Protein AF-0000000080426900 (afdb_homodimer)

Sequence (734 aa):
MKNKAVESEIAMLESQAPESHTQSSPDVEEHNAEFEAMFKKLDNSKKWFLSIGKCVDNELFVFGIQCSADHPSRSLIIDPHDKIFIPEELEEIKKPMPLPTKEFKAFLNSYNHDSSQKIRTALGANHQLHANYDKDINADEDWVNHVVHSLVREYEFGNMDHHHTEAWYQYHIWSMIETCFDKVKGIEAVTGESASLGSKRRMNQNSTPTAINNMSRLAYGYKCDLVFRQYDNGHNLPLEFGGSEAKLRIEEDYGTNFLEEGFIKLPRMLKVIDYDNRSTAIRTIGILHSGLSCAMIELDRPTTYVSRVSRGQKIEISSKIEKFGSTVLPAILSSWVCCEIVKDVLNSVENTPMQIKTMIFLGLICAMKNKAVESEIAMLESQAPESHTQSSPDVEEHNAEFEAMFKKLDNSKKWFLSIGKCVDNELFVFGIQCSADHPSRSLIIDPHDKIFIPEELEEIKKPMPLPTKEFKAFLNSYNHDSSQKIRTALGANHQLHANYDKDINADEDWVNHVVHSLVREYEFGNMDHHHTEAWYQYHIWSMIETCFDKVKGIEAVTGESASLGSKRRMNQNSTPTAINNMSRLAYGYKCDLVFRQYDNGHNLPLEFGGSEAKLRIEEDYGTNFLEEGFIKLPRMLKVIDYDNRSTAIRTIGILHSGLSCAMIELDRPTTYVSRVSRGQKIEISSKIEKFGSTVLPAILSSWVCCEIVKDVLNSVENTPMQIKTMIFLGLICA

Secondary structure (DSSP, 8-state):
--SSHHHHHHHHHHHTS--------S-HHHHHHHHHHHHHTS-GGGS-B-TTS-BHHHHHHHHHHH-SS--GGGGTEE-GGG--S-HHHHHHH--PPPPPPHHHHHHHHTT--SSHHHHHHHHHHHGGGGTT--HHHHHHHHHHHHHHHHHHHHHHTTGGGS---HHHIIIIITHHHHHHGGGSTTEEEEEEEEEPHHHHHHHHTT----SSS---------EEEEEEEE---SSSPPPEEEEEEEESS---TT-HHHHIIIIIIHHHHHHHHHHHTT-TT--EEEEEEETTEEEEEEEE-SSSS-EEEEEPPPEE--SSGGGIIIIIHHHHHHHHHHHHHHHHHHHHHHHS-HHHHHHHHHHHHH-/--SSHHHHHHHHHHHTS--------THHHHHHHHHHHHHHTS-GGGS-B-TTS-BHHHHHHHHHHH-SS--GGGGTEE-GGG--S-HHHHHHH--PPPPPPHHHHHHHHTT--SSHHHHHHHHHHGGGGTTT--HHHHHHHHHHHHHHHHHHHHHHTTGGGS---HHHHHHHTTHHHHHHGGGSTTEEEEEEEEEPHHHHHHHTTT----SSS---------EEEEEEEE---SSSPPPEEEEEEEESS---TT-HHHHIIIIIIHHHHHHHHHHHTT-TT--EEEEEEETTEEEEEEEE-SSSS-EEEEEPPPEE--SSGGGIIIIIHHHHHHHHHHHHHHHHHHHHHHHS-HHHHHHHHHHHHH-

Organism: Mucor circinelloides f. circinelloides (strain 1006PhL) (NCBI:txid1220926)

Nearest PDB structures (foldseek):
  4q6v-assembly1_A  TM=3.832E-01  e=1.594E+00  Salmonella enterica subsp. enterica serovar Typhimurium str. LT2
  4u2j-assembly2_C  TM=2.548E-01  e=1.360E+00  Chlamydomonas reinhardtii
  4tty-assembly1_B  TM=2.705E-01  e=2.855E+00  Chlamydomonas reinhardtii
  3q0y-assembly2_D  TM=1.848E-01  e=3.923E+00  Chlamydomonas reinhardtii
  4q6v-assembly1_A  TM=3.751E-01  e=1.951E+00  Salmonella enterica subsp. enterica serovar Typhimurium str. LT2

Solvent-accessible surface area (backbone atoms only — not comparable to full-atom values): 40484 Å² total; per-residue (Å²): 128,79,73,58,66,66,54,56,61,58,52,62,69,57,60,75,43,69,74,72,67,72,62,70,66,80,50,67,60,56,57,41,49,54,46,48,53,54,58,68,67,55,60,76,89,52,53,48,64,44,95,89,63,53,45,52,58,58,54,31,46,58,50,33,66,69,45,86,57,94,52,48,29,65,69,35,35,45,50,82,82,73,67,85,62,53,72,76,56,42,62,72,66,55,66,84,75,85,75,78,53,70,68,56,50,52,58,58,52,64,50,59,34,49,38,68,66,57,36,28,38,39,48,45,66,63,38,67,47,33,70,71,63,39,71,90,78,40,41,64,60,50,48,48,51,52,48,49,54,51,47,51,48,38,52,75,56,49,59,48,76,55,89,71,47,52,49,39,33,44,56,66,61,48,37,53,50,44,60,55,30,52,78,41,83,64,46,41,59,43,40,66,51,42,51,35,64,46,40,23,46,63,64,35,62,73,61,59,80,44,88,84,54,77,65,70,76,72,52,75,19,59,63,23,46,26,36,31,25,34,61,75,74,82,80,56,83,51,54,52,40,30,32,28,46,74,41,54,64,67,47,60,98,72,26,66,64,54,42,43,44,63,60,38,48,46,55,51,50,32,48,38,24,30,58,67,60,64,37,73,78,35,54,16,40,35,37,38,35,21,54,58,28,38,31,41,36,34,37,33,37,90,41,84,67,40,31,36,47,38,72,50,72,77,38,58,44,59,65,46,56,63,38,35,29,80,19,44,48,56,51,54,49,50,35,48,45,53,41,51,49,48,51,50,37,50,52,51,58,71,66,48,65,63,70,58,55,54,51,42,60,54,49,58,74,74,96,128,82,71,57,65,68,53,54,65,58,48,63,70,53,58,75,40,71,74,72,70,73,65,68,72,73,50,54,60,58,50,43,50,55,44,50,54,55,59,69,67,54,60,75,88,52,54,48,66,46,95,90,63,52,46,52,60,58,53,30,46,57,51,32,69,68,44,87,56,94,50,46,28,65,68,34,34,45,50,81,80,72,65,85,62,54,71,75,55,41,62,72,68,58,67,84,74,85,75,79,53,66,67,57,50,53,59,58,52,62,51,59,33,49,39,69,66,56,36,28,36,38,50,45,68,62,37,69,50,31,71,71,63,40,71,93,75,39,42,67,61,50,48,49,51,51,48,50,53,52,46,50,49,38,52,74,56,49,58,49,77,54,89,71,47,50,47,40,34,44,56,68,62,48,37,53,49,45,60,53,32,51,77,40,85,64,45,41,60,42,42,66,53,40,52,36,64,43,39,22,47,62,64,35,62,74,60,60,80,45,88,83,54,77,65,71,75,72,53,76,20,61,64,24,46,26,37,32,26,35,60,75,73,83,79,55,83,51,54,52,41,32,33,28,47,74,41,54,64,68,47,59,96,73,26,67,65,54,41,43,43,62,60,38,49,47,55,50,50,32,48,38,23,29,57,66,59,65,38,74,79,35,57,15,40,33,38,38,35,21,54,57,29,38,29,43,36,34,35,34,35,90,41,85,67,41,32,38,48,38,71,50,73,77,37,58,44,58,66,46,55,63,40,34,29,81,23,44,50,56,51,55,48,51,35,48,47,52,42,49,50,48,50,50,38,50,52,51,58,71,65,48,66,64,72,59,56,53,51,42,61,54,50,57,75,73,99

Foldseek 3Di:
DVPPPVVPVVVVVPPPPVPPPVPVPPDLVVLLVVLVVVLVPDDPVQFDADPVGDTLLVLLNVVCNPDPDDACSSQQEDELVVPSDDPVRSVRQDDDFDDDDPVLVVLLCLCLAQDLVSNVVSLVVLCVCVVPPDCLVCVSVVLSSVLSVLVSVCLVVLVLVDADFQVCCCVRPVCSLQSLLVSQPQKGKDADFQADPLQQCVQCVPQPPPVPDDRPDRDGHGGARIWIWGDPPVPDDIQTAAGEHEDEAPDDVPDPVCCCVVRPVRQVSNVSSVVVLLDLAHKHKYWYDYRQKIKIWIWHHPTDRHIYIDIDDIAGDDSRSSCCNVGVSVSSVVSNSNSVSSSVRVVVSVPPDCVSVVVSVVVVVVD/DVPPPVVVVVVVVPPPPVPPPCPVCPPLVVLLVVLVVVLVPDDPVQFDADPVGDTLLVLLNVVCNPDPDDACSSQQEDELVVVSDDPVRVVVQDDDFDDDDPVLVVLLCLCLAQDLVSNVVSLVVLVVCPVDPDCLVCVSSVLSSVLSVLVSVCLVVLVLVDADFQVCCCVRPVCSLQSLLVSQPQKHKDADFQADPLQQCVQCVPQPPPVPDDRPDRDRHGTARIWIWGDPPVPDDIQTAAGEHEDEAPDDVPDPVCCCVVRPVRQVSNVSSVVVLLDLPHKHKYWYDYRQKIKIWIWHHPTDRHIYIDIDDIAGDDSRSSCCNVGVSVSSVVSNSNSVNSSVRVVVSVPPDCVSVVVSVVVVVVD

Structure (mmCIF, N/CA/C/O backbone):
data_AF-0000000080426900-model_v1
#
loop_
_entity.id
_entity.type
_entity.pdbx_description
1 polymer 'Fungal-type protein kinase domain-containing protein'
#
loop_
_atom_site.group_PDB
_atom_site.id
_atom_site.type_symbol
_atom_site.label_atom_id
_atom_site.label_alt_id
_atom_site.label_comp_id
_atom_site.label_asym_id
_atom_site.label_entity_id
_atom_site.label_seq_id
_atom_site.pdbx_PDB_ins_code
_atom_site.Cartn_x
_atom_site.Cartn_y
_atom_site.Cartn_z
_atom_site.occupancy
_atom_site.B_iso_or_equiv
_atom_site.auth_seq_id
_atom_site.auth_comp_id
_atom_site.auth_asym_id
_atom_site.auth_atom_id
_atom_site.pdbx_PDB_model_num
ATOM 1 N N . MET A 1 1 ? -20.641 -9.148 47.031 1 24.28 1 MET A N 1
ATOM 2 C CA . MET A 1 1 ? -21.578 -8.289 46.312 1 24.28 1 MET A CA 1
ATOM 3 C C . MET A 1 1 ? -21.109 -8.023 44.875 1 24.28 1 MET A C 1
ATOM 5 O O . MET A 1 1 ? -21.75 -7.281 44.156 1 24.28 1 MET A O 1
ATOM 9 N N . LYS A 1 2 ? -19.688 -8.227 44.75 1 28.25 2 LYS A N 1
ATOM 10 C CA . LYS A 1 2 ? -18.859 -7.883 43.594 1 28.25 2 LYS A CA 1
ATOM 11 C C . LYS A 1 2 ? -19.219 -8.75 42.406 1 28.25 2 LYS A C 1
ATOM 13 O O . LYS A 1 2 ? -18.766 -8.492 41.281 1 28.25 2 LYS A O 1
ATOM 18 N N . ASN A 1 3 ? -19.859 -9.891 42.531 1 26.25 3 ASN A N 1
ATOM 19 C CA . ASN A 1 3 ? -20.109 -10.969 41.594 1 26.25 3 ASN A CA 1
ATOM 20 C C . ASN A 1 3 ? -21.25 -10.633 40.656 1 26.25 3 ASN A C 1
ATOM 22 O O . ASN A 1 3 ? -21.453 -11.32 39.656 1 26.25 3 ASN A O 1
ATOM 26 N N . LYS A 1 4 ? -22.234 -9.836 41.094 1 29.94 4 LYS A N 1
ATOM 27 C CA . LYS A 1 4 ? -23.516 -9.656 40.406 1 29.94 4 LYS A CA 1
ATOM 28 C C . LYS A 1 4 ? -23.344 -8.781 39.156 1 29.94 4 LYS A C 1
ATOM 30 O O . LYS A 1 4 ? -24.094 -8.906 38.219 1 29.94 4 LYS A O 1
ATOM 35 N N . ALA A 1 5 ? -22.562 -7.707 39.375 1 32.94 5 ALA A N 1
ATOM 36 C CA . ALA A 1 5 ? -22.578 -6.648 38.375 1 32.94 5 ALA A CA 1
ATOM 37 C C . ALA A 1 5 ? -21.938 -7.121 37.062 1 32.94 5 ALA A C 1
ATOM 39 O O . ALA A 1 5 ? -22.203 -6.562 36 1 32.94 5 ALA A O 1
ATOM 40 N N . VAL A 1 6 ? -20.938 -7.969 37.188 1 34.03 6 VAL A N 1
ATOM 41 C CA . VAL A 1 6 ? -20.203 -8.477 36.031 1 34.03 6 VAL A CA 1
ATOM 42 C C . VAL A 1 6 ? -21.125 -9.359 35.188 1 34.03 6 VAL A C 1
ATOM 44 O O . VAL A 1 6 ? -20.969 -9.453 33.969 1 34.03 6 VAL A O 1
ATOM 47 N N . GLU A 1 7 ? -22.172 -9.938 35.844 1 31.31 7 GLU A N 1
ATOM 48 C CA . GLU A 1 7 ? -23.062 -10.891 35.188 1 31.31 7 GLU A CA 1
ATOM 49 C C . GLU A 1 7 ? -24.031 -10.18 34.25 1 31.31 7 GLU A C 1
ATOM 51 O O . GLU A 1 7 ? -24.391 -10.719 33.188 1 31.31 7 GLU A O 1
ATOM 56 N N . SER A 1 8 ? -24.469 -8.969 34.75 1 29.73 8 SER A N 1
ATOM 57 C CA . SER A 1 8 ? -25.562 -8.352 34 1 29.73 8 SER A CA 1
ATOM 58 C C . SER A 1 8 ? -25.078 -7.777 32.688 1 29.73 8 SER A C 1
ATOM 60 O O . SER A 1 8 ? -25.859 -7.645 31.734 1 29.73 8 SER A O 1
ATOM 62 N N . GLU A 1 9 ? -23.812 -7.18 32.719 1 29.97 9 GLU A N 1
ATOM 63 C CA . GLU A 1 9 ? -23.375 -6.484 31.516 1 29.97 9 GLU A CA 1
ATOM 64 C C . GLU A 1 9 ? -23.047 -7.473 30.391 1 29.97 9 GLU A C 1
ATOM 66 O O . GLU A 1 9 ? -23.125 -7.129 29.219 1 29.97 9 GLU A O 1
ATOM 71 N N . ILE A 1 10 ? -22.641 -8.742 30.656 1 32.19 10 ILE A N 1
ATOM 72 C CA . ILE A 1 10 ? -22.422 -9.805 29.688 1 32.19 10 ILE A CA 1
ATOM 73 C C . ILE A 1 10 ? -23.734 -10.164 29 1 32.19 10 ILE A C 1
ATOM 75 O O . ILE A 1 10 ? -23.766 -10.445 27.797 1 32.19 10 ILE A O 1
ATOM 79 N N . ALA A 1 11 ? -24.859 -10.062 29.75 1 30.58 11 ALA A N 1
ATOM 80 C CA . ALA A 1 11 ? -26.156 -10.516 29.25 1 30.58 11 ALA A CA 1
ATOM 81 C C . ALA A 1 11 ? -26.656 -9.602 28.125 1 30.58 11 ALA A C 1
ATOM 83 O O . ALA A 1 11 ? -27.297 -10.062 27.188 1 30.58 11 ALA A O 1
ATOM 84 N N . MET A 1 12 ? -26.516 -8.281 28.359 1 30.19 12 MET A N 1
ATOM 85 C CA . MET A 1 12 ? -27.125 -7.375 27.391 1 30.19 12 MET A CA 1
ATOM 86 C C . MET A 1 12 ? -26.391 -7.438 26.047 1 30.19 12 MET A C 1
ATOM 88 O O . MET A 1 12 ? -26.906 -6.988 25.031 1 30.19 12 MET A O 1
ATOM 92 N N . LEU A 1 13 ? -25.016 -7.559 26.109 1 29.94 13 LEU A N 1
ATOM 93 C CA . LEU A 1 13 ? -24.266 -7.637 24.859 1 29.94 13 LEU A CA 1
ATOM 94 C C . LEU A 1 13 ? -24.688 -8.859 24.047 1 29.94 13 LEU A C 1
ATOM 96 O O . LEU A 1 13 ? -24.375 -8.961 22.859 1 29.94 13 LEU A O 1
ATOM 100 N N . GLU A 1 14 ? -25.203 -9.891 24.75 1 29.36 14 GLU A N 1
ATOM 101 C CA . GLU A 1 14 ? -25.641 -11.117 24.094 1 29.36 14 GLU A CA 1
ATOM 102 C C . GLU A 1 14 ? -26.844 -10.852 23.188 1 29.36 14 GLU A C 1
ATOM 104 O O . GLU A 1 14 ? -27.141 -11.648 22.297 1 29.36 14 GLU A O 1
ATOM 109 N N . SER A 1 15 ? -27.688 -9.961 23.672 1 29.7 15 SER A N 1
ATOM 110 C CA . SER A 1 15 ? -29.016 -10.023 23.047 1 29.7 15 SER A CA 1
ATOM 111 C C . SER A 1 15 ? -28.969 -9.562 21.594 1 29.7 15 SER A C 1
ATOM 113 O O . SER A 1 15 ? -29.828 -9.938 20.797 1 29.7 15 SER A O 1
ATOM 115 N N . GLN A 1 16 ? -28.375 -8.359 21.438 1 28.08 16 GLN A N 1
ATOM 116 C CA . GLN A 1 16 ? -28.703 -7.883 20.094 1 28.08 16 GLN A CA 1
ATOM 117 C C . GLN A 1 16 ? -27.891 -8.625 19.047 1 28.08 16 GLN A C 1
ATOM 119 O O . GLN A 1 16 ? -27.062 -8.023 18.359 1 28.08 16 GLN A O 1
ATOM 124 N N . ALA A 1 17 ? -27.297 -9.758 19.406 1 25.64 17 ALA A N 1
ATOM 125 C CA . ALA A 1 17 ? -26.75 -10.602 18.344 1 25.64 17 ALA A CA 1
ATOM 126 C C . ALA A 1 17 ? -27.75 -10.742 17.203 1 25.64 17 ALA A C 1
ATOM 128 O O . ALA A 1 17 ? -28.922 -11.055 17.422 1 25.64 17 ALA A O 1
ATOM 129 N N . PRO A 1 18 ? -27.594 -9.812 16.219 1 28.53 18 PRO A N 1
ATOM 130 C CA . PRO A 1 18 ? -28.625 -10.18 15.25 1 28.53 18 PRO A CA 1
ATOM 131 C C . PRO A 1 18 ? -28.969 -11.664 15.281 1 28.53 18 PRO A C 1
ATOM 133 O O . PRO A 1 18 ? -28.125 -12.484 15.664 1 28.53 18 PRO A O 1
ATOM 136 N N . GLU A 1 19 ? -30.156 -11.969 15.727 1 27.34 19 GLU A N 1
ATOM 137 C CA . GLU A 1 19 ? -30.594 -13.336 15.469 1 27.34 19 GLU A CA 1
ATOM 138 C C . GLU A 1 19 ? -29.906 -13.922 14.234 1 27.34 19 GLU A C 1
ATOM 140 O O . GLU A 1 19 ? -29.922 -13.312 13.164 1 27.34 19 GLU A O 1
ATOM 145 N N . SER A 1 20 ? -28.688 -14.391 14.477 1 28.23 20 SER A N 1
ATOM 146 C CA . SER A 1 20 ? -28.266 -15.375 13.484 1 28.23 20 SER A CA 1
ATOM 147 C C . SER A 1 20 ? -29.453 -16.094 12.867 1 28.23 20 SER A C 1
ATOM 149 O O . SER A 1 20 ? -30.094 -16.922 13.523 1 28.23 20 SER A O 1
ATOM 151 N N . HIS A 1 21 ? -30.422 -15.25 12.352 1 29.23 21 HIS A N 1
ATOM 152 C CA . HIS A 1 21 ? -31.297 -16.078 11.539 1 29.23 21 HIS A CA 1
ATOM 153 C C . HIS A 1 21 ? -30.562 -17.281 10.969 1 29.23 21 HIS A C 1
ATOM 155 O O . HIS A 1 21 ? -29.547 -17.125 10.273 1 29.23 21 HIS A O 1
ATOM 161 N N . THR A 1 22 ? -30.406 -18.25 11.742 1 30.58 22 THR A N 1
ATOM 162 C CA . THR A 1 22 ? -30.234 -19.609 11.242 1 30.58 22 THR A CA 1
ATOM 163 C C . THR A 1 22 ? -30.875 -19.766 9.867 1 30.58 22 THR A C 1
ATOM 165 O O . THR A 1 22 ? -32.094 -20 9.773 1 30.58 22 THR A O 1
ATOM 168 N N . GLN A 1 23 ? -30.891 -18.656 9.062 1 31.64 23 GLN A N 1
ATOM 169 C CA . GLN A 1 23 ? -31.312 -19.078 7.73 1 31.64 23 GLN A CA 1
ATOM 170 C C . GLN A 1 23 ? -30.922 -20.531 7.449 1 31.64 23 GLN A C 1
ATOM 172 O O . GLN A 1 23 ? -29.75 -20.891 7.582 1 31.64 23 GLN A O 1
ATOM 177 N N . SER A 1 24 ? -31.672 -21.375 7.781 1 33.78 24 SER A N 1
ATOM 178 C CA . SER A 1 24 ? -31.688 -22.75 7.297 1 33.78 24 SER A CA 1
ATOM 179 C C . SER A 1 24 ? -30.969 -22.875 5.961 1 33.78 24 SER A C 1
ATOM 181 O O . SER A 1 24 ? -31.25 -22.125 5.023 1 33.78 24 SER A O 1
ATOM 183 N N . SER A 1 25 ? -29.594 -22.953 6.047 1 38.91 25 SER A N 1
ATOM 184 C CA . SER A 1 25 ? -28.75 -23.219 4.879 1 38.91 25 SER A CA 1
ATOM 185 C C . SER A 1 25 ? -29.562 -23.797 3.729 1 38.91 25 SER A C 1
ATOM 187 O O . SER A 1 25 ? -30.297 -24.766 3.906 1 38.91 25 SER A O 1
ATOM 189 N N . PRO A 1 26 ? -30.219 -23.156 3.012 1 44.84 26 PRO A N 1
ATOM 190 C CA . PRO A 1 26 ? -30.859 -23.812 1.857 1 44.84 26 PRO A CA 1
ATOM 191 C C . PRO A 1 26 ? -30.312 -25.203 1.595 1 44.84 26 PRO A C 1
ATOM 193 O O . PRO A 1 26 ? -29.109 -25.453 1.77 1 44.84 26 PRO A O 1
ATOM 196 N N . ASP A 1 27 ? -31.156 -26.469 1.645 1 51.44 27 ASP A N 1
ATOM 197 C CA . ASP A 1 27 ? -31.234 -27.875 2.02 1 51.44 27 ASP A CA 1
ATOM 198 C C . ASP A 1 27 ? -30.062 -28.656 1.409 1 51.44 27 ASP A C 1
ATOM 200 O O . ASP A 1 27 ? -29.781 -28.516 0.22 1 51.44 27 ASP A O 1
ATOM 204 N N . VAL A 1 28 ? -29 -29 2.225 1 58.94 28 VAL A N 1
ATOM 205 C CA . VAL A 1 28 ? -28 -30 1.844 1 58.94 28 VAL A CA 1
ATOM 206 C C . VAL A 1 28 ? -28.578 -30.906 0.765 1 58.94 28 VAL A C 1
ATOM 208 O O . VAL A 1 28 ? -27.891 -31.266 -0.195 1 58.94 28 VAL A O 1
ATOM 211 N N . GLU A 1 29 ? -29.875 -31.031 0.92 1 63.25 29 GLU A N 1
ATOM 212 C CA . GLU A 1 29 ? -30.5 -31.938 -0.033 1 63.25 29 GLU A CA 1
ATOM 213 C C . GLU A 1 29 ? -30.594 -31.297 -1.418 1 63.25 29 GLU A C 1
ATOM 215 O O . GLU A 1 29 ? -30.344 -31.969 -2.428 1 63.25 29 GLU A O 1
ATOM 220 N N . GLU A 1 30 ? -30.953 -30.078 -1.382 1 67.06 30 GLU A N 1
ATOM 221 C CA . GLU A 1 30 ? -31.062 -29.406 -2.674 1 67.06 30 GLU A CA 1
ATOM 222 C C . GLU A 1 30 ? -29.688 -29.25 -3.324 1 67.06 30 GLU A C 1
ATOM 224 O O . GLU A 1 30 ? -29.547 -29.453 -4.527 1 67.06 30 GLU A O 1
ATOM 229 N N . HIS A 1 31 ? -28.766 -28.984 -2.48 1 72.69 31 HIS A N 1
ATOM 230 C CA . HIS A 1 31 ? -27.406 -28.844 -3.004 1 72.69 31 HIS A CA 1
ATOM 231 C C . HIS A 1 31 ? -26.859 -30.172 -3.5 1 72.69 31 HIS A C 1
ATOM 233 O O . HIS A 1 31 ? -26.172 -30.219 -4.527 1 72.69 31 HIS A O 1
ATOM 239 N N . ASN A 1 32 ? -27.344 -31.094 -2.834 1 82.75 32 ASN A N 1
ATOM 240 C CA . ASN A 1 32 ? -26.891 -32.406 -3.256 1 82.75 32 ASN A CA 1
ATOM 241 C C . ASN A 1 32 ? -27.562 -32.844 -4.566 1 82.75 32 ASN A C 1
ATOM 243 O O . ASN A 1 32 ? -26.906 -33.469 -5.422 1 82.75 32 ASN A O 1
ATOM 247 N N . ALA A 1 33 ? -28.734 -32.438 -4.695 1 81.44 33 ALA A N 1
ATOM 248 C CA . ALA A 1 33 ? -29.453 -32.812 -5.918 1 81.44 33 ALA A CA 1
ATOM 249 C C . ALA A 1 33 ? -28.812 -32.156 -7.141 1 81.44 33 ALA A C 1
ATOM 251 O O . ALA A 1 33 ? -28.656 -32.781 -8.18 1 81.44 33 ALA A O 1
ATOM 252 N N . GLU A 1 34 ? -28.5 -30.953 -6.973 1 80.75 34 GLU A N 1
ATOM 253 C CA . GLU A 1 34 ? -27.859 -30.234 -8.07 1 80.75 34 GLU A CA 1
ATOM 254 C C . GLU A 1 34 ? -26.5 -30.828 -8.406 1 80.75 34 GLU A C 1
ATOM 256 O O . GLU A 1 34 ? -26.141 -30.984 -9.578 1 80.75 34 GLU A O 1
ATOM 261 N N . PHE A 1 35 ? -25.828 -31.234 -7.371 1 86.62 35 PHE A N 1
ATOM 262 C CA . PHE A 1 35 ? -24.516 -31.828 -7.551 1 86.62 35 PHE A CA 1
ATOM 263 C C . PHE A 1 35 ? -24.625 -33.188 -8.227 1 86.62 35 PHE A C 1
ATOM 265 O O . PHE A 1 35 ? -23.844 -33.5 -9.133 1 86.62 35 PHE A O 1
ATOM 272 N N . GLU A 1 36 ? -25.609 -33.875 -7.879 1 89.12 36 GLU A N 1
ATOM 273 C CA . GLU A 1 36 ? -25.844 -35.156 -8.477 1 89.12 36 GLU A CA 1
ATOM 274 C C . GLU A 1 36 ? -26.219 -35.031 -9.953 1 89.12 36 GLU A C 1
ATOM 276 O O . GLU A 1 36 ? -25.734 -35.812 -10.789 1 89.12 36 GLU A O 1
ATOM 281 N N . ALA A 1 37 ? -26.953 -34.094 -10.164 1 87.88 37 ALA A N 1
ATOM 282 C CA . ALA A 1 37 ? -27.375 -33.875 -11.539 1 87.88 37 ALA A CA 1
ATOM 283 C C . ALA A 1 37 ? -26.188 -33.5 -12.422 1 87.88 37 ALA A C 1
ATOM 285 O O . ALA A 1 37 ? -26.047 -33.969 -13.539 1 87.88 37 ALA A O 1
ATOM 286 N N . MET A 1 38 ? -25.406 -32.688 -11.914 1 86.81 38 MET A N 1
ATOM 287 C CA . MET A 1 38 ? -24.203 -32.281 -12.641 1 86.81 38 MET A CA 1
ATOM 288 C C . MET A 1 38 ? -23.281 -33.438 -12.891 1 86.81 38 MET A C 1
ATOM 290 O O . MET A 1 38 ? -22.766 -33.625 -14.008 1 86.81 38 MET A O 1
ATOM 294 N N . PHE A 1 39 ? -23.141 -34.25 -11.883 1 91.56 39 PHE A N 1
ATOM 295 C CA . PHE A 1 39 ? -22.188 -35.375 -11.961 1 91.56 39 PHE A CA 1
ATOM 296 C C . PHE A 1 39 ? -22.656 -36.406 -12.969 1 91.56 39 PHE A C 1
ATOM 298 O O . PHE A 1 39 ? -21.859 -36.969 -13.703 1 91.56 39 PHE A O 1
ATOM 305 N N . LYS A 1 40 ? -23.953 -36.562 -13.039 1 90.69 40 LYS A N 1
ATOM 306 C CA . LYS A 1 40 ? -24.531 -37.562 -13.938 1 90.69 40 LYS A CA 1
ATOM 307 C C . LYS A 1 40 ? -24.328 -37.188 -15.398 1 90.69 40 LYS A C 1
ATOM 309 O O . LYS A 1 40 ? -24.297 -38.031 -16.281 1 90.69 40 LYS A O 1
ATOM 314 N N . LYS A 1 41 ? -24.125 -35.938 -15.617 1 89.62 41 LYS A N 1
ATOM 315 C CA . LYS A 1 41 ? -24 -35.438 -16.984 1 89.62 41 LYS A CA 1
ATOM 316 C C . LYS A 1 41 ? -22.547 -35.531 -17.469 1 89.62 41 LYS A C 1
ATOM 318 O O . LYS A 1 41 ? -22.281 -35.312 -18.656 1 89.62 41 LYS A O 1
ATOM 323 N N . LEU A 1 42 ? -21.688 -35.969 -16.625 1 90.62 42 LEU A N 1
ATOM 324 C CA . LEU A 1 42 ? -20.281 -36 -17.016 1 90.62 42 LEU A CA 1
ATOM 325 C C . LEU A 1 42 ? -20 -37.156 -17.984 1 90.62 42 LEU A C 1
ATOM 327 O O . LEU A 1 42 ? -20.578 -38.25 -17.828 1 90.62 42 LEU A O 1
ATOM 331 N N . ASP A 1 43 ? -19.156 -36.812 -18.938 1 91.12 43 ASP A N 1
ATOM 332 C CA . ASP A 1 43 ? -18.688 -37.844 -19.859 1 91.12 43 ASP A CA 1
ATOM 333 C C . ASP A 1 43 ? -17.641 -38.75 -19.188 1 91.12 43 ASP A C 1
ATOM 335 O O . ASP A 1 43 ? -16.531 -38.312 -18.875 1 91.12 43 ASP A O 1
ATOM 339 N N . ASN A 1 44 ? -17.922 -40 -19.094 1 90.75 44 ASN A N 1
ATOM 340 C CA . ASN A 1 44 ? -17.062 -40.938 -18.375 1 90.75 44 ASN A CA 1
ATOM 341 C C . ASN A 1 44 ? -15.703 -41.062 -19.031 1 90.75 44 ASN A C 1
ATOM 343 O O . ASN A 1 44 ? -14.703 -41.344 -18.359 1 90.75 44 ASN A O 1
ATOM 347 N N . SER A 1 45 ? -15.656 -40.844 -20.281 1 91.19 45 SER A N 1
ATOM 348 C CA . SER A 1 45 ? -14.406 -41 -21.016 1 91.19 45 SER A CA 1
ATOM 349 C C . SER A 1 45 ? -13.438 -39.875 -20.719 1 91.19 45 SER A C 1
ATOM 351 O O . SER A 1 45 ? -12.242 -39.969 -21.016 1 91.19 45 SER A O 1
ATOM 353 N N . LYS A 1 46 ? -13.938 -38.875 -20.109 1 91.06 46 LYS A N 1
ATOM 354 C CA . LYS A 1 46 ? -13.109 -37.688 -19.844 1 91.06 46 LYS A CA 1
ATOM 355 C C . LYS A 1 46 ? -12.758 -37.594 -18.359 1 91.06 46 LYS A C 1
ATOM 357 O O . LYS A 1 46 ? -12.148 -36.594 -17.922 1 91.06 46 LYS A O 1
ATOM 362 N N . LYS A 1 47 ? -13.133 -38.562 -17.672 1 92.56 47 LYS A N 1
ATOM 363 C CA . LYS A 1 47 ? -12.836 -38.562 -16.234 1 92.56 47 LYS A CA 1
ATOM 364 C C . LYS A 1 47 ? -11.359 -38.875 -15.984 1 92.56 47 LYS A C 1
ATOM 366 O O . LYS A 1 47 ? -10.672 -39.406 -16.859 1 92.56 47 LYS A O 1
ATOM 371 N N . TRP A 1 48 ? -10.891 -38.531 -14.805 1 94.06 48 TRP A N 1
ATOM 372 C CA . TRP A 1 48 ? -9.492 -38.688 -14.438 1 94.06 48 TRP A CA 1
ATOM 373 C C . TRP A 1 48 ? -9.266 -40 -13.711 1 94.06 48 TRP A C 1
ATOM 375 O O . TRP A 1 48 ? -9.648 -40.156 -12.555 1 94.06 48 TRP A O 1
ATOM 385 N N . PHE A 1 49 ? -8.57 -40.875 -14.453 1 94.31 49 PHE A N 1
ATOM 386 C CA . PHE A 1 49 ? -8.234 -42.156 -13.859 1 94.31 49 PHE A CA 1
ATOM 387 C C . PHE A 1 49 ? -6.754 -42.219 -13.5 1 94.31 49 PHE A C 1
ATOM 389 O O . PHE A 1 49 ? -5.895 -41.938 -14.328 1 94.31 49 PHE A O 1
ATOM 396 N N . LEU A 1 50 ? -6.523 -42.594 -12.227 1 94.12 50 LEU A N 1
ATOM 397 C CA . LEU A 1 50 ? -5.152 -42.812 -11.781 1 94.12 50 LEU A CA 1
ATOM 398 C C . LEU A 1 50 ? -4.602 -44.125 -12.305 1 94.12 50 LEU A C 1
ATOM 400 O O . LEU A 1 50 ? -5.355 -44.969 -12.812 1 94.12 50 LEU A O 1
ATOM 404 N N . SER A 1 51 ? -3.336 -44.25 -12.203 1 92.5 51 SER A N 1
ATOM 405 C CA . SER A 1 51 ? -2.668 -45.438 -12.734 1 92.5 51 SER A CA 1
ATOM 406 C C . SER A 1 51 ? -3.18 -46.719 -12.07 1 92.5 51 SER A C 1
ATOM 408 O O . SER A 1 51 ? -3.25 -47.75 -12.711 1 92.5 51 SER A O 1
ATOM 410 N N . ILE A 1 52 ? -3.57 -46.562 -10.82 1 91.94 52 ILE A N 1
ATOM 411 C CA . ILE A 1 52 ? -4.016 -47.75 -10.062 1 91.94 52 ILE A CA 1
ATOM 412 C C . ILE A 1 52 ? -5.484 -48.031 -10.367 1 91.94 52 ILE A C 1
ATOM 414 O O . ILE A 1 52 ? -6.062 -48.969 -9.844 1 91.94 52 ILE A O 1
ATOM 418 N N . GLY A 1 53 ? -6.145 -47.156 -11.203 1 91.06 53 GLY A N 1
ATOM 419 C CA . GLY A 1 53 ? -7.492 -47.438 -11.68 1 91.06 53 GLY A CA 1
ATOM 420 C C . GLY A 1 53 ? -8.555 -46.625 -10.961 1 91.06 53 GLY A C 1
ATOM 421 O O . GLY A 1 53 ? -9.719 -46.625 -11.359 1 91.06 53 GLY A O 1
ATOM 422 N N . LYS A 1 54 ? -8.18 -45.938 -9.945 1 93.62 54 LYS A N 1
ATOM 423 C CA . LYS A 1 54 ? -9.133 -45.125 -9.188 1 93.62 54 LYS A CA 1
ATOM 424 C C . LYS A 1 54 ? -9.555 -43.906 -9.977 1 93.62 54 LYS A C 1
ATOM 426 O O . LYS A 1 54 ? -8.727 -43.25 -10.609 1 93.62 54 LYS A O 1
ATOM 431 N N . CYS A 1 55 ? -10.852 -43.688 -9.953 1 95.19 55 CYS A N 1
ATOM 432 C CA . CYS A 1 55 ? -11.391 -42.5 -10.633 1 95.19 55 CYS A CA 1
ATOM 433 C C . CYS A 1 55 ? -11.508 -41.344 -9.672 1 95.19 55 CYS A C 1
ATOM 435 O O . CYS A 1 55 ? -12.32 -41.375 -8.75 1 95.19 55 CYS A O 1
ATOM 437 N N . VAL A 1 56 ? -10.797 -40.312 -9.938 1 94.81 56 VAL A N 1
ATOM 438 C CA . VAL A 1 56 ? -10.719 -39.156 -9.047 1 94.81 56 VAL A CA 1
ATOM 439 C C . VAL A 1 56 ? -12.078 -38.469 -8.984 1 94.81 56 VAL A C 1
ATOM 441 O O . VAL A 1 56 ? -12.547 -38.094 -7.906 1 94.81 56 VAL A O 1
ATOM 444 N N . ASP A 1 57 ? -12.797 -38.312 -10.109 1 94.38 57 ASP A N 1
ATOM 445 C CA . ASP A 1 57 ? -14.109 -37.688 -10.18 1 94.38 57 ASP A CA 1
ATOM 446 C C . ASP A 1 57 ? -15.102 -38.375 -9.242 1 94.38 57 ASP A C 1
ATOM 448 O O . ASP A 1 57 ? -15.82 -37.688 -8.492 1 94.38 57 ASP A O 1
ATOM 452 N N . ASN A 1 58 ? -15.031 -39.594 -9.336 1 94.5 58 ASN A N 1
ATOM 453 C CA . ASN A 1 58 ? -15.961 -40.375 -8.523 1 94.5 58 ASN A CA 1
ATOM 454 C C . ASN A 1 58 ? -15.672 -40.219 -7.035 1 94.5 58 ASN A C 1
ATOM 456 O O . ASN A 1 58 ? -16.594 -40.094 -6.23 1 94.5 58 ASN A O 1
ATOM 460 N N . GLU A 1 59 ? -14.445 -40.281 -6.723 1 94.38 59 GLU A N 1
ATOM 461 C CA . GLU A 1 59 ? -14.07 -40.125 -5.324 1 94.38 59 GLU A CA 1
ATOM 462 C C . GLU A 1 59 ? -14.492 -38.75 -4.797 1 94.38 59 GLU A C 1
ATOM 464 O O . GLU A 1 59 ? -14.953 -38.656 -3.66 1 94.38 59 GLU A O 1
ATOM 469 N N . LEU A 1 60 ? -14.266 -37.75 -5.625 1 93.19 60 LEU A N 1
ATOM 470 C CA . LEU A 1 60 ? -14.664 -36.406 -5.238 1 93.19 60 LEU A CA 1
ATOM 471 C C . LEU A 1 60 ? -16.172 -36.312 -5.062 1 93.19 60 LEU A C 1
ATOM 473 O O . LEU A 1 60 ? -16.656 -35.625 -4.152 1 93.19 60 LEU A O 1
ATOM 477 N N . PHE A 1 61 ? -16.844 -36.938 -5.949 1 93.56 61 PHE A N 1
ATOM 478 C CA . PHE A 1 61 ? -18.297 -36.969 -5.875 1 93.56 61 PHE A CA 1
ATOM 479 C C . PHE A 1 61 ? -18.766 -37.594 -4.574 1 93.56 61 PHE A C 1
ATOM 481 O O . PHE A 1 61 ? -19.594 -37 -3.863 1 93.56 61 PHE A O 1
ATOM 488 N N . VAL A 1 62 ? -18.266 -38.719 -4.309 1 92.75 62 VAL A N 1
ATOM 489 C CA . VAL A 1 62 ? -18.641 -39.438 -3.096 1 92.75 62 VAL A CA 1
ATOM 490 C C . VAL A 1 62 ? -18.328 -38.562 -1.869 1 92.75 62 VAL A C 1
ATOM 492 O O . VAL A 1 62 ? -19.172 -38.438 -0.97 1 92.75 62 VAL A O 1
ATOM 495 N N . PHE A 1 63 ? -17.203 -38.062 -1.849 1 91.25 63 PHE A N 1
ATOM 496 C CA . PHE A 1 63 ? -16.781 -37.188 -0.741 1 91.25 63 PHE A CA 1
ATOM 497 C C . PHE A 1 63 ? -17.688 -35.969 -0.629 1 91.25 63 PHE A C 1
ATOM 499 O O . PHE A 1 63 ? -18.109 -35.625 0.468 1 91.25 63 PHE A O 1
ATOM 506 N N . GLY A 1 64 ? -17.969 -35.312 -1.749 1 89.25 64 GLY A N 1
ATOM 507 C CA . GLY A 1 64 ? -18.781 -34.125 -1.773 1 89.25 64 GLY A CA 1
ATOM 508 C C . GLY A 1 64 ? -20.188 -34.344 -1.229 1 89.25 64 GLY A C 1
ATOM 509 O O . GLY A 1 64 ? -20.719 -33.5 -0.51 1 89.25 64 GLY A O 1
ATOM 510 N N . ILE A 1 65 ? -20.703 -35.438 -1.544 1 89.25 65 ILE A N 1
ATOM 511 C CA . ILE A 1 65 ? -22.062 -35.75 -1.1 1 89.25 65 ILE A CA 1
ATOM 512 C C . ILE A 1 65 ? -22.078 -35.938 0.415 1 89.25 65 ILE A C 1
ATOM 514 O O . ILE A 1 65 ? -23.062 -35.625 1.08 1 89.25 65 ILE A O 1
ATOM 518 N N . GLN A 1 66 ? -21.016 -36.344 0.977 1 87.25 66 GLN A N 1
ATOM 519 C CA . GLN A 1 66 ? -20.906 -36.625 2.402 1 87.25 66 GLN A CA 1
ATOM 520 C C . GLN A 1 66 ? -20.656 -35.375 3.209 1 87.25 66 GLN A C 1
ATOM 522 O O . GLN A 1 66 ? -20.812 -35.344 4.43 1 87.25 66 GLN A O 1
ATOM 527 N N . CYS A 1 67 ? -20.172 -34.375 2.533 1 84.12 67 CYS A N 1
ATOM 528 C CA . CYS A 1 67 ? -19.875 -33.125 3.229 1 84.12 67 CYS A CA 1
ATOM 529 C C . CYS A 1 67 ? -21.141 -32.438 3.701 1 84.12 67 CYS A C 1
ATOM 531 O O . CYS A 1 67 ? -22.094 -32.312 2.939 1 84.12 67 CYS A O 1
ATOM 533 N N . SER A 1 68 ? -21.156 -32.031 4.91 1 75.12 68 SER A N 1
ATOM 534 C CA . SER A 1 68 ? -22.297 -31.359 5.504 1 75.12 68 SER A CA 1
ATOM 535 C C . SER A 1 68 ? -22.328 -29.891 5.117 1 75.12 68 SER A C 1
ATOM 537 O O . SER A 1 68 ? -23.391 -29.266 5.145 1 75.12 68 SER A O 1
ATOM 539 N N . ALA A 1 69 ? -21.219 -29.375 4.871 1 71.56 69 ALA A N 1
ATOM 540 C CA . ALA A 1 69 ? -21.094 -27.984 4.473 1 71.56 69 ALA A CA 1
ATOM 541 C C . ALA A 1 69 ? -20.547 -27.859 3.053 1 71.56 69 ALA A C 1
ATOM 543 O O . ALA A 1 69 ? -20.109 -28.844 2.465 1 71.56 69 ALA A O 1
ATOM 544 N N . ASP A 1 70 ? -20.656 -26.641 2.555 1 73.56 70 ASP A N 1
ATOM 545 C CA . ASP A 1 70 ? -20.125 -26.391 1.223 1 73.56 70 ASP A CA 1
ATOM 546 C C . ASP A 1 70 ? -18.625 -26.672 1.173 1 73.56 70 ASP A C 1
ATOM 548 O O . ASP A 1 70 ? -17.891 -26.297 2.084 1 73.56 70 ASP A O 1
ATOM 552 N N . HIS A 1 71 ? -18.266 -27.516 0.239 1 81.38 71 HIS A N 1
ATOM 553 C CA . HIS A 1 71 ? -16.875 -27.922 0.045 1 81.38 71 HIS A CA 1
ATOM 554 C C . HIS A 1 71 ? -16.484 -27.859 -1.427 1 81.38 71 HIS A C 1
ATOM 556 O O . HIS A 1 71 ? -17.297 -28.172 -2.303 1 81.38 71 HIS A O 1
ATOM 562 N N . PRO A 1 72 ? -15.234 -27.531 -1.66 1 83.25 72 PRO A N 1
ATOM 563 C CA . PRO A 1 72 ? -14.781 -27.391 -3.047 1 83.25 72 PRO A CA 1
ATOM 564 C C . PRO A 1 72 ? -14.953 -28.688 -3.848 1 83.25 72 PRO A C 1
ATOM 566 O O . PRO A 1 72 ? -15.031 -28.641 -5.078 1 83.25 72 PRO A O 1
ATOM 569 N N . SER A 1 73 ? -15.023 -29.812 -3.197 1 85.5 73 SER A N 1
ATOM 570 C CA . SER A 1 73 ? -15.227 -31.078 -3.896 1 85.5 73 SER A CA 1
ATOM 571 C C . SER A 1 73 ? -16.531 -31.078 -4.68 1 85.5 73 SER A C 1
ATOM 573 O O . SER A 1 73 ? -16.656 -31.766 -5.691 1 85.5 73 SER A O 1
ATOM 575 N N . ARG A 1 74 ? -17.453 -30.281 -4.293 1 82.94 74 ARG A N 1
ATOM 576 C CA . ARG A 1 74 ? -18.734 -30.188 -4.973 1 82.94 74 ARG A CA 1
ATOM 577 C C . ARG A 1 74 ? -18.594 -29.453 -6.309 1 82.94 74 ARG A C 1
ATOM 579 O O . ARG A 1 74 ? -19.516 -29.484 -7.133 1 82.94 74 ARG A O 1
ATOM 586 N N . SER A 1 75 ? -17.5 -28.891 -6.496 1 82.62 75 SER A N 1
ATOM 587 C CA . SER A 1 75 ? -17.156 -28.297 -7.781 1 82.62 75 SER A CA 1
ATOM 588 C C . SER A 1 75 ? -16.031 -29.078 -8.461 1 82.62 75 SER A C 1
ATOM 590 O O . SER A 1 75 ? -15.352 -28.562 -9.344 1 82.62 75 SER A O 1
ATOM 592 N N . LEU A 1 76 ? -15.758 -30.25 -7.988 1 88.56 76 LEU A N 1
ATOM 593 C CA . LEU A 1 76 ? -14.758 -31.188 -8.492 1 88.56 76 LEU A CA 1
ATOM 594 C C . LEU A 1 76 ? -13.359 -30.594 -8.398 1 88.56 76 LEU A C 1
ATOM 596 O O . LEU A 1 76 ? -12.57 -30.688 -9.344 1 88.56 76 LEU A O 1
ATOM 600 N N . ILE A 1 77 ? -13.148 -29.906 -7.312 1 87.5 77 ILE A N 1
ATOM 601 C CA . ILE A 1 77 ? -11.82 -29.406 -6.98 1 87.5 77 ILE A CA 1
ATOM 602 C C . ILE A 1 77 ? -11.156 -30.344 -5.965 1 87.5 77 ILE A C 1
ATOM 604 O O . ILE A 1 77 ? -11.703 -30.578 -4.883 1 87.5 77 ILE A O 1
ATOM 608 N N . ILE A 1 78 ? -10.062 -30.844 -6.371 1 88.62 78 ILE A N 1
ATOM 609 C CA . ILE A 1 78 ? -9.344 -31.719 -5.457 1 88.62 78 ILE A CA 1
ATOM 610 C C . ILE A 1 78 ? -8.336 -30.906 -4.641 1 88.62 78 ILE A C 1
ATOM 612 O O . ILE A 1 78 ? -7.586 -30.109 -5.195 1 88.62 78 ILE A O 1
ATOM 616 N N . ASP A 1 79 ? -8.445 -31.047 -3.402 1 83.75 79 ASP A N 1
ATOM 617 C CA . ASP A 1 79 ? -7.438 -30.562 -2.465 1 83.75 79 ASP A CA 1
ATOM 618 C C . ASP A 1 79 ? -6.691 -31.719 -1.812 1 83.75 79 ASP A C 1
ATOM 620 O O . ASP A 1 79 ? -7.273 -32.469 -1.03 1 83.75 79 ASP A O 1
ATOM 624 N N . PRO A 1 80 ? -5.484 -31.797 -2.105 1 78.62 80 PRO A N 1
ATOM 625 C CA . PRO A 1 80 ? -4.738 -32.938 -1.604 1 78.62 80 PRO A CA 1
ATOM 626 C C . PRO A 1 80 ? -4.75 -33.031 -0.08 1 78.62 80 PRO A C 1
ATOM 628 O O . PRO A 1 80 ? -4.426 -34.094 0.48 1 78.62 80 PRO A O 1
ATOM 631 N N . HIS A 1 81 ? -5.219 -32.094 0.593 1 76.31 81 HIS A N 1
ATOM 632 C CA . HIS A 1 81 ? -5.23 -32.094 2.051 1 76.31 81 HIS A CA 1
ATOM 633 C C . HIS A 1 81 ? -6.523 -32.688 2.59 1 76.31 81 HIS A C 1
ATOM 635 O O . HIS A 1 81 ? -6.633 -32.969 3.783 1 76.31 81 HIS A O 1
ATOM 641 N N . ASP A 1 82 ? -7.566 -32.906 1.829 1 78.38 82 ASP A N 1
ATOM 642 C CA . ASP A 1 82 ? -8.844 -33.469 2.25 1 78.38 82 ASP A CA 1
ATOM 643 C C . ASP A 1 82 ? -8.695 -34.938 2.629 1 78.38 82 ASP A C 1
ATOM 645 O O . ASP A 1 82 ? -9.617 -35.531 3.193 1 78.38 82 ASP A O 1
ATOM 649 N N . LYS A 1 83 ? -7.656 -35.562 2.52 1 79.94 83 LYS A N 1
ATOM 650 C CA . LYS A 1 83 ? -7.328 -36.938 2.895 1 79.94 83 LYS A CA 1
ATOM 651 C C . LYS A 1 83 ? -8.281 -37.938 2.234 1 79.94 83 LYS A C 1
ATOM 653 O O . LYS A 1 83 ? -8.742 -38.875 2.877 1 79.94 83 LYS A O 1
ATOM 658 N N . ILE A 1 84 ? -8.703 -37.656 1.067 1 87.38 84 ILE A N 1
ATOM 659 C CA . ILE A 1 84 ? -9.555 -38.531 0.267 1 87.38 84 ILE A CA 1
ATOM 660 C C . ILE A 1 84 ? -8.711 -39.625 -0.397 1 87.38 84 ILE A C 1
ATOM 662 O O . ILE A 1 84 ? -9.188 -40.719 -0.649 1 87.38 84 ILE A O 1
ATOM 666 N N . PHE A 1 85 ? -7.465 -39.406 -0.582 1 91.5 85 PHE A N 1
ATOM 667 C CA . PHE A 1 85 ? -6.582 -40.281 -1.341 1 91.5 85 PHE A CA 1
ATOM 668 C C . PHE A 1 85 ? -5.43 -40.75 -0.473 1 91.5 85 PHE A C 1
ATOM 670 O O . PHE A 1 85 ? -5.023 -40.094 0.473 1 91.5 85 PHE A O 1
ATOM 677 N N . ILE A 1 86 ? -4.953 -41.938 -0.814 1 90.06 86 ILE A N 1
ATOM 678 C CA . ILE A 1 86 ? -3.812 -42.5 -0.097 1 90.06 86 ILE A CA 1
ATOM 679 C C . ILE A 1 86 ? -2.518 -41.875 -0.623 1 90.06 86 ILE A C 1
ATOM 681 O O . ILE A 1 86 ? -2.502 -41.281 -1.696 1 90.06 86 ILE A O 1
ATOM 685 N N . PRO A 1 87 ? -1.443 -42.062 0.079 1 90 87 PRO A N 1
ATOM 686 C CA . PRO A 1 87 ? -0.189 -41.375 -0.269 1 90 87 PRO A CA 1
ATOM 687 C C . PRO A 1 87 ? 0.289 -41.719 -1.68 1 90 87 PRO A C 1
ATOM 689 O O . PRO A 1 87 ? 0.744 -40.844 -2.41 1 90 87 PRO A O 1
ATOM 692 N N . GLU A 1 88 ? 0.135 -42.969 -2.047 1 89.94 88 GLU A N 1
ATOM 693 C CA . GLU A 1 88 ? 0.556 -43.406 -3.383 1 89.94 88 GLU A CA 1
ATOM 694 C C . GLU A 1 88 ? -0.262 -42.688 -4.461 1 89.94 88 GLU A C 1
ATOM 696 O O . GLU A 1 88 ? 0.279 -42.281 -5.492 1 89.94 88 GLU A O 1
ATOM 701 N N . GLU A 1 89 ? -1.505 -42.531 -4.234 1 92.31 89 GLU A N 1
ATOM 702 C CA . GLU A 1 89 ? -2.396 -41.844 -5.156 1 92.31 89 GLU A CA 1
ATOM 703 C C . GLU A 1 89 ? -2.08 -40.344 -5.195 1 92.31 89 GLU A C 1
ATOM 705 O O . GLU A 1 89 ? -2.1 -39.719 -6.266 1 92.31 89 GLU A O 1
ATOM 710 N N . LEU A 1 90 ? -1.732 -39.781 -4.043 1 90.75 90 LEU A N 1
ATOM 711 C CA . LEU A 1 90 ? -1.444 -38.375 -3.924 1 90.75 90 LEU A CA 1
ATOM 712 C C . LEU A 1 90 ? -0.182 -38 -4.699 1 90.75 90 LEU A C 1
ATOM 714 O O . LEU A 1 90 ? -0.083 -36.906 -5.25 1 90.75 90 LEU A O 1
ATOM 718 N N . GLU A 1 91 ? 0.712 -38.906 -4.715 1 88.69 91 GLU A N 1
ATOM 719 C CA . GLU A 1 91 ? 1.938 -38.688 -5.473 1 88.69 91 GLU A CA 1
ATOM 720 C C . GLU A 1 91 ? 1.638 -38.469 -6.957 1 88.69 91 GLU A C 1
ATOM 722 O O . GLU A 1 91 ? 2.287 -37.656 -7.617 1 88.69 91 GLU A O 1
ATOM 727 N N . GLU A 1 92 ? 0.675 -39.156 -7.461 1 88.81 92 GLU A N 1
ATOM 728 C CA . GLU A 1 92 ? 0.266 -39.031 -8.852 1 88.81 92 GLU A CA 1
ATOM 729 C C . GLU A 1 92 ? -0.555 -37.75 -9.062 1 88.81 92 GLU A C 1
ATOM 731 O O . GLU A 1 92 ? -0.516 -37.156 -10.141 1 88.81 92 GLU A O 1
ATOM 736 N N . ILE A 1 93 ? -1.223 -37.344 -8.047 1 89.56 93 ILE A N 1
ATOM 737 C CA . ILE A 1 93 ? -2.146 -36.219 -8.156 1 89.56 93 ILE A CA 1
ATOM 738 C C . ILE A 1 93 ? -1.384 -34.906 -7.977 1 89.56 93 ILE A C 1
ATOM 740 O O . ILE A 1 93 ? -1.668 -33.938 -8.656 1 89.56 93 ILE A O 1
ATOM 744 N N . LYS A 1 94 ? -0.429 -34.906 -7.113 1 85.56 94 LYS A N 1
ATOM 745 C CA . LYS A 1 94 ? 0.284 -33.688 -6.762 1 85.56 94 LYS A CA 1
ATOM 746 C C . LYS A 1 94 ? 1.161 -33.219 -7.918 1 85.56 94 LYS A C 1
ATOM 748 O O . LYS A 1 94 ? 1.674 -34.031 -8.688 1 85.56 94 LYS A O 1
ATOM 753 N N . LYS A 1 95 ? 1.196 -31.906 -8.031 1 77.81 95 LYS A N 1
ATOM 754 C CA . LYS A 1 95 ? 2.082 -31.219 -8.977 1 77.81 95 LYS A CA 1
ATOM 755 C C . LYS A 1 95 ? 3.1 -30.344 -8.242 1 77.81 95 LYS A C 1
ATOM 757 O O . LYS A 1 95 ? 2.734 -29.562 -7.367 1 77.81 95 LYS A O 1
ATOM 762 N N . PRO A 1 96 ? 4.355 -30.625 -8.672 1 71.94 96 PRO A N 1
ATOM 763 C CA . PRO A 1 96 ? 5.355 -29.781 -8.016 1 71.94 96 PRO A CA 1
ATOM 764 C C . PRO A 1 96 ? 5.285 -28.328 -8.469 1 71.94 96 PRO A C 1
ATOM 766 O O . PRO A 1 96 ? 4.938 -28.047 -9.617 1 71.94 96 PRO A O 1
ATOM 769 N N . MET A 1 97 ? 5.555 -27.469 -7.551 1 72.25 97 MET A N 1
ATOM 770 C CA . MET A 1 97 ? 5.629 -26.047 -7.875 1 72.25 97 MET A CA 1
ATOM 771 C C . MET A 1 97 ? 6.879 -25.734 -8.688 1 72.25 97 MET A C 1
ATOM 773 O O . MET A 1 97 ? 7.91 -26.391 -8.523 1 72.25 97 MET A O 1
ATOM 777 N N . PRO A 1 98 ? 6.766 -24.75 -9.578 1 73.56 98 PRO A N 1
ATOM 778 C CA . PRO A 1 98 ? 7.965 -24.359 -10.336 1 73.56 98 PRO A CA 1
ATOM 779 C C . PRO A 1 98 ? 9.117 -23.938 -9.43 1 73.56 98 PRO A C 1
ATOM 781 O O . PRO A 1 98 ? 8.883 -23.328 -8.375 1 73.56 98 PRO A O 1
ATOM 784 N N . LEU A 1 99 ? 10.289 -24.328 -9.898 1 79.44 99 LEU A N 1
ATOM 785 C CA . LEU A 1 99 ? 11.484 -23.969 -9.148 1 79.44 99 LEU A CA 1
ATOM 786 C C . LEU A 1 99 ? 12.109 -22.703 -9.727 1 79.44 99 LEU A C 1
ATOM 788 O O . LEU A 1 99 ? 12.07 -22.469 -10.938 1 79.44 99 LEU A O 1
ATOM 792 N N . PRO A 1 100 ? 12.617 -21.875 -8.852 1 85 100 PRO A N 1
ATOM 793 C CA . PRO A 1 100 ? 13.328 -20.703 -9.352 1 85 100 PRO A CA 1
ATOM 794 C C . PRO A 1 100 ? 14.617 -21.047 -10.086 1 85 100 PRO A C 1
ATOM 796 O O . PRO A 1 100 ? 15.125 -22.172 -9.945 1 85 100 PRO A O 1
ATOM 799 N N . THR A 1 101 ? 15.078 -20.141 -10.891 1 88.19 101 THR A N 1
ATOM 800 C CA . THR A 1 101 ? 16.359 -20.312 -11.547 1 88.19 101 THR A CA 1
ATOM 801 C C . THR A 1 101 ? 17.5 -20.312 -10.531 1 88.19 101 THR A C 1
ATOM 803 O O . THR A 1 101 ? 17.375 -19.719 -9.453 1 88.19 101 THR A O 1
ATOM 806 N N . LYS A 1 102 ? 18.547 -20.969 -10.93 1 91.19 102 LYS A N 1
ATOM 807 C CA . LYS A 1 102 ? 19.719 -21 -10.055 1 91.19 102 LYS A CA 1
ATOM 808 C C . LYS A 1 102 ? 20.281 -19.609 -9.82 1 91.19 102 LYS A C 1
ATOM 810 O O . LYS A 1 102 ? 20.688 -19.281 -8.703 1 91.19 102 LYS A O 1
ATOM 815 N N . GLU A 1 103 ? 20.297 -18.844 -10.836 1 90.5 103 GLU A N 1
ATOM 816 C CA . GLU A 1 103 ? 20.812 -17.484 -10.758 1 90.5 103 GLU A CA 1
ATOM 817 C C . GLU A 1 103 ? 20 -16.625 -9.789 1 90.5 103 GLU A C 1
ATOM 819 O O . GLU A 1 103 ? 20.562 -15.906 -8.961 1 90.5 103 GLU A O 1
ATOM 824 N N . PHE A 1 104 ? 18.734 -16.812 -9.891 1 93.25 104 PHE A N 1
ATOM 825 C CA . PHE A 1 104 ? 17.875 -16.031 -9.016 1 93.25 104 PHE A CA 1
ATOM 826 C C . PHE A 1 104 ? 18.031 -16.469 -7.566 1 93.25 104 PHE A C 1
ATOM 828 O O . PHE A 1 104 ? 18.125 -15.633 -6.66 1 93.25 104 PHE A O 1
ATOM 835 N N . LYS A 1 105 ? 18.109 -17.719 -7.41 1 93.81 105 LYS A N 1
ATOM 836 C CA . LYS A 1 105 ? 18.297 -18.25 -6.066 1 93.81 105 LYS A CA 1
ATOM 837 C C . LYS A 1 105 ? 19.609 -17.766 -5.457 1 93.81 105 LYS A C 1
ATOM 839 O O . LYS A 1 105 ? 19.656 -17.406 -4.277 1 93.81 105 LYS A O 1
ATOM 844 N N . ALA A 1 106 ? 20.609 -17.75 -6.258 1 94.56 106 ALA A N 1
ATOM 845 C CA . ALA A 1 106 ? 21.922 -17.297 -5.785 1 94.56 106 ALA A CA 1
ATOM 846 C C . ALA A 1 106 ? 21.875 -15.82 -5.398 1 94.56 106 ALA A C 1
ATOM 848 O O . ALA A 1 106 ? 22.422 -15.43 -4.367 1 94.56 106 ALA A O 1
ATOM 849 N N . PHE A 1 107 ? 21.281 -15.094 -6.176 1 94.69 107 PHE A N 1
ATOM 850 C CA . PHE A 1 107 ? 21.141 -13.672 -5.883 1 94.69 107 PHE A CA 1
ATOM 851 C C . PHE A 1 107 ? 20.359 -13.453 -4.594 1 94.69 107 PHE A C 1
ATOM 853 O O . PHE A 1 107 ? 20.766 -12.672 -3.734 1 94.69 107 PHE A O 1
ATOM 860 N N . LEU A 1 108 ? 19.234 -14.141 -4.543 1 96.25 108 LEU A N 1
ATOM 861 C CA . LEU A 1 108 ? 18.422 -14.039 -3.342 1 96.25 108 LEU A CA 1
ATOM 862 C C . LEU A 1 108 ? 19.219 -14.43 -2.1 1 96.25 108 LEU A C 1
ATOM 864 O O . LEU A 1 108 ? 19.109 -13.773 -1.062 1 96.25 108 LEU A O 1
ATOM 868 N N . ASN A 1 109 ? 20.031 -15.398 -2.254 1 96.44 109 ASN A N 1
ATOM 869 C CA . ASN A 1 109 ? 20.812 -15.922 -1.134 1 96.44 109 ASN A CA 1
ATOM 870 C C . ASN A 1 109 ? 21.875 -14.922 -0.668 1 96.44 109 ASN A C 1
ATOM 872 O O . ASN A 1 109 ? 22.391 -15.039 0.444 1 96.44 109 ASN A O 1
ATOM 876 N N . SER A 1 110 ? 22.219 -13.992 -1.461 1 95.81 110 SER A N 1
ATOM 877 C CA . SER A 1 110 ? 23.172 -12.969 -1.059 1 95.81 110 SER A CA 1
ATOM 878 C C . SER A 1 110 ? 22.625 -12.109 0.072 1 95.81 110 SER A C 1
ATOM 880 O O . SER A 1 110 ? 23.375 -11.398 0.743 1 95.81 110 SER A O 1
ATOM 882 N N . TYR A 1 111 ? 21.328 -12.18 0.302 1 97.25 111 TYR A N 1
ATOM 883 C CA . TYR A 1 111 ? 20.688 -11.422 1.371 1 97.25 111 TYR A CA 1
ATOM 884 C C . TYR A 1 111 ? 20.391 -12.312 2.574 1 97.25 111 TYR A C 1
ATOM 886 O O . TYR A 1 111 ? 19.672 -11.906 3.488 1 97.25 111 TYR A O 1
ATOM 894 N N . ASN A 1 112 ? 20.953 -13.562 2.531 1 97.88 112 ASN A N 1
ATOM 895 C CA . ASN A 1 112 ? 20.75 -14.484 3.646 1 97.88 112 ASN A CA 1
ATOM 896 C C . ASN A 1 112 ? 21.609 -14.094 4.852 1 97.88 112 ASN A C 1
ATOM 898 O O . ASN A 1 112 ? 22.641 -14.719 5.105 1 97.88 112 ASN A O 1
ATOM 902 N N . HIS A 1 113 ? 21.109 -13.023 5.562 1 97.06 113 HIS A N 1
ATOM 903 C CA . HIS A 1 113 ? 21.828 -12.477 6.711 1 97.06 113 HIS A CA 1
ATOM 904 C C . HIS A 1 113 ? 20.891 -12.32 7.91 1 97.06 113 HIS A C 1
ATOM 906 O O . HIS A 1 113 ? 19.672 -12.492 7.785 1 97.06 113 HIS A O 1
ATOM 912 N N . ASP A 1 114 ? 21.516 -12.031 9.109 1 95.75 114 ASP A N 1
ATOM 913 C CA . ASP A 1 114 ? 20.75 -12.07 10.344 1 95.75 114 ASP A CA 1
ATOM 914 C C . ASP A 1 114 ? 20.812 -10.742 11.086 1 95.75 114 ASP A C 1
ATOM 916 O O . ASP A 1 114 ? 20.531 -10.672 12.281 1 95.75 114 ASP A O 1
ATOM 920 N N . SER A 1 115 ? 21.312 -9.727 10.406 1 95.38 115 SER A N 1
ATOM 921 C CA . SER A 1 115 ? 21.344 -8.398 10.992 1 95.38 115 SER A CA 1
ATOM 922 C C . SER A 1 115 ? 21.125 -7.32 9.93 1 95.38 115 SER A C 1
ATOM 924 O O . SER A 1 115 ? 21.453 -7.52 8.758 1 95.38 115 SER A O 1
ATOM 926 N N . SER A 1 116 ? 20.594 -6.203 10.43 1 94.44 116 SER A N 1
ATOM 927 C CA . SER A 1 116 ? 20.328 -5.102 9.516 1 94.44 116 SER A CA 1
ATOM 928 C C . SER A 1 116 ? 21.609 -4.594 8.867 1 94.44 116 SER A C 1
ATOM 930 O O . SER A 1 116 ? 21.625 -4.289 7.668 1 94.44 116 SER A O 1
ATOM 932 N N . GLN A 1 117 ? 22.656 -4.562 9.617 1 93.25 117 GLN A N 1
ATOM 933 C CA . GLN A 1 117 ? 23.938 -4.082 9.102 1 93.25 117 GLN A CA 1
ATOM 934 C C . GLN A 1 117 ? 24.422 -4.953 7.949 1 93.25 117 GLN A C 1
ATOM 936 O O . GLN A 1 117 ? 24.891 -4.441 6.926 1 93.25 117 GLN A O 1
ATOM 941 N N . LYS A 1 118 ? 24.359 -6.219 8.125 1 95 118 LYS A N 1
ATOM 942 C CA . LYS A 1 118 ? 24.812 -7.141 7.086 1 95 118 LYS A CA 1
ATOM 943 C C . LYS A 1 118 ? 23.922 -7.059 5.852 1 95 118 LYS A C 1
ATOM 945 O O . LYS A 1 118 ? 24.422 -7.125 4.723 1 95 118 LYS A O 1
ATOM 950 N N . ILE A 1 119 ? 22.625 -6.93 6.047 1 96.06 119 ILE A N 1
ATOM 951 C CA . ILE A 1 119 ? 21.688 -6.828 4.938 1 96.06 119 ILE A CA 1
ATOM 952 C C . ILE A 1 119 ? 21.938 -5.535 4.164 1 96.06 119 ILE A C 1
ATOM 954 O O . ILE A 1 119 ? 21.953 -5.535 2.932 1 96.06 119 ILE A O 1
ATOM 958 N N . ARG A 1 120 ? 22.156 -4.438 4.93 1 94 120 ARG A N 1
ATOM 959 C CA . ARG A 1 120 ? 22.484 -3.168 4.289 1 94 120 ARG A CA 1
ATOM 960 C C . ARG A 1 120 ? 23.781 -3.258 3.504 1 94 120 ARG A C 1
ATOM 962 O O . ARG A 1 120 ? 23.906 -2.686 2.42 1 94 120 ARG A O 1
ATOM 969 N N . THR A 1 121 ? 24.734 -3.939 4.051 1 91.81 121 THR A N 1
ATOM 970 C CA . THR A 1 121 ? 25.984 -4.148 3.336 1 91.81 121 THR A CA 1
ATOM 971 C C . THR A 1 121 ? 25.75 -4.895 2.025 1 91.81 121 THR A C 1
ATOM 973 O O . THR A 1 121 ? 26.297 -4.527 0.987 1 91.81 121 THR A O 1
ATOM 976 N N . ALA A 1 122 ? 24.938 -5.902 2.062 1 92.81 122 ALA A N 1
ATOM 977 C CA . ALA A 1 122 ? 24.594 -6.648 0.855 1 92.81 122 ALA A CA 1
ATOM 978 C C . ALA A 1 122 ? 23.875 -5.762 -0.152 1 92.81 122 ALA A C 1
ATOM 980 O O . ALA A 1 122 ? 24.125 -5.848 -1.357 1 92.81 122 ALA A O 1
ATOM 981 N N . LEU A 1 123 ? 22.969 -4.883 0.363 1 92.44 123 LEU A N 1
ATOM 982 C CA . LEU A 1 123 ? 22.281 -3.928 -0.497 1 92.44 123 LEU A CA 1
ATOM 983 C C . LEU A 1 123 ? 23.266 -3.02 -1.213 1 92.44 123 LEU A C 1
ATOM 985 O O . LEU A 1 123 ? 23.141 -2.779 -2.416 1 92.44 123 LEU A O 1
ATOM 989 N N . GLY A 1 124 ? 24.219 -2.533 -0.494 1 87.44 124 GLY A N 1
ATOM 990 C CA . GLY A 1 124 ? 25.25 -1.69 -1.082 1 87.44 124 GLY A CA 1
ATOM 991 C C . GLY A 1 124 ? 26.047 -2.391 -2.166 1 87.44 124 GLY A C 1
ATOM 992 O O . GLY A 1 124 ? 26.359 -1.791 -3.197 1 87.44 124 GLY A O 1
ATOM 993 N N . ALA A 1 125 ? 26.281 -3.604 -2 1 85.44 125 ALA A N 1
ATOM 994 C CA . ALA A 1 125 ? 27.047 -4.387 -2.957 1 85.44 125 ALA A CA 1
ATOM 995 C C . ALA A 1 125 ? 26.234 -4.688 -4.211 1 85.44 125 ALA A C 1
ATOM 997 O O . ALA A 1 125 ? 26.781 -4.715 -5.32 1 85.44 125 ALA A O 1
ATOM 998 N N . ASN A 1 126 ? 24.984 -4.863 -4.039 1 80.75 126 ASN A N 1
ATOM 999 C CA . ASN A 1 126 ? 24.109 -5.277 -5.129 1 80.75 126 ASN A CA 1
ATOM 1000 C C . ASN A 1 126 ? 23.516 -4.078 -5.867 1 80.75 126 ASN A C 1
ATOM 1002 O O . ASN A 1 126 ? 22.812 -4.242 -6.867 1 80.75 126 ASN A O 1
ATOM 1006 N N . HIS A 1 127 ? 23.734 -2.875 -5.371 1 72.75 127 HIS A N 1
ATOM 1007 C CA . HIS A 1 127 ? 23.188 -1.673 -5.992 1 72.75 127 HIS A CA 1
ATOM 1008 C C . HIS A 1 127 ? 24.016 -1.257 -7.203 1 72.75 127 HIS A C 1
ATOM 1010 O O . HIS A 1 127 ? 23.641 -0.35 -7.945 1 72.75 127 HIS A O 1
ATOM 1016 N N . GLN A 1 128 ? 25 -1.829 -7.438 1 65.81 128 GLN A N 1
ATOM 1017 C CA . GLN A 1 128 ? 25.797 -1.552 -8.625 1 65.81 128 GLN A CA 1
ATOM 1018 C C . GLN A 1 128 ? 24.969 -1.693 -9.898 1 65.81 128 GLN A C 1
ATOM 1020 O O . GLN A 1 128 ? 25.328 -1.142 -10.938 1 65.81 128 GLN A O 1
ATOM 1025 N N . LEU A 1 129 ? 23.859 -2.074 -9.648 1 64.62 129 LEU A N 1
ATOM 1026 C CA . LEU A 1 129 ? 22.953 -2.338 -10.773 1 64.62 129 LEU A CA 1
ATOM 1027 C C . LEU A 1 129 ? 22.297 -1.05 -11.258 1 64.62 129 LEU A C 1
ATOM 1029 O O . LEU A 1 129 ? 21.828 -0.976 -12.398 1 64.62 129 LEU A O 1
ATOM 1033 N N . HIS A 1 130 ? 22.438 -0.003 -10.469 1 76.88 130 HIS A N 1
ATOM 1034 C CA . HIS A 1 130 ? 21.766 1.231 -10.875 1 76.88 130 HIS A CA 1
ATOM 1035 C C . HIS A 1 130 ? 22.484 1.879 -12.055 1 76.88 130 HIS A C 1
ATOM 1037 O O . HIS A 1 130 ? 21.844 2.369 -12.992 1 76.88 130 HIS A O 1
ATOM 1043 N N . ALA A 1 131 ? 23.781 1.87 -12.117 1 74.56 131 ALA A N 1
ATOM 1044 C CA . ALA A 1 131 ? 24.562 2.562 -13.148 1 74.56 131 ALA A CA 1
ATOM 1045 C C . ALA A 1 131 ? 24.312 1.958 -14.523 1 74.56 131 ALA A C 1
ATOM 1047 O O . ALA A 1 131 ? 24.25 2.678 -15.523 1 74.56 131 ALA A O 1
ATOM 1048 N N . ASN A 1 132 ? 24.047 0.731 -14.672 1 82.06 132 ASN A N 1
ATOM 1049 C CA . ASN A 1 132 ? 23.828 0.048 -15.945 1 82.06 132 ASN A CA 1
ATOM 1050 C C . ASN A 1 132 ? 22.531 -0.75 -15.945 1 82.06 132 ASN A C 1
ATOM 1052 O O . ASN A 1 132 ? 22.484 -1.854 -16.484 1 82.06 132 ASN A O 1
ATOM 1056 N N . TYR A 1 133 ? 21.594 -0.048 -15.461 1 89.75 133 TYR A N 1
ATOM 1057 C CA . TYR A 1 133 ? 20.344 -0.767 -15.297 1 89.75 133 TYR A CA 1
ATOM 1058 C C . TYR A 1 133 ? 19.656 -0.973 -16.641 1 89.75 133 TYR A C 1
ATOM 1060 O O . TYR A 1 133 ? 19.5 -0.03 -17.422 1 89.75 133 TYR A O 1
ATOM 1068 N N . ASP A 1 134 ? 19.375 -2.279 -16.844 1 89.69 134 ASP A N 1
ATOM 1069 C CA . ASP A 1 134 ? 18.531 -2.697 -17.969 1 89.69 134 ASP A CA 1
ATOM 1070 C C . ASP A 1 134 ? 17.281 -3.426 -17.469 1 89.69 134 ASP A C 1
ATOM 1072 O O . ASP A 1 134 ? 17.375 -4.531 -16.922 1 89.69 134 ASP A O 1
ATOM 1076 N N . LYS A 1 135 ? 16.203 -2.818 -17.688 1 89.38 135 LYS A N 1
ATOM 1077 C CA . LYS A 1 135 ? 14.969 -3.332 -17.109 1 89.38 135 LYS A CA 1
ATOM 1078 C C . LYS A 1 135 ? 14.641 -4.719 -17.656 1 89.38 135 LYS A C 1
ATOM 1080 O O . LYS A 1 135 ? 13.961 -5.508 -17 1 89.38 135 LYS A O 1
ATOM 1085 N N . ASP A 1 136 ? 15.078 -5.031 -18.844 1 88.88 136 ASP A N 1
ATOM 1086 C CA . ASP A 1 136 ? 14.773 -6.324 -19.453 1 88.88 136 ASP A CA 1
ATOM 1087 C C . ASP A 1 136 ? 15.672 -7.422 -18.891 1 88.88 136 ASP A C 1
ATOM 1089 O O . ASP A 1 136 ? 15.312 -8.602 -18.922 1 88.88 136 ASP A O 1
ATOM 1093 N N . ILE A 1 137 ? 16.734 -7.012 -18.312 1 88.88 137 ILE A N 1
ATOM 1094 C CA . ILE A 1 137 ? 17.703 -7.988 -17.844 1 88.88 137 ILE A CA 1
ATOM 1095 C C . ILE A 1 137 ? 17.703 -8 -16.312 1 88.88 137 ILE A C 1
ATOM 1097 O O . ILE A 1 137 ? 17.797 -9.07 -15.695 1 88.88 137 ILE A O 1
ATOM 1101 N N . ASN A 1 138 ? 17.531 -6.812 -15.719 1 92.06 138 ASN A N 1
ATOM 1102 C CA . ASN A 1 138 ? 17.844 -6.652 -14.297 1 92.06 138 ASN A CA 1
ATOM 1103 C C . ASN A 1 138 ? 16.578 -6.5 -13.461 1 92.06 138 ASN A C 1
ATOM 1105 O O . ASN A 1 138 ? 16.641 -6.215 -12.266 1 92.06 138 ASN A O 1
ATOM 1109 N N . ALA A 1 139 ? 15.43 -6.766 -13.992 1 93.44 139 ALA A N 1
ATOM 1110 C CA . ALA A 1 139 ? 14.164 -6.457 -13.328 1 93.44 139 ALA A CA 1
ATOM 1111 C C . ALA A 1 139 ? 14.016 -7.258 -12.039 1 93.44 139 ALA A C 1
ATOM 1113 O O . ALA A 1 139 ? 13.594 -6.719 -11.008 1 93.44 139 ALA A O 1
ATOM 1114 N N . ASP A 1 140 ? 14.391 -8.508 -12.109 1 94.31 140 ASP A N 1
ATOM 1115 C CA . ASP A 1 140 ? 14.227 -9.367 -10.938 1 94.31 140 ASP A CA 1
ATOM 1116 C C . ASP A 1 140 ? 15.148 -8.93 -9.805 1 94.31 140 ASP A C 1
ATOM 1118 O O . ASP A 1 140 ? 14.719 -8.789 -8.664 1 94.31 140 ASP A O 1
ATOM 1122 N N . GLU A 1 141 ? 16.344 -8.719 -10.148 1 94.12 141 GLU A N 1
ATOM 1123 C CA . GLU A 1 141 ? 17.312 -8.32 -9.141 1 94.12 141 GLU A CA 1
ATOM 1124 C C . GLU A 1 141 ? 16.969 -6.953 -8.547 1 94.12 141 GLU A C 1
ATOM 1126 O O . GLU A 1 141 ? 17.094 -6.75 -7.336 1 94.12 141 GLU A O 1
ATOM 1131 N N . ASP A 1 142 ? 16.594 -6.078 -9.406 1 94.81 142 ASP A N 1
ATOM 1132 C CA . ASP A 1 142 ? 16.188 -4.746 -8.953 1 94.81 142 ASP A CA 1
ATOM 1133 C C . ASP A 1 142 ? 14.992 -4.828 -8.016 1 94.81 142 ASP A C 1
ATOM 1135 O O . ASP A 1 142 ? 14.953 -4.145 -6.988 1 94.81 142 ASP A O 1
ATOM 1139 N N . TRP A 1 143 ? 14.07 -5.656 -8.398 1 96.06 143 TRP A N 1
ATOM 1140 C CA . TRP A 1 143 ? 12.883 -5.863 -7.574 1 96.06 143 TRP A CA 1
ATOM 1141 C C . TRP A 1 143 ? 13.266 -6.418 -6.203 1 96.06 143 TRP A C 1
ATOM 1143 O O . TRP A 1 143 ? 12.805 -5.926 -5.176 1 96.06 143 TRP A O 1
ATOM 1153 N N . VAL A 1 144 ? 14.125 -7.336 -6.172 1 96.69 144 VAL A N 1
ATOM 1154 C CA . VAL A 1 144 ? 14.562 -7.93 -4.914 1 96.69 144 VAL A CA 1
ATOM 1155 C C . VAL A 1 144 ? 15.25 -6.875 -4.051 1 96.69 144 VAL A C 1
ATOM 1157 O O . VAL A 1 144 ? 14.984 -6.77 -2.852 1 96.69 144 VAL A O 1
ATOM 1160 N N . ASN A 1 145 ? 16.109 -6.098 -4.656 1 94.94 145 ASN A N 1
ATOM 1161 C CA . ASN A 1 145 ? 16.781 -5.027 -3.932 1 94.94 145 ASN A CA 1
ATOM 1162 C C . ASN A 1 145 ? 15.781 -4.07 -3.291 1 94.94 145 ASN A C 1
ATOM 1164 O O . ASN A 1 145 ? 15.938 -3.691 -2.129 1 94.94 145 ASN A O 1
ATOM 1168 N N . HIS A 1 146 ? 14.836 -3.732 -4.066 1 95.5 146 HIS A N 1
ATOM 1169 C CA . HIS A 1 146 ? 13.82 -2.799 -3.588 1 95.5 146 HIS A CA 1
ATOM 1170 C C . HIS A 1 146 ? 13.023 -3.398 -2.438 1 95.5 146 HIS A C 1
ATOM 1172 O O . HIS A 1 146 ? 12.766 -2.723 -1.439 1 95.5 146 HIS A O 1
ATOM 1178 N N . VAL A 1 147 ? 12.648 -4.629 -2.59 1 97.25 147 VAL A N 1
ATOM 1179 C CA . VAL A 1 147 ? 11.852 -5.312 -1.574 1 97.25 147 VAL A CA 1
ATOM 1180 C C . VAL A 1 147 ? 12.672 -5.465 -0.293 1 97.25 147 VAL A C 1
ATOM 1182 O O . VAL A 1 147 ? 12.18 -5.176 0.801 1 97.25 147 VAL A O 1
ATOM 1185 N N . VAL A 1 148 ? 13.875 -5.867 -0.452 1 97.06 148 VAL A N 1
ATOM 1186 C CA . VAL A 1 148 ? 14.742 -6.047 0.709 1 97.06 148 VAL A CA 1
ATOM 1187 C C . VAL A 1 148 ? 14.945 -4.711 1.415 1 97.06 148 VAL A C 1
ATOM 1189 O O . VAL A 1 148 ? 14.883 -4.633 2.645 1 97.06 148 VAL A O 1
ATOM 1192 N N . HIS A 1 149 ? 15.188 -3.705 0.651 1 95.25 149 HIS A N 1
ATOM 1193 C CA . HIS A 1 149 ? 15.328 -2.367 1.217 1 95.25 149 HIS A CA 1
ATOM 1194 C C . HIS A 1 149 ? 14.078 -1.964 1.996 1 95.25 149 HIS A C 1
ATOM 1196 O O . HIS A 1 149 ? 14.18 -1.45 3.113 1 95.25 149 HIS A O 1
ATOM 1202 N N . SER A 1 150 ? 12.969 -2.184 1.442 1 96.62 150 SER A N 1
ATOM 1203 C CA . SER A 1 150 ? 11.711 -1.861 2.102 1 96.62 150 SER A CA 1
ATOM 1204 C C . SER A 1 150 ? 11.562 -2.623 3.414 1 96.62 150 SER A C 1
ATOM 1206 O O . SER A 1 150 ? 11.211 -2.039 4.441 1 96.62 150 SER A O 1
ATOM 1208 N N . LEU A 1 151 ? 11.867 -3.891 3.367 1 97.56 151 LEU A N 1
ATOM 1209 C CA . LEU A 1 151 ? 11.617 -4.742 4.527 1 97.56 151 LEU A CA 1
ATOM 1210 C C . LEU A 1 151 ? 12.648 -4.48 5.621 1 97.56 151 LEU A C 1
ATOM 1212 O O . LEU A 1 151 ? 12.312 -4.523 6.809 1 97.56 151 LEU A O 1
ATOM 1216 N N . VAL A 1 152 ? 13.883 -4.242 5.258 1 96.62 152 VAL A N 1
ATOM 1217 C CA . VAL A 1 152 ? 14.883 -3.961 6.273 1 96.62 152 VAL A CA 1
ATOM 1218 C C . VAL A 1 152 ? 14.516 -2.691 7.035 1 96.62 152 VAL A C 1
ATOM 1220 O O . VAL A 1 152 ? 14.711 -2.604 8.25 1 96.62 152 VAL A O 1
ATOM 1223 N N . ARG A 1 153 ? 13.969 -1.713 6.34 1 95.81 153 ARG A N 1
ATOM 1224 C CA . ARG A 1 153 ? 13.508 -0.489 6.984 1 95.81 153 ARG A CA 1
ATOM 1225 C C . ARG A 1 153 ? 12.422 -0.787 8.008 1 95.81 153 ARG A C 1
ATOM 1227 O O . ARG A 1 153 ? 12.414 -0.217 9.102 1 95.81 153 ARG A O 1
ATOM 1234 N N . GLU A 1 154 ? 11.484 -1.68 7.629 1 96.44 154 GLU A N 1
ATOM 1235 C CA . GLU A 1 154 ? 10.422 -2.047 8.562 1 96.44 154 GLU A CA 1
ATOM 1236 C C . GLU A 1 154 ? 11 -2.596 9.867 1 96.44 154 GLU A C 1
ATOM 1238 O O . GLU A 1 154 ? 10.516 -2.275 10.953 1 96.44 154 GLU A O 1
ATOM 1243 N N . TYR A 1 155 ? 12.039 -3.406 9.742 1 96.5 155 TYR A N 1
ATOM 1244 C CA . TYR A 1 155 ? 12.695 -3.955 10.922 1 96.5 155 TYR A CA 1
ATOM 1245 C C . TYR A 1 155 ? 13.414 -2.861 11.703 1 96.5 155 TYR A C 1
ATOM 1247 O O . TYR A 1 155 ? 13.32 -2.807 12.93 1 96.5 155 TYR A O 1
ATOM 1255 N N . GLU A 1 156 ? 14.117 -2.021 11.117 1 95.56 156 GLU A N 1
ATOM 1256 C CA . GLU A 1 156 ? 14.969 -1.013 11.742 1 95.56 156 GLU A CA 1
ATOM 1257 C C . GLU A 1 156 ? 14.141 -0.001 12.531 1 95.56 156 GLU A C 1
ATOM 1259 O O . GLU A 1 156 ? 14.578 0.497 13.57 1 95.56 156 GLU A O 1
ATOM 1264 N N . PHE A 1 157 ? 13 0.268 12.023 1 94.62 157 PHE A N 1
ATOM 1265 C CA . PHE A 1 157 ? 12.188 1.294 12.664 1 94.62 157 PHE A CA 1
ATOM 1266 C C . PHE A 1 157 ? 11.172 0.666 13.609 1 94.62 157 PHE A C 1
ATOM 1268 O O . PHE A 1 157 ? 10.289 1.354 14.125 1 94.62 157 PHE A O 1
ATOM 1275 N N . GLY A 1 158 ? 11.211 -0.579 13.781 1 92.81 158 GLY A N 1
ATOM 1276 C CA . GLY A 1 158 ? 10.445 -1.269 14.812 1 92.81 158 GLY A CA 1
ATOM 1277 C C . GLY A 1 158 ? 9.008 -1.543 14.398 1 92.81 158 GLY A C 1
ATOM 1278 O O . GLY A 1 158 ? 8.164 -1.836 15.242 1 92.81 158 GLY A O 1
ATOM 1279 N N . ASN A 1 159 ? 8.703 -1.458 13.148 1 92.81 159 ASN A N 1
ATOM 1280 C CA . ASN A 1 159 ? 7.336 -1.681 12.688 1 92.81 159 ASN A CA 1
ATOM 1281 C C . ASN A 1 159 ? 6.938 -3.15 12.805 1 92.81 159 ASN A C 1
ATOM 1283 O O . ASN A 1 159 ? 5.75 -3.475 12.852 1 92.81 159 ASN A O 1
ATOM 1287 N N . MET A 1 160 ? 7.914 -4.02 12.922 1 93.38 160 MET A N 1
ATOM 1288 C CA . MET A 1 160 ? 7.648 -5.453 12.992 1 93.38 160 MET A CA 1
ATOM 1289 C C . MET A 1 160 ? 7.266 -5.867 14.414 1 93.38 160 MET A C 1
ATOM 1291 O O . MET A 1 160 ? 6.836 -7 14.641 1 93.38 160 MET A O 1
ATOM 1295 N N . ASP A 1 161 ? 7.328 -4.922 15.367 1 89.25 161 ASP A N 1
ATOM 1296 C CA . ASP A 1 161 ? 7.215 -5.277 16.781 1 89.25 161 ASP A CA 1
ATOM 1297 C C . ASP A 1 161 ? 5.797 -5.039 17.297 1 89.25 161 ASP A C 1
ATOM 1299 O O . ASP A 1 161 ? 5.512 -5.285 18.469 1 89.25 161 ASP A O 1
ATOM 1303 N N . HIS A 1 162 ? 4.973 -4.578 16.391 1 83.69 162 HIS A N 1
ATOM 1304 C CA . HIS A 1 162 ? 3.613 -4.324 16.844 1 83.69 162 HIS A CA 1
ATOM 1305 C C . HIS A 1 162 ? 2.59 -4.684 15.773 1 83.69 162 HIS A C 1
ATOM 1307 O O . HIS A 1 162 ? 2.953 -4.941 14.625 1 83.69 162 HIS A O 1
ATOM 1313 N N . HIS A 1 163 ? 1.359 -4.727 16.203 1 82.44 163 HIS A N 1
ATOM 1314 C CA . HIS A 1 163 ? 0.278 -5.094 15.305 1 82.44 163 HIS A CA 1
ATOM 1315 C C . HIS A 1 163 ? -0.153 -3.904 14.445 1 82.44 163 HIS A C 1
ATOM 1317 O O . HIS A 1 163 ? -0.163 -2.768 14.922 1 82.44 163 HIS A O 1
ATOM 1323 N N . HIS A 1 164 ? -0.508 -4.285 13.258 1 86.38 164 HIS A N 1
ATOM 1324 C CA . HIS A 1 164 ? -0.97 -3.266 12.32 1 86.38 164 HIS A CA 1
ATOM 1325 C C . HIS A 1 164 ? -2.316 -3.646 11.711 1 86.38 164 HIS A C 1
ATOM 1327 O O . HIS A 1 164 ? -2.85 -4.719 12 1 86.38 164 HIS A O 1
ATOM 1333 N N . THR A 1 165 ? -2.84 -2.705 10.984 1 81.44 165 THR A N 1
ATOM 1334 C CA . THR A 1 165 ? -4.066 -2.977 10.242 1 81.44 165 THR A CA 1
ATOM 1335 C C . THR A 1 165 ? -3.795 -3.918 9.07 1 81.44 165 THR A C 1
ATOM 1337 O O . THR A 1 165 ? -2.648 -4.07 8.648 1 81.44 165 THR A O 1
ATOM 1340 N N . GLU A 1 166 ? -4.82 -4.523 8.508 1 83.44 166 GLU A N 1
ATOM 1341 C CA . GLU A 1 166 ? -4.715 -5.363 7.316 1 83.44 166 GLU A CA 1
ATOM 1342 C C . GLU A 1 166 ? -4.113 -4.59 6.145 1 83.44 166 GLU A C 1
ATOM 1344 O O . GLU A 1 166 ? -3.262 -5.113 5.422 1 83.44 166 GLU A O 1
ATOM 1349 N N . ALA A 1 167 ? -4.492 -3.381 6.031 1 82.5 167 ALA A N 1
ATOM 1350 C CA . ALA A 1 167 ? -3.998 -2.537 4.945 1 82.5 167 ALA A CA 1
ATOM 1351 C C . ALA A 1 167 ? -2.498 -2.289 5.082 1 82.5 167 ALA A C 1
ATOM 1353 O O . ALA A 1 167 ? -1.772 -2.271 4.086 1 82.5 167 ALA A O 1
ATOM 1354 N N . TRP A 1 168 ? -2.107 -2.158 6.297 1 88.38 168 TRP A N 1
ATOM 1355 C CA . TRP A 1 168 ? -0.682 -1.938 6.516 1 88.38 168 TRP A CA 1
ATOM 1356 C C . TRP A 1 168 ? 0.134 -3.129 6.023 1 88.38 168 TRP A C 1
ATOM 1358 O O . TRP A 1 168 ? 1.132 -2.955 5.316 1 88.38 168 TRP A O 1
ATOM 1368 N N . TYR A 1 169 ? -0.28 -4.328 6.371 1 89.94 169 TYR A N 1
ATOM 1369 C CA . TYR A 1 169 ? 0.449 -5.52 5.949 1 89.94 169 TYR A CA 1
ATOM 1370 C C . TYR A 1 169 ? 0.448 -5.648 4.43 1 89.94 169 TYR A C 1
ATOM 1372 O O . TYR A 1 169 ? 1.461 -6.02 3.83 1 89.94 169 TYR A O 1
ATOM 1380 N N . GLN A 1 170 ? -0.613 -5.34 3.871 1 87.44 170 GLN A N 1
ATOM 1381 C CA . GLN A 1 170 ? -0.719 -5.414 2.418 1 87.44 170 GLN A CA 1
ATOM 1382 C C . GLN A 1 170 ? 0.262 -4.453 1.746 1 87.44 170 GLN A C 1
ATOM 1384 O O . GLN A 1 170 ? 0.944 -4.828 0.789 1 87.44 170 GLN A O 1
ATOM 1389 N N . TYR A 1 171 ? 0.432 -3.344 2.35 1 87.88 171 TYR A N 1
ATOM 1390 C CA . TYR A 1 171 ? 1.17 -2.283 1.676 1 87.88 171 TYR A CA 1
ATOM 1391 C C . TYR A 1 171 ? 2.65 -2.334 2.037 1 87.88 171 TYR A C 1
ATOM 1393 O O . TYR A 1 171 ? 3.508 -2.016 1.21 1 87.88 171 TYR A O 1
ATOM 1401 N N . HIS A 1 172 ? 2.91 -2.732 3.209 1 93.25 172 HIS A N 1
ATOM 1402 C CA . HIS A 1 172 ? 4.285 -2.662 3.688 1 93.25 172 HIS A CA 1
ATOM 1403 C C . HIS A 1 172 ? 5.008 -3.992 3.494 1 93.25 172 HIS A C 1
ATOM 1405 O O . HIS A 1 172 ? 6.223 -4.02 3.283 1 93.25 172 HIS A O 1
ATOM 1411 N N . ILE A 1 173 ? 4.234 -5.012 3.594 1 94.56 173 ILE A N 1
ATOM 1412 C CA . ILE A 1 173 ? 4.863 -6.328 3.537 1 94.56 173 ILE A CA 1
ATOM 1413 C C . ILE A 1 173 ? 4.566 -6.984 2.191 1 94.56 173 ILE A C 1
ATOM 1415 O O . ILE A 1 173 ? 5.488 -7.305 1.435 1 94.56 173 ILE A O 1
ATOM 1419 N N . TRP A 1 174 ? 3.381 -7.016 1.826 1 92.69 174 TRP A N 1
ATOM 1420 C CA . TRP A 1 174 ? 2.977 -7.906 0.742 1 92.69 174 TRP A CA 1
ATOM 1421 C C . TRP A 1 174 ? 2.863 -7.145 -0.574 1 92.69 174 TRP A C 1
ATOM 1423 O O . TRP A 1 174 ? 2.602 -7.742 -1.622 1 92.69 174 TRP A O 1
ATOM 1433 N N . SER A 1 175 ? 3.162 -5.867 -0.522 1 92 175 SER A N 1
ATOM 1434 C CA . SER A 1 175 ? 3.23 -5.121 -1.776 1 92 175 SER A CA 1
ATOM 1435 C C . SER A 1 175 ? 4.254 -5.738 -2.727 1 92 175 SER A C 1
ATOM 1437 O O . SER A 1 175 ? 4.219 -5.48 -3.932 1 92 175 SER A O 1
ATOM 1439 N N . MET A 1 176 ? 5.113 -6.574 -2.182 1 95.06 176 MET A N 1
ATOM 1440 C CA . MET A 1 176 ? 6.113 -7.242 -3.008 1 95.06 176 MET A CA 1
ATOM 1441 C C . MET A 1 176 ? 5.449 -8.148 -4.039 1 95.06 176 MET A C 1
ATOM 1443 O O . MET A 1 176 ? 5.996 -8.375 -5.121 1 95.06 176 MET A O 1
ATOM 1447 N N . ILE A 1 177 ? 4.277 -8.633 -3.748 1 92.25 177 ILE A N 1
ATOM 1448 C CA . ILE A 1 177 ? 3.549 -9.461 -4.707 1 92.25 177 ILE A CA 1
ATOM 1449 C C . ILE A 1 177 ? 3.135 -8.617 -5.906 1 92.25 177 ILE A C 1
ATOM 1451 O O . ILE A 1 177 ? 3.359 -9.008 -7.055 1 92.25 177 ILE A O 1
ATOM 1455 N N . GLU A 1 178 ? 2.672 -7.469 -5.629 1 91.5 178 GLU A N 1
ATOM 1456 C CA . GLU A 1 178 ? 2.193 -6.578 -6.68 1 91.5 178 GLU A CA 1
ATOM 1457 C C . GLU A 1 178 ? 3.348 -6.07 -7.539 1 91.5 178 GLU A C 1
ATOM 1459 O O . GLU A 1 178 ? 3.277 -6.113 -8.773 1 91.5 178 GLU A O 1
ATOM 1464 N N . THR A 1 179 ? 4.34 -5.633 -6.902 1 95.19 179 THR A N 1
ATOM 1465 C CA . THR A 1 179 ? 5.426 -4.973 -7.621 1 95.19 179 THR A CA 1
ATOM 1466 C C . THR A 1 179 ? 6.234 -5.98 -8.43 1 95.19 179 THR A C 1
ATOM 1468 O O . THR A 1 179 ? 6.934 -5.609 -9.375 1 95.19 179 THR A O 1
ATOM 1471 N N . CYS A 1 180 ? 6.117 -7.223 -8.062 1 95.19 180 CYS A N 1
ATOM 1472 C CA . CYS A 1 180 ? 6.805 -8.25 -8.828 1 95.19 180 CYS A CA 1
ATOM 1473 C C . CYS A 1 180 ? 6.246 -8.336 -10.242 1 95.19 180 CYS A C 1
ATOM 1475 O O . CYS A 1 180 ? 6.957 -8.711 -11.18 1 95.19 180 CYS A O 1
ATOM 1477 N N . PHE A 1 181 ? 5.051 -7.953 -10.453 1 93.31 181 PHE A N 1
ATOM 1478 C CA . PHE A 1 181 ? 4.355 -8.102 -11.727 1 93.31 181 PHE A CA 1
ATOM 1479 C C . PHE A 1 181 ? 4.691 -6.949 -12.664 1 93.31 181 PHE A C 1
ATOM 1481 O O . PHE A 1 181 ? 4.363 -6.992 -13.852 1 93.31 181 PHE A O 1
ATOM 1488 N N . ASP A 1 182 ? 5.383 -5.973 -12.109 1 93 182 ASP A N 1
ATOM 1489 C CA . ASP A 1 182 ? 5.727 -4.82 -12.938 1 93 182 ASP A CA 1
ATOM 1490 C C . ASP A 1 182 ? 6.484 -5.25 -14.195 1 93 182 ASP A C 1
ATOM 1492 O O . ASP A 1 182 ? 6.32 -4.656 -15.258 1 93 182 ASP A O 1
ATOM 1496 N N . LYS A 1 183 ? 7.18 -6.289 -14.117 1 92.88 183 LYS A N 1
ATOM 1497 C CA . LYS A 1 183 ? 8.047 -6.723 -15.203 1 92.88 183 LYS A CA 1
ATOM 1498 C C . LYS A 1 183 ? 7.262 -7.469 -16.281 1 92.88 183 LYS A C 1
ATOM 1500 O O . LYS A 1 183 ? 7.777 -7.734 -17.359 1 92.88 183 LYS A O 1
ATOM 1505 N N . VAL A 1 184 ? 6.055 -7.848 -15.93 1 92.31 184 VAL A N 1
ATOM 1506 C CA . VAL A 1 184 ? 5.254 -8.625 -16.875 1 92.31 184 VAL A CA 1
ATOM 1507 C C . VAL A 1 184 ? 4.414 -7.68 -17.734 1 92.31 184 VAL A C 1
ATOM 1509 O O . VAL A 1 184 ? 3.396 -7.152 -17.281 1 92.31 184 VAL A O 1
ATOM 1512 N N . LYS A 1 185 ? 4.84 -7.562 -18.938 1 87.56 185 LYS A N 1
ATOM 1513 C CA . LYS A 1 185 ? 4.141 -6.66 -19.844 1 87.56 185 LYS A CA 1
ATOM 1514 C C . LYS A 1 185 ? 2.705 -7.125 -20.078 1 87.56 185 LYS A C 1
ATOM 1516 O O . LYS A 1 185 ? 2.463 -8.305 -20.359 1 87.56 185 LYS A O 1
ATOM 1521 N N . GLY A 1 186 ? 1.802 -6.254 -19.906 1 85.5 186 GLY A N 1
ATOM 1522 C CA . GLY A 1 186 ? 0.414 -6.539 -20.234 1 85.5 186 GLY A CA 1
ATOM 1523 C C . GLY A 1 186 ? -0.397 -7.023 -19.047 1 85.5 186 GLY A C 1
ATOM 1524 O O . GLY A 1 186 ? -1.598 -7.27 -19.172 1 85.5 186 GLY A O 1
ATOM 1525 N N . ILE A 1 187 ? 0.308 -7.223 -17.922 1 88.12 187 ILE A N 1
ATOM 1526 C CA . ILE A 1 187 ? -0.385 -7.695 -16.734 1 88.12 187 ILE A CA 1
ATOM 1527 C C . ILE A 1 187 ? -0.302 -6.641 -15.641 1 88.12 187 ILE A C 1
ATOM 1529 O O . ILE A 1 187 ? 0.697 -5.926 -15.531 1 88.12 187 ILE A O 1
ATOM 1533 N N . GLU A 1 188 ? -1.372 -6.539 -14.922 1 86.5 188 GLU A N 1
ATOM 1534 C CA . GLU A 1 188 ? -1.368 -5.688 -13.734 1 86.5 188 GLU A CA 1
ATOM 1535 C C . GLU A 1 188 ? -1.923 -6.426 -12.523 1 86.5 188 GLU A C 1
ATOM 1537 O O . GLU A 1 188 ? -2.76 -7.32 -12.664 1 86.5 188 GLU A O 1
ATOM 1542 N N . ALA A 1 189 ? -1.329 -6.113 -11.453 1 86.88 189 ALA A N 1
ATOM 1543 C CA . ALA A 1 189 ? -1.927 -6.496 -10.172 1 86.88 189 ALA A CA 1
ATOM 1544 C C . ALA A 1 189 ? -2.861 -5.406 -9.656 1 86.88 189 ALA A C 1
ATOM 1546 O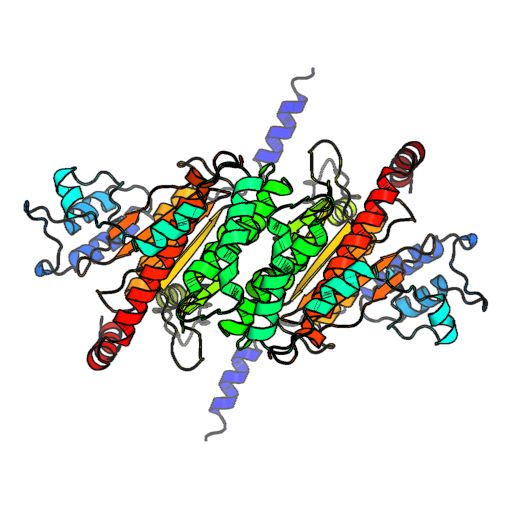 O . ALA A 1 189 ? -2.41 -4.344 -9.234 1 86.88 189 ALA A O 1
ATOM 1547 N N . VAL A 1 190 ? -4.148 -5.668 -9.711 1 79.88 190 VAL A N 1
ATOM 1548 C CA . VAL A 1 190 ? -5.141 -4.664 -9.344 1 79.88 190 VAL A CA 1
ATOM 1549 C C . VAL A 1 190 ? -5.504 -4.809 -7.871 1 79.88 190 VAL A C 1
ATOM 1551 O O . VAL A 1 190 ? -5.98 -5.863 -7.445 1 79.88 190 VAL A O 1
ATOM 1554 N N . THR A 1 191 ? -5.27 -3.684 -7.184 1 78.94 191 THR A N 1
ATOM 1555 C CA . THR A 1 191 ? -5.551 -3.682 -5.75 1 78.94 191 THR A CA 1
ATOM 1556 C C . THR A 1 191 ? -6.875 -2.982 -5.461 1 78.94 191 THR A C 1
ATOM 1558 O O . THR A 1 191 ? -7.375 -2.221 -6.289 1 78.94 191 THR A O 1
ATOM 1561 N N . GLY A 1 192 ? -7.535 -3.133 -4.215 1 65.81 192 GLY A N 1
ATOM 1562 C CA . GLY A 1 192 ? -8.672 -2.369 -3.732 1 65.81 192 GLY A CA 1
ATOM 1563 C C . GLY A 1 192 ? -10 -3.051 -3.988 1 65.81 192 GLY A C 1
ATOM 1564 O O . GLY A 1 192 ? -10.969 -2.404 -4.387 1 65.81 192 GLY A O 1
ATOM 1565 N N . GLU A 1 193 ? -10.117 -4.242 -3.693 1 58.25 193 GLU A N 1
ATOM 1566 C CA . GLU A 1 193 ? -11.359 -5.016 -3.723 1 58.25 193 GLU A CA 1
ATOM 1567 C C . GLU A 1 193 ? -11.977 -5.016 -5.117 1 58.25 193 GLU A C 1
ATOM 1569 O O . GLU A 1 193 ? -13.172 -4.77 -5.273 1 58.25 193 GLU A O 1
ATOM 1574 N N . SER A 1 194 ? -11.188 -5.121 -6 1 56.38 194 SER A N 1
ATOM 1575 C CA . SER A 1 194 ? -11.734 -5.168 -7.352 1 56.38 194 SER A CA 1
ATOM 1576 C C . SER A 1 194 ? -12.43 -6.5 -7.625 1 56.38 194 SER A C 1
ATOM 1578 O O . SER A 1 194 ? -11.977 -7.551 -7.164 1 56.38 194 SER A O 1
ATOM 1580 N N . ALA A 1 195 ? -13.531 -6.301 -8.07 1 53.56 195 ALA A N 1
ATOM 1581 C CA . ALA A 1 195 ? -14.281 -7.504 -8.406 1 53.56 195 ALA A CA 1
ATOM 1582 C C . ALA A 1 195 ? -13.625 -8.258 -9.555 1 53.56 195 ALA A C 1
ATOM 1584 O O . ALA A 1 195 ? -13.109 -7.648 -10.492 1 53.56 195 ALA A O 1
ATOM 1585 N N . SER A 1 196 ? -13.461 -9.508 -9.305 1 58.56 196 SER A N 1
ATOM 1586 C CA . SER A 1 196 ? -13.023 -10.367 -10.398 1 58.56 196 SER A CA 1
ATOM 1587 C C . SER A 1 196 ? -13.992 -10.312 -11.57 1 58.56 196 SER A C 1
ATOM 1589 O O . SER A 1 196 ? -15.195 -10.523 -11.398 1 58.56 196 SER A O 1
ATOM 1591 N N . LEU A 1 197 ? -13.531 -9.93 -12.664 1 55.38 197 LEU A N 1
ATOM 1592 C CA . LEU A 1 197 ? -14.352 -9.875 -13.867 1 55.38 197 LEU A CA 1
ATOM 1593 C C . LEU A 1 197 ? -14.836 -11.266 -14.258 1 55.38 197 LEU A C 1
ATOM 1595 O O . LEU A 1 197 ? -15.969 -11.43 -14.727 1 55.38 197 LEU A O 1
ATOM 1599 N N . GLY A 1 198 ? -13.938 -12.242 -14.016 1 49.41 198 GLY A N 1
ATOM 1600 C CA . GLY A 1 198 ? -14.336 -13.609 -14.289 1 49.41 198 GLY A CA 1
ATOM 1601 C C . GLY A 1 198 ? -15.516 -14.062 -13.453 1 49.41 198 GLY A C 1
ATOM 1602 O O . GLY A 1 198 ? -16.469 -14.641 -13.984 1 49.41 198 GLY A O 1
ATOM 1603 N N . SER A 1 199 ? -15.43 -13.648 -12.227 1 51.56 199 SER A N 1
ATOM 1604 C CA . SER A 1 199 ? -16.531 -14.031 -11.344 1 51.56 199 SER A CA 1
ATOM 1605 C C . SER A 1 199 ? -17.812 -13.266 -11.695 1 51.56 199 SER A C 1
ATOM 1607 O O . SER A 1 199 ? -18.906 -13.82 -11.633 1 51.56 199 SER A O 1
ATOM 1609 N N . LYS A 1 200 ? -17.641 -12.047 -12.016 1 51.38 200 LYS A N 1
ATOM 1610 C CA . LYS A 1 200 ? -18.797 -11.234 -12.422 1 51.38 200 LYS A CA 1
ATOM 1611 C C . LYS A 1 200 ? -19.484 -11.844 -13.641 1 51.38 200 LYS A C 1
ATOM 1613 O O . LYS A 1 200 ? -20.719 -11.922 -13.695 1 51.38 200 LYS A O 1
ATOM 1618 N N . ARG A 1 201 ? -18.781 -12.258 -14.516 1 52.56 201 ARG A N 1
ATOM 1619 C CA . ARG A 1 201 ? -19.328 -12.82 -15.75 1 52.56 201 ARG A CA 1
ATOM 1620 C C . ARG A 1 201 ? -20.078 -14.117 -15.469 1 52.56 201 ARG A C 1
ATOM 1622 O O . ARG A 1 201 ? -21.188 -14.32 -15.992 1 52.56 201 ARG A O 1
ATOM 1629 N N . ARG A 1 202 ? -19.578 -14.914 -14.68 1 47.34 202 ARG A N 1
ATOM 1630 C CA . ARG A 1 202 ? -20.203 -16.203 -14.383 1 47.34 202 ARG A CA 1
ATOM 1631 C C . ARG A 1 202 ? -21.516 -16 -13.633 1 47.34 202 ARG A C 1
ATOM 1633 O O . ARG A 1 202 ? -22.5 -16.688 -13.906 1 47.34 202 ARG A O 1
ATOM 1640 N N . MET A 1 203 ? -21.406 -15.031 -12.758 1 51.09 203 MET A N 1
ATOM 1641 C CA . MET A 1 203 ? -22.594 -14.789 -11.945 1 51.09 203 MET A CA 1
ATOM 1642 C C . MET A 1 203 ? -23.719 -14.195 -12.789 1 51.09 203 MET A C 1
ATOM 1644 O O . MET A 1 203 ? -24.906 -14.375 -12.477 1 51.09 203 MET A O 1
ATOM 1648 N N . ASN A 1 204 ? -23.266 -13.5 -13.812 1 47.97 204 ASN A N 1
ATOM 1649 C CA . ASN A 1 204 ? -24.266 -12.812 -14.617 1 47.97 204 ASN A CA 1
ATOM 1650 C C . ASN A 1 204 ? -24.562 -13.555 -15.914 1 47.97 204 ASN A C 1
ATOM 1652 O O . ASN A 1 204 ? -25.25 -13.031 -16.797 1 47.97 204 ASN A O 1
ATOM 1656 N N . GLN A 1 205 ? -23.969 -14.594 -16.062 1 48.16 205 GLN A N 1
ATOM 1657 C CA . GLN A 1 205 ? -24.125 -15.359 -17.297 1 48.16 205 GLN A CA 1
ATOM 1658 C C . GLN A 1 205 ? -25.594 -15.664 -17.562 1 48.16 205 GLN A C 1
ATOM 1660 O O . GLN A 1 205 ? -26.047 -15.625 -18.719 1 48.16 205 GLN A O 1
ATOM 1665 N N . ASN A 1 206 ? -26.219 -15.992 -16.484 1 45.72 206 ASN A N 1
ATOM 1666 C CA . ASN A 1 206 ? -27.609 -16.359 -16.703 1 45.72 206 ASN A CA 1
ATOM 1667 C C . ASN A 1 206 ? -28.547 -15.18 -16.5 1 45.72 206 ASN A C 1
ATOM 1669 O O . ASN A 1 206 ? -29.766 -15.352 -16.391 1 45.72 206 ASN A O 1
ATOM 1673 N N . SER A 1 207 ? -27.859 -14.086 -16.266 1 45.47 207 SER A N 1
ATOM 1674 C CA . SER A 1 207 ? -28.75 -12.938 -16.109 1 45.47 207 SER A CA 1
ATOM 1675 C C . SER A 1 207 ? -29.453 -12.609 -17.438 1 45.47 207 SER A C 1
ATOM 1677 O O . SER A 1 207 ? -28.797 -12.367 -18.453 1 45.47 207 SER A O 1
ATOM 1679 N N . THR A 1 208 ? -30.516 -13.359 -17.766 1 41.22 208 THR A N 1
ATOM 1680 C CA . THR A 1 208 ? -31.359 -13.094 -18.922 1 41.22 208 THR A CA 1
ATOM 1681 C C . THR A 1 208 ? -32.125 -11.773 -18.75 1 41.22 208 THR A C 1
ATOM 1683 O O . THR A 1 208 ? -32.625 -11.492 -17.672 1 41.22 208 THR A O 1
ATOM 1686 N N . PRO A 1 209 ? -31.781 -10.859 -19.688 1 39.56 209 PRO A N 1
ATOM 1687 C CA . PRO A 1 209 ? -32.625 -9.672 -19.672 1 39.56 209 PRO A CA 1
ATOM 1688 C C . PRO A 1 209 ? -34.125 -10.016 -19.594 1 39.56 209 PRO A C 1
ATOM 1690 O O . PRO A 1 209 ? -34.625 -10.781 -20.422 1 39.56 209 PRO A O 1
ATOM 1693 N N . THR A 1 210 ? -34.5 -10.422 -18.484 1 36.88 210 THR A N 1
ATOM 1694 C CA . THR A 1 210 ? -35.969 -10.617 -18.562 1 36.88 210 THR A CA 1
ATOM 1695 C C . THR A 1 210 ? -36.656 -9.297 -18.844 1 36.88 210 THR A C 1
ATOM 1697 O O . THR A 1 210 ? -36.312 -8.266 -18.281 1 36.88 210 THR A O 1
ATOM 1700 N N . ALA A 1 211 ? -37.25 -9.211 -20.109 1 40.09 211 ALA A N 1
ATOM 1701 C CA . ALA A 1 211 ? -38.062 -8.086 -20.562 1 40.09 211 ALA A CA 1
ATOM 1702 C C . ALA A 1 211 ? -38.844 -7.473 -19.391 1 40.09 211 ALA A C 1
ATOM 1704 O O . ALA A 1 211 ? -39.094 -6.27 -19.375 1 40.09 211 ALA A O 1
ATOM 1705 N N . ILE A 1 212 ? -39.562 -8.219 -18.703 1 40.75 212 ILE A N 1
ATOM 1706 C CA . ILE A 1 212 ? -40.562 -7.703 -17.781 1 40.75 212 ILE A CA 1
ATOM 1707 C C . ILE A 1 212 ? -39.875 -7.184 -16.516 1 40.75 212 ILE A C 1
ATOM 1709 O O . ILE A 1 212 ? -40.281 -6.16 -15.961 1 40.75 212 ILE A O 1
ATOM 1713 N N . ASN A 1 213 ? -39.094 -8.109 -15.828 1 37.97 213 ASN A N 1
ATOM 1714 C CA . ASN A 1 213 ? -38.656 -7.801 -14.484 1 37.97 213 ASN A CA 1
ATOM 1715 C C . ASN A 1 213 ? -37.312 -7.051 -14.508 1 37.97 213 ASN A C 1
ATOM 1717 O O . ASN A 1 213 ? -36.531 -7.188 -15.445 1 37.97 213 ASN A O 1
ATOM 1721 N N . ASN A 1 214 ? -37.25 -5.98 -13.766 1 39.78 214 ASN A N 1
ATOM 1722 C CA . ASN A 1 214 ? -36.094 -5.129 -13.523 1 39.78 214 ASN A CA 1
ATOM 1723 C C . ASN A 1 214 ? -34.812 -5.934 -13.484 1 39.78 214 ASN A C 1
ATOM 1725 O O . ASN A 1 214 ? -34.75 -7.027 -12.906 1 39.78 214 ASN A O 1
ATOM 1729 N N . MET A 1 215 ? -34.094 -5.871 -14.508 1 40.44 215 MET A N 1
ATOM 1730 C CA . MET A 1 215 ? -32.781 -6.512 -14.594 1 40.44 215 MET A CA 1
ATOM 1731 C C . MET A 1 215 ? -32.125 -6.594 -13.227 1 40.44 215 MET A C 1
ATOM 1733 O O . MET A 1 215 ? -32.062 -5.598 -12.5 1 40.44 215 MET A O 1
ATOM 1737 N N . SER A 1 216 ? -32.219 -7.656 -12.648 1 42.78 216 SER A N 1
ATOM 1738 C CA . SER A 1 216 ? -31.516 -7.84 -11.375 1 42.78 216 SER A CA 1
ATOM 1739 C C . SER A 1 216 ? -30.094 -7.277 -11.43 1 42.78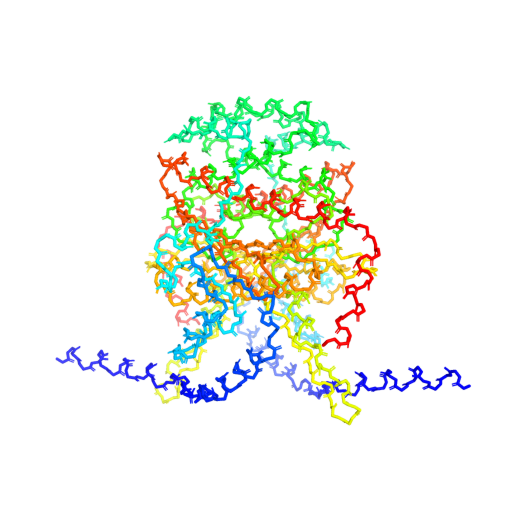 216 SER A C 1
ATOM 1741 O O . SER A 1 216 ? -29.469 -7.262 -12.492 1 42.78 216 SER A O 1
ATOM 1743 N N . ARG A 1 217 ? -29.812 -6.453 -10.555 1 47.06 217 ARG A N 1
ATOM 1744 C CA . ARG A 1 217 ? -28.484 -5.871 -10.422 1 47.06 217 ARG A CA 1
ATOM 1745 C C . ARG A 1 217 ? -27.406 -6.926 -10.617 1 47.06 217 ARG A C 1
ATOM 1747 O O . ARG A 1 217 ? -27.531 -8.055 -10.133 1 47.06 217 ARG A O 1
ATOM 1754 N N . LEU A 1 218 ? -26.609 -6.734 -11.547 1 46 218 LEU A N 1
ATOM 1755 C CA . LEU A 1 218 ? -25.469 -7.598 -11.82 1 46 218 LEU A CA 1
ATOM 1756 C C . LEU A 1 218 ? -24.703 -7.93 -10.539 1 46 218 LEU A C 1
ATOM 1758 O O . LEU A 1 218 ? -24.5 -7.059 -9.695 1 46 218 LEU A O 1
ATOM 1762 N N . ALA A 1 219 ? -24.594 -9.234 -10.273 1 39.81 219 ALA A N 1
ATOM 1763 C CA . ALA A 1 219 ? -23.828 -9.648 -9.109 1 39.81 219 ALA A CA 1
ATOM 1764 C C . ALA A 1 219 ? -22.406 -9.086 -9.172 1 39.81 219 ALA A C 1
ATOM 1766 O O . ALA A 1 219 ? -21.812 -8.977 -10.25 1 39.81 219 ALA A O 1
ATOM 1767 N N . TYR A 1 220 ? -22.047 -8.523 -8.102 1 45.56 220 TYR A N 1
ATOM 1768 C CA . TYR A 1 220 ? -20.656 -8.094 -7.961 1 45.56 220 TYR A CA 1
ATOM 1769 C C . TYR A 1 220 ? -19.719 -9.297 -7.859 1 45.56 220 TYR A C 1
ATOM 1771 O O . TYR A 1 220 ? -20.078 -10.312 -7.266 1 45.56 220 TYR A O 1
ATOM 1779 N N . GLY A 1 221 ? -18.906 -9.578 -8.891 1 47.53 221 GLY A N 1
ATOM 1780 C CA . GLY A 1 221 ? -17.891 -10.602 -8.773 1 47.53 221 GLY A CA 1
ATOM 1781 C C . GLY A 1 221 ? -17.234 -10.633 -7.402 1 47.53 221 GLY A C 1
ATOM 1782 O O . GLY A 1 221 ? -17.406 -9.711 -6.605 1 47.53 221 GLY A O 1
ATOM 1783 N N . TYR A 1 222 ? -16.703 -11.844 -7.016 1 54.81 222 TYR A N 1
ATOM 1784 C CA . TYR A 1 222 ? -15.961 -11.977 -5.766 1 54.81 222 TYR A CA 1
ATOM 1785 C C . TYR A 1 222 ? -14.898 -10.891 -5.641 1 54.81 222 TYR A C 1
ATOM 1787 O O . TYR A 1 222 ? -14.18 -10.609 -6.605 1 54.81 222 TYR A O 1
ATOM 1795 N N . LYS A 1 223 ? -14.992 -10.195 -4.625 1 60.66 223 LYS A N 1
ATOM 1796 C CA . LYS A 1 223 ? -13.992 -9.156 -4.371 1 60.66 223 LYS A CA 1
ATOM 1797 C C . LYS A 1 223 ? -12.727 -9.742 -3.758 1 60.66 223 LYS A C 1
ATOM 1799 O O . LYS A 1 223 ? -12.797 -10.57 -2.85 1 60.66 223 LYS A O 1
ATOM 1804 N N . CYS A 1 224 ? -11.695 -9.539 -4.543 1 71.12 224 CYS A N 1
ATOM 1805 C CA . CYS A 1 224 ? -10.383 -9.945 -4.051 1 71.12 224 CYS A CA 1
ATOM 1806 C C . CYS A 1 224 ? -9.531 -8.727 -3.689 1 71.12 224 CYS A C 1
ATOM 1808 O O . CYS A 1 224 ? -9.781 -7.629 -4.184 1 71.12 224 CYS A O 1
ATOM 1810 N N . ASP A 1 225 ? -8.688 -8.977 -2.826 1 75.5 225 ASP A N 1
ATOM 1811 C CA . ASP A 1 225 ? -7.793 -7.895 -2.432 1 75.5 225 ASP A CA 1
ATOM 1812 C C . ASP A 1 225 ? -6.832 -7.535 -3.564 1 75.5 225 ASP A C 1
ATOM 1814 O O . ASP A 1 225 ? -6.477 -6.367 -3.736 1 75.5 225 ASP A O 1
ATOM 1818 N N . LEU A 1 226 ? -6.441 -8.602 -4.277 1 83.31 226 LEU A N 1
ATOM 1819 C CA . LEU A 1 226 ? -5.617 -8.438 -5.469 1 83.31 226 LEU A CA 1
ATOM 1820 C C . LEU A 1 226 ? -6.094 -9.344 -6.594 1 83.31 226 LEU A C 1
ATOM 1822 O O . LEU A 1 226 ? -6.488 -10.484 -6.348 1 83.31 226 LEU A O 1
ATOM 1826 N N . VAL A 1 227 ? -6.109 -8.805 -7.82 1 83.56 227 VAL A N 1
ATOM 1827 C CA . VAL A 1 227 ? -6.398 -9.617 -9 1 83.56 227 VAL A CA 1
ATOM 1828 C C . VAL A 1 227 ? -5.305 -9.422 -10.047 1 83.56 227 VAL A C 1
ATOM 1830 O O . VAL A 1 227 ? -4.926 -8.289 -10.344 1 83.56 227 VAL A O 1
ATOM 1833 N N . PHE A 1 228 ? -4.785 -10.508 -10.484 1 86 228 PHE A N 1
ATOM 1834 C CA . PHE A 1 228 ? -3.832 -10.445 -11.586 1 86 228 PHE A CA 1
ATOM 1835 C C . PHE A 1 228 ? -4.547 -10.531 -12.93 1 86 228 PHE A C 1
ATOM 1837 O O . PHE A 1 228 ? -5.172 -11.547 -13.234 1 86 228 PHE A O 1
ATOM 1844 N N . ARG A 1 229 ? -4.477 -9.461 -13.703 1 84.69 229 ARG A N 1
ATOM 1845 C CA . ARG A 1 229 ? -5.23 -9.484 -14.953 1 84.69 229 ARG A CA 1
ATOM 1846 C C . ARG A 1 229 ? -4.523 -8.688 -16.047 1 84.69 229 ARG A C 1
ATOM 1848 O O . ARG A 1 229 ? -3.631 -7.887 -15.75 1 84.69 229 ARG A O 1
ATOM 1855 N N . GLN A 1 230 ? -4.992 -8.984 -17.172 1 83.25 230 GLN A N 1
ATOM 1856 C CA . GLN A 1 230 ? -4.551 -8.18 -18.297 1 83.25 230 GLN A CA 1
ATOM 1857 C C . GLN A 1 230 ? -5.098 -6.758 -18.203 1 83.25 230 GLN A C 1
ATOM 1859 O O . GLN A 1 230 ? -6.18 -6.539 -17.656 1 83.25 230 GLN A O 1
ATOM 1864 N N . TYR A 1 231 ? -4.281 -5.859 -18.828 1 78.69 231 TYR A N 1
ATOM 1865 C CA . TYR A 1 231 ? -4.758 -4.48 -18.875 1 78.69 231 TYR A CA 1
ATOM 1866 C C . TYR A 1 231 ? -6.102 -4.391 -19.578 1 78.69 231 TYR A C 1
ATOM 1868 O O . TYR A 1 231 ? -6.305 -5.035 -20.625 1 78.69 231 TYR A O 1
ATOM 1876 N N . ASP A 1 232 ? -7 -3.643 -18.891 1 69.19 232 ASP A N 1
ATOM 1877 C CA . ASP A 1 232 ? -8.281 -3.395 -19.547 1 69.19 232 ASP A CA 1
ATOM 1878 C C . ASP A 1 232 ? -8.156 -2.277 -20.578 1 69.19 232 ASP A C 1
ATOM 1880 O O . ASP A 1 232 ? -8.117 -1.098 -20.219 1 69.19 232 ASP A O 1
ATOM 1884 N N . ASN A 1 233 ? -7.992 -2.66 -21.859 1 63.56 233 ASN A N 1
ATOM 1885 C CA . ASN A 1 233 ? -7.852 -1.667 -22.922 1 63.56 233 ASN A CA 1
ATOM 1886 C C . ASN A 1 233 ? -9.203 -1.274 -23.516 1 63.56 233 ASN A C 1
ATOM 1888 O O . ASN A 1 233 ? -9.273 -0.509 -24.469 1 63.56 233 ASN A O 1
ATOM 1892 N N . GLY A 1 234 ? -10.25 -1.7 -22.875 1 61.5 234 GLY A N 1
ATOM 1893 C CA . GLY A 1 234 ? -11.594 -1.348 -23.328 1 61.5 234 GLY A CA 1
ATOM 1894 C C . GLY A 1 234 ? -12.031 -2.111 -24.562 1 61.5 234 GLY A C 1
ATOM 1895 O O . GLY A 1 234 ? -13.195 -2.039 -24.953 1 61.5 234 GLY A O 1
ATOM 1896 N N . HIS A 1 235 ? -11.094 -2.771 -25.266 1 61.41 235 HIS A N 1
ATOM 1897 C CA . HIS A 1 235 ? -11.422 -3.428 -26.516 1 61.41 235 HIS A CA 1
ATOM 1898 C C . HIS A 1 235 ? -11.719 -4.906 -26.312 1 61.41 235 HIS A C 1
ATOM 1900 O O . HIS A 1 235 ? -12.539 -5.488 -27.031 1 61.41 235 HIS A O 1
ATOM 1906 N N . ASN A 1 236 ? -10.977 -5.504 -25.406 1 59.69 236 ASN A N 1
ATOM 1907 C CA . ASN A 1 236 ? -11.133 -6.93 -25.125 1 59.69 236 ASN A CA 1
ATOM 1908 C C . ASN A 1 236 ? -11.352 -7.176 -23.641 1 59.69 236 ASN A C 1
ATOM 1910 O O . ASN A 1 236 ? -11.016 -6.328 -22.797 1 59.69 236 ASN A O 1
ATOM 1914 N N . LEU A 1 237 ? -12.023 -8.242 -23.422 1 65.12 237 LEU A N 1
ATOM 1915 C CA . LEU A 1 237 ? -12.164 -8.633 -22.031 1 65.12 237 LEU A CA 1
ATOM 1916 C C . LEU A 1 237 ? -10.836 -9.109 -21.453 1 65.12 237 LEU A C 1
ATOM 1918 O O . LEU A 1 237 ? -10.25 -10.07 -21.953 1 65.12 237 LEU A O 1
ATOM 1922 N N . PRO A 1 238 ? -10.367 -8.406 -20.5 1 74.38 238 PRO A N 1
ATOM 1923 C CA . PRO A 1 238 ? -9.078 -8.82 -19.938 1 74.38 238 PRO A CA 1
ATOM 1924 C C . PRO A 1 238 ? -9.141 -10.188 -19.281 1 74.38 238 PRO A C 1
ATOM 1926 O O . PRO A 1 238 ? -10.133 -10.523 -18.625 1 74.38 238 PRO A O 1
ATOM 1929 N N . LEU A 1 239 ? -8.117 -11.016 -19.516 1 77.88 239 LEU A N 1
ATOM 1930 C CA . LEU A 1 239 ? -7.977 -12.305 -18.844 1 77.88 239 LEU A CA 1
ATOM 1931 C C . LEU A 1 239 ? -7.453 -12.117 -17.422 1 77.88 239 LEU A C 1
ATOM 1933 O O . LEU A 1 239 ? -6.625 -11.234 -17.172 1 77.88 239 LEU A O 1
ATOM 1937 N N . GLU A 1 240 ? -7.98 -12.922 -16.594 1 82.44 240 GLU A N 1
ATOM 1938 C CA . GLU A 1 240 ? -7.504 -12.969 -15.211 1 82.44 240 GLU A CA 1
ATOM 1939 C C . GLU A 1 240 ? -6.699 -14.234 -14.945 1 82.44 240 GLU A C 1
ATOM 1941 O O . GLU A 1 240 ? -7.023 -15.305 -15.461 1 82.44 240 GLU A O 1
ATOM 1946 N N . PHE A 1 241 ? -5.68 -14.062 -14.117 1 84.06 241 PHE A N 1
ATOM 1947 C CA . PHE A 1 241 ? -4.75 -15.172 -13.93 1 84.06 241 PHE A CA 1
ATOM 1948 C C . PHE A 1 241 ? -4.684 -15.586 -12.461 1 84.06 241 PHE A C 1
ATOM 1950 O O . PHE A 1 241 ? -4.094 -16.609 -12.125 1 84.06 241 PHE A O 1
ATOM 1957 N N . GLY A 1 242 ? -5.234 -14.836 -11.641 1 85.38 242 GLY A N 1
ATOM 1958 C CA . GLY A 1 242 ? -5.211 -15.141 -10.219 1 85.38 242 GLY A CA 1
ATOM 1959 C C . GLY A 1 242 ? -5.48 -13.938 -9.344 1 85.38 242 GLY A C 1
ATOM 1960 O O . GLY A 1 242 ? -6.062 -12.945 -9.797 1 85.38 242 GLY A O 1
ATOM 1961 N N . GLY A 1 243 ? -5.137 -14.18 -8.062 1 82.75 243 GLY A N 1
ATOM 1962 C CA . GLY A 1 243 ? -5.371 -13.094 -7.133 1 82.75 243 GLY A CA 1
ATOM 1963 C C . GLY A 1 243 ? -4.914 -13.406 -5.719 1 82.75 243 GLY A C 1
ATOM 1964 O O . GLY A 1 243 ? -4.227 -14.406 -5.492 1 82.75 243 GLY A O 1
ATOM 1965 N N . SER A 1 244 ? -5.148 -12.414 -4.914 1 82 244 SER A N 1
ATOM 1966 C CA . SER A 1 244 ? -4.789 -12.594 -3.508 1 82 244 SER A CA 1
ATOM 1967 C C . SER A 1 244 ? -5.969 -12.273 -2.594 1 82 244 SER A C 1
ATOM 1969 O O . SER A 1 244 ? -6.836 -11.469 -2.947 1 82 244 SER A O 1
ATOM 1971 N N . GLU A 1 245 ? -6.051 -13.062 -1.487 1 77.69 245 GLU A N 1
ATOM 1972 C CA . GLU A 1 245 ? -6.961 -12.758 -0.388 1 77.69 245 GLU A CA 1
ATOM 1973 C C . GLU A 1 245 ? -6.195 -12.43 0.891 1 77.69 245 GLU A C 1
ATOM 1975 O O . GLU A 1 245 ? -5.188 -13.07 1.198 1 77.69 245 GLU A O 1
ATOM 1980 N N . ALA A 1 246 ? -6.633 -11.281 1.489 1 70.38 246 ALA A N 1
ATOM 1981 C CA . ALA A 1 246 ? -5.941 -10.805 2.688 1 70.38 246 ALA A CA 1
ATOM 1982 C C . ALA A 1 246 ? -6.848 -10.891 3.912 1 70.38 246 ALA A C 1
ATOM 1984 O O . ALA A 1 246 ? -8.062 -10.688 3.809 1 70.38 246 ALA A O 1
ATOM 1985 N N . LYS A 1 247 ? -6.273 -11.328 5.035 1 64.94 247 LYS A N 1
ATOM 1986 C CA . LYS A 1 247 ? -6.969 -11.258 6.316 1 64.94 247 LYS A CA 1
ATOM 1987 C C . LYS A 1 247 ? -6.074 -10.656 7.395 1 64.94 247 LYS A C 1
ATOM 1989 O O . LYS A 1 247 ? -4.848 -10.758 7.32 1 64.94 247 LYS A O 1
ATOM 1994 N N . LEU A 1 248 ? -6.758 -9.906 8.289 1 57.31 248 LEU A N 1
ATOM 1995 C CA . LEU A 1 248 ? -6.031 -9.172 9.32 1 57.31 248 LEU A CA 1
ATOM 1996 C C . LEU A 1 248 ? -5.238 -10.125 10.211 1 57.31 248 LEU A C 1
ATOM 1998 O O . LEU A 1 248 ? -4.07 -9.875 10.516 1 57.31 248 LEU A O 1
ATOM 2002 N N . ARG A 1 249 ? -5.988 -11.008 10.93 1 55.69 249 ARG A N 1
ATOM 2003 C CA . ARG A 1 249 ? -5.332 -11.734 12.016 1 55.69 249 ARG A CA 1
ATOM 2004 C C . ARG A 1 249 ? -4.84 -13.094 11.539 1 55.69 249 ARG A C 1
ATOM 2006 O O . ARG A 1 249 ? -5.488 -13.75 10.719 1 55.69 249 ARG A O 1
ATOM 2013 N N . ILE A 1 250 ? -3.438 -13.148 11.922 1 48.75 250 ILE A N 1
ATOM 2014 C CA . ILE A 1 250 ? -2.914 -14.5 11.758 1 48.75 250 ILE A CA 1
ATOM 2015 C C . ILE A 1 250 ? -3.822 -15.5 12.477 1 48.75 250 ILE A C 1
ATOM 2017 O O . ILE A 1 250 ? -4.051 -15.383 13.68 1 48.75 250 ILE A O 1
ATOM 2021 N N . GLU A 1 251 ? -4.801 -15.828 11.789 1 49.81 251 GLU A N 1
ATOM 2022 C CA . GLU A 1 251 ? -5.555 -16.859 12.492 1 49.81 251 GLU A CA 1
ATOM 2023 C C . GLU A 1 251 ? -4.809 -18.188 12.484 1 49.81 251 GLU A C 1
ATOM 2025 O O . GLU A 1 251 ? -4.02 -18.453 11.57 1 49.81 251 GLU A O 1
ATOM 2030 N N . GLU A 1 252 ? -4.68 -18.656 13.664 1 50.38 252 GLU A N 1
ATOM 2031 C CA . GLU A 1 252 ? -4.152 -20.016 13.664 1 50.38 252 GLU A CA 1
ATOM 2032 C C . GLU A 1 252 ? -4.641 -20.797 12.453 1 50.38 252 GLU A C 1
ATOM 2034 O O . GLU A 1 252 ? -5.68 -20.469 11.867 1 50.38 252 GLU A O 1
ATOM 2039 N N . ASP A 1 253 ? -3.742 -21.484 11.797 1 50.12 253 ASP A N 1
ATOM 2040 C CA . ASP A 1 253 ? -3.982 -22.344 10.648 1 50.12 253 ASP A CA 1
ATOM 2041 C C . ASP A 1 253 ? -5.414 -22.875 10.648 1 50.12 253 ASP A C 1
ATOM 2043 O O . ASP A 1 253 ? -5.875 -23.438 9.648 1 50.12 253 ASP A O 1
ATOM 2047 N N . TYR A 1 254 ? -6.059 -22.5 11.836 1 51.12 254 TYR A N 1
ATOM 2048 C CA . TYR A 1 254 ? -7.359 -23.156 11.953 1 51.12 254 TYR A CA 1
ATOM 2049 C C . TYR A 1 254 ? -8.477 -22.125 12.117 1 51.12 254 TYR A C 1
ATOM 2051 O O . TYR A 1 254 ? -9.602 -22.469 12.477 1 51.12 254 TYR A O 1
ATOM 2059 N N . GLY A 1 255 ? -8.016 -20.891 11.773 1 51.78 255 GLY A N 1
ATOM 2060 C CA . GLY A 1 255 ? -9.117 -19.953 11.922 1 51.78 255 GLY A CA 1
ATOM 2061 C C . GLY A 1 255 ? -10.164 -20.078 10.828 1 51.78 255 GLY A C 1
ATOM 2062 O O . GLY A 1 255 ? -9.836 -20.359 9.68 1 51.78 255 GLY A O 1
ATOM 2063 N N . THR A 1 256 ? -11.32 -20.062 11.195 1 51.94 256 THR A N 1
ATOM 2064 C CA . THR A 1 256 ? -12.469 -20.281 10.328 1 51.94 256 THR A CA 1
ATOM 2065 C C . THR A 1 256 ? -12.406 -19.375 9.102 1 51.94 256 THR A C 1
ATOM 2067 O O . THR A 1 256 ? -12.711 -19.812 7.988 1 51.94 256 THR A O 1
ATOM 2070 N N . ASN A 1 257 ? -11.961 -18.25 9.359 1 56.88 257 ASN A N 1
ATOM 2071 C CA . ASN A 1 257 ? -11.961 -17.297 8.242 1 56.88 257 ASN A CA 1
ATOM 2072 C C . ASN A 1 257 ? -10.836 -17.609 7.254 1 56.88 257 ASN A C 1
ATOM 2074 O O . ASN A 1 257 ? -11.031 -17.516 6.043 1 56.88 257 ASN A O 1
ATOM 2078 N N . PHE A 1 258 ? -9.773 -18.078 7.797 1 56.75 258 PHE A N 1
ATOM 2079 C CA . PHE A 1 258 ? -8.648 -18.453 6.957 1 56.75 258 PHE A CA 1
ATOM 2080 C C . PHE A 1 258 ? -8.984 -19.672 6.098 1 56.75 258 PHE A C 1
ATOM 2082 O O . PHE A 1 258 ? -8.672 -19.703 4.906 1 56.75 258 PHE A O 1
ATOM 2089 N N . LEU A 1 259 ? -9.641 -20.438 6.75 1 56.94 259 LEU A N 1
ATOM 2090 C CA . LEU A 1 259 ? -10.023 -21.672 6.078 1 56.94 259 LEU A CA 1
ATOM 2091 C C . LEU A 1 259 ? -11.055 -21.406 4.988 1 56.94 259 LEU A C 1
ATOM 2093 O O . LEU A 1 259 ? -10.938 -21.922 3.875 1 56.94 259 LEU A O 1
ATOM 2097 N N . GLU A 1 260 ? -11.906 -20.594 5.336 1 64 260 GLU A N 1
ATOM 2098 C CA . GLU A 1 260 ? -12.953 -20.297 4.363 1 64 260 GLU A CA 1
ATOM 2099 C C . GLU A 1 260 ? -12.398 -19.562 3.15 1 64 260 GLU A C 1
ATOM 2101 O O . GLU A 1 260 ? -12.727 -19.891 2.01 1 64 260 GLU A O 1
ATOM 2106 N N . GLU A 1 261 ? -11.555 -18.734 3.488 1 65.06 261 GLU A N 1
ATOM 2107 C CA . GLU A 1 261 ? -11.023 -17.922 2.402 1 65.06 261 GLU A CA 1
ATOM 2108 C C . GLU A 1 261 ? -9.992 -18.688 1.582 1 65.06 261 GLU A C 1
ATOM 2110 O O . GLU A 1 261 ? -10.023 -18.656 0.35 1 65.06 261 GLU A O 1
ATOM 2115 N N . GLY A 1 262 ? -9.203 -19.406 2.307 1 65.75 262 GLY A N 1
ATOM 2116 C CA . GLY A 1 262 ? -8.094 -20.078 1.643 1 65.75 262 GLY A CA 1
ATOM 2117 C C . GLY A 1 262 ? -8.477 -21.422 1.06 1 65.75 262 GLY A C 1
ATOM 2118 O O . GLY A 1 262 ? -7.879 -21.875 0.077 1 65.75 262 GLY A O 1
ATOM 2119 N N . PHE A 1 263 ? -9.508 -21.953 1.675 1 66.75 263 PHE A N 1
ATOM 2120 C CA . PHE A 1 263 ? -9.773 -23.328 1.282 1 66.75 263 PHE A CA 1
ATOM 2121 C C . PHE A 1 263 ? -11.062 -23.422 0.465 1 66.75 263 PHE A C 1
ATOM 2123 O O . PHE A 1 263 ? -11.297 -24.422 -0.216 1 66.75 263 PHE A O 1
ATOM 2130 N N . ILE A 1 264 ? -11.75 -22.391 0.511 1 65.94 264 ILE A N 1
ATOM 2131 C CA . ILE A 1 264 ? -13.016 -22.469 -0.203 1 65.94 264 ILE A CA 1
ATOM 2132 C C . ILE A 1 264 ? -13.102 -21.344 -1.232 1 65.94 264 ILE A C 1
ATOM 2134 O O . ILE A 1 264 ? -13.164 -21.609 -2.438 1 65.94 264 ILE A O 1
ATOM 2138 N N . LYS A 1 265 ? -12.961 -20.188 -0.791 1 65.12 265 LYS A N 1
ATOM 2139 C CA . LYS A 1 265 ? -13.242 -19.031 -1.65 1 65.12 265 LYS A CA 1
ATOM 2140 C C . LYS A 1 265 ? -12.18 -18.891 -2.738 1 65.12 265 LYS A C 1
ATOM 2142 O O . LYS A 1 265 ? -12.508 -18.781 -3.922 1 65.12 265 LYS A O 1
ATOM 2147 N N . LEU A 1 266 ? -11.016 -18.969 -2.293 1 70 266 LEU A N 1
ATOM 2148 C CA . LEU A 1 266 ? -9.938 -18.703 -3.236 1 70 266 LEU A CA 1
ATOM 2149 C C . LEU A 1 266 ? -9.859 -19.781 -4.305 1 70 266 LEU A C 1
ATOM 2151 O O . LEU A 1 266 ? -9.844 -19.484 -5.5 1 70 266 LEU A O 1
ATOM 2155 N N . PRO A 1 267 ? -9.945 -21.031 -3.934 1 69.75 267 PRO A N 1
ATOM 2156 C CA . PRO A 1 267 ? -9.922 -22.062 -4.973 1 69.75 267 PRO A CA 1
ATOM 2157 C C . PRO A 1 267 ? -11.086 -21.938 -5.949 1 69.75 267 PRO A C 1
ATOM 2159 O O . PRO A 1 267 ? -10.914 -22.141 -7.152 1 69.75 267 PRO A O 1
ATOM 2162 N N . ARG A 1 268 ? -12.172 -21.562 -5.48 1 68.75 268 ARG A N 1
ATOM 2163 C CA . ARG A 1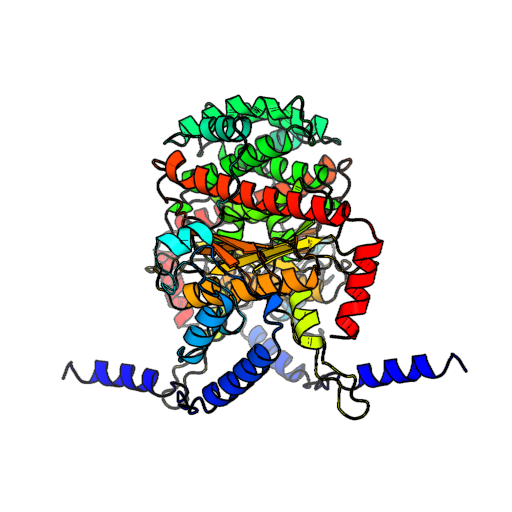 268 ? -13.336 -21.422 -6.352 1 68.75 268 ARG A CA 1
ATOM 2164 C C . ARG A 1 268 ? -13.172 -20.234 -7.301 1 68.75 268 ARG A C 1
ATOM 2166 O O . ARG A 1 268 ? -13.531 -20.328 -8.477 1 68.75 268 ARG A O 1
ATOM 2173 N N . MET A 1 269 ? -12.727 -19.25 -6.77 1 67.5 269 MET A N 1
ATOM 2174 C CA . MET A 1 269 ? -12.469 -18.078 -7.605 1 67.5 269 MET A CA 1
ATOM 2175 C C . MET A 1 269 ? -11.461 -18.406 -8.703 1 67.5 269 MET A C 1
ATOM 2177 O O . MET A 1 269 ? -11.664 -18.047 -9.859 1 67.5 269 MET A O 1
ATOM 2181 N N . LEU A 1 270 ? -10.477 -19.094 -8.344 1 71.25 270 LEU A N 1
ATOM 2182 C CA . LEU A 1 270 ? -9.438 -19.453 -9.297 1 71.25 270 LEU A CA 1
ATOM 2183 C C . LEU A 1 270 ? -9.992 -20.359 -10.391 1 71.25 270 LEU A C 1
ATOM 2185 O O . LEU A 1 270 ? -9.609 -20.234 -11.555 1 71.25 270 LEU A O 1
ATOM 2189 N N . LYS A 1 271 ? -10.875 -21.141 -9.992 1 69.38 271 LYS A N 1
ATOM 2190 C CA . LYS A 1 271 ? -11.508 -22.031 -10.969 1 69.38 271 LYS A CA 1
ATOM 2191 C C . LYS A 1 271 ? -12.344 -21.234 -11.961 1 69.38 271 LYS A C 1
ATOM 2193 O O . LYS A 1 271 ? -12.344 -21.516 -13.156 1 69.38 271 LYS A O 1
ATOM 2198 N N . VAL A 1 272 ? -12.977 -20.266 -11.414 1 65 272 VAL A N 1
ATOM 2199 C CA . VAL A 1 272 ? -13.812 -19.422 -12.273 1 65 272 VAL A CA 1
ATOM 2200 C C . VAL A 1 272 ? -12.938 -18.672 -13.273 1 65 272 VAL A C 1
ATOM 2202 O O . VAL A 1 272 ? -13.273 -18.594 -14.461 1 65 272 VAL A O 1
ATOM 2205 N N . ILE A 1 273 ? -11.922 -18.234 -12.781 1 63.41 273 ILE A N 1
ATOM 2206 C CA . ILE A 1 273 ? -10.977 -17.531 -13.648 1 63.41 273 ILE A CA 1
ATOM 2207 C C . ILE A 1 273 ? -10.422 -18.5 -14.688 1 63.41 273 ILE A C 1
ATOM 2209 O O . ILE A 1 273 ? -10.305 -18.156 -15.867 1 63.41 273 ILE A O 1
ATOM 2213 N N . ASP A 1 274 ? -10.141 -19.641 -14.266 1 64.88 274 ASP A N 1
ATOM 2214 C CA . ASP A 1 274 ? -9.57 -20.688 -15.117 1 64.88 274 ASP A CA 1
ATOM 2215 C C . ASP A 1 274 ? -10.539 -21.062 -16.234 1 64.88 274 ASP A C 1
ATOM 2217 O O . ASP A 1 274 ? -10.125 -21.234 -17.391 1 64.88 274 ASP A O 1
ATOM 2221 N N . TYR A 1 275 ? -11.75 -21.109 -15.836 1 57.12 275 TYR A N 1
ATOM 2222 C CA . TYR A 1 275 ? -12.766 -21.5 -16.812 1 57.12 275 TYR A CA 1
ATOM 2223 C C . TYR A 1 275 ? -12.984 -20.391 -17.844 1 57.12 275 TYR A C 1
ATOM 2225 O O . TYR A 1 275 ? -13.281 -20.672 -19 1 57.12 275 TYR A O 1
ATOM 2233 N N . ASP A 1 276 ? -12.891 -19.234 -17.297 1 54.5 276 ASP A N 1
ATOM 2234 C CA . ASP A 1 276 ? -13.07 -18.094 -18.203 1 54.5 276 ASP A CA 1
ATOM 2235 C C . ASP A 1 276 ? -11.953 -18.031 -19.234 1 54.5 276 ASP A C 1
ATOM 2237 O O . ASP A 1 276 ? -12.156 -17.578 -20.359 1 54.5 276 ASP A O 1
ATOM 2241 N N . ASN A 1 277 ? -10.82 -18.547 -18.812 1 54.28 277 ASN A N 1
ATOM 2242 C CA . ASN A 1 277 ? -9.664 -18.5 -19.703 1 54.28 277 ASN A CA 1
ATOM 2243 C C . ASN A 1 277 ? -9.711 -19.609 -20.75 1 54.28 277 ASN A C 1
ATOM 2245 O O . ASN A 1 277 ? -8.93 -19.609 -21.703 1 54.28 277 ASN A O 1
ATOM 2249 N N . ARG A 1 278 ? -10.805 -20.359 -20.844 1 52.16 278 ARG A N 1
ATOM 2250 C CA . ARG A 1 278 ? -11.273 -21.312 -21.859 1 52.16 278 ARG A CA 1
ATOM 2251 C C . ARG A 1 278 ? -10.156 -22.234 -22.297 1 52.16 278 ARG A C 1
ATOM 2253 O O . ARG A 1 278 ? -10.188 -22.781 -23.406 1 52.16 278 ARG A O 1
ATOM 2260 N N . SER A 1 279 ? -8.898 -22.125 -21.703 1 51.91 279 SER A N 1
ATOM 2261 C CA . SER A 1 279 ? -7.812 -23 -22.125 1 51.91 279 SER A CA 1
ATOM 2262 C C . SER A 1 279 ? -7.422 -23.969 -21 1 51.91 279 SER A C 1
ATOM 2264 O O . SER A 1 279 ? -7.344 -23.562 -19.828 1 51.91 279 SER A O 1
ATOM 2266 N N . THR A 1 280 ? -7.668 -25.297 -21.25 1 52.41 280 THR A N 1
ATOM 2267 C CA . THR A 1 280 ? -7.27 -26.344 -20.312 1 52.41 280 THR A CA 1
ATOM 2268 C C . THR A 1 280 ? -5.84 -26.125 -19.828 1 52.41 280 THR A C 1
ATOM 2270 O O . THR A 1 280 ? -5.402 -26.75 -18.859 1 52.41 280 THR A O 1
ATOM 2273 N N . ALA A 1 281 ? -5.145 -25.25 -20.531 1 53.19 281 ALA A N 1
ATOM 2274 C CA . ALA A 1 281 ? -3.727 -25.125 -20.203 1 53.19 281 ALA A CA 1
ATOM 2275 C C . ALA A 1 281 ? -3.488 -23.984 -19.203 1 53.19 281 ALA A C 1
ATOM 2277 O O . ALA A 1 281 ? -2.344 -23.672 -18.891 1 53.19 281 ALA A O 1
ATOM 2278 N N . ILE A 1 282 ? -4.641 -23.641 -18.594 1 64.38 282 ILE A N 1
ATOM 2279 C CA . ILE A 1 282 ? -4.422 -22.406 -17.844 1 64.38 282 ILE A CA 1
ATOM 2280 C C . ILE A 1 282 ? -4.406 -22.703 -16.344 1 64.38 282 ILE A C 1
ATOM 2282 O O . ILE A 1 282 ? -5.176 -23.547 -15.867 1 64.38 282 ILE A O 1
ATOM 2286 N N . ARG A 1 283 ? -3.254 -22.375 -15.82 1 78.62 283 ARG A N 1
ATOM 2287 C CA . ARG A 1 283 ? -3.105 -22.391 -14.367 1 78.62 283 ARG A CA 1
ATOM 2288 C C . ARG A 1 283 ? -3.4 -21.016 -13.781 1 78.62 283 ARG A C 1
ATOM 2290 O O . ARG A 1 283 ? -3.17 -20 -14.422 1 78.62 283 ARG A O 1
ATOM 2297 N N . THR A 1 284 ? -4.109 -21.094 -12.672 1 81.75 284 THR A N 1
ATOM 2298 C CA . THR A 1 284 ? -4.344 -19.859 -11.922 1 81.75 284 THR A CA 1
ATOM 2299 C C . THR A 1 284 ? -3.646 -19.922 -10.57 1 81.75 284 THR A C 1
ATOM 2301 O O . THR A 1 284 ? -3.42 -21 -10.016 1 81.75 284 THR A O 1
ATOM 2304 N N . ILE A 1 285 ? -3.262 -18.797 -10.164 1 83.62 285 ILE A N 1
ATOM 2305 C CA . ILE A 1 285 ? -2.467 -18.75 -8.945 1 83.62 285 ILE A CA 1
ATOM 2306 C C . ILE A 1 285 ? -3.068 -17.734 -7.977 1 83.62 285 ILE A C 1
ATOM 2308 O O . ILE A 1 285 ? -3.604 -16.703 -8.398 1 83.62 285 ILE A O 1
ATOM 2312 N N . GLY A 1 286 ? -2.951 -18.125 -6.723 1 84.62 286 GLY A N 1
ATOM 2313 C CA . GLY A 1 286 ? -3.414 -17.25 -5.656 1 84.62 286 GLY A CA 1
ATOM 2314 C C . GLY A 1 286 ? -2.463 -17.188 -4.477 1 84.62 286 GLY A C 1
ATOM 2315 O O . GLY A 1 286 ? -1.654 -18.094 -4.281 1 84.62 286 GLY A O 1
ATOM 2316 N N . ILE A 1 287 ? -2.465 -16.078 -3.803 1 84.62 287 ILE A N 1
ATOM 2317 C CA . ILE A 1 287 ? -1.719 -15.922 -2.559 1 84.62 287 ILE A CA 1
ATOM 2318 C C . ILE A 1 287 ? -2.666 -15.5 -1.438 1 84.62 287 ILE A C 1
ATOM 2320 O O . ILE A 1 287 ? -3.438 -14.547 -1.591 1 84.62 287 ILE A O 1
ATOM 2324 N N . LEU A 1 288 ? -2.617 -16.297 -0.424 1 83.19 288 LEU A N 1
ATOM 2325 C CA . LEU A 1 288 ? -3.311 -15.938 0.809 1 83.19 288 LEU A CA 1
ATOM 2326 C C . LEU A 1 288 ? -2.34 -15.352 1.827 1 83.19 288 LEU A C 1
ATOM 2328 O O . LEU A 1 288 ? -1.32 -15.969 2.146 1 83.19 288 LEU A O 1
ATOM 2332 N N . HIS A 1 289 ? -2.645 -14.141 2.229 1 83.31 289 HIS A N 1
ATOM 2333 C CA . HIS A 1 289 ? -1.768 -13.594 3.26 1 83.31 289 HIS A CA 1
ATOM 2334 C C . HIS A 1 289 ? -2.57 -13.055 4.438 1 83.31 289 HIS A C 1
ATOM 2336 O O . HIS A 1 289 ? -3.699 -12.586 4.262 1 83.31 289 HIS A O 1
ATOM 2342 N N . SER A 1 290 ? -2.021 -13.266 5.574 1 81.5 290 SER A N 1
ATOM 2343 C CA . SER A 1 290 ? -2.555 -12.805 6.852 1 81.5 290 SER A CA 1
ATOM 2344 C C . SER A 1 290 ? -1.438 -12.352 7.785 1 81.5 290 SER A C 1
ATOM 2346 O O . SER A 1 290 ? -0.583 -13.156 8.172 1 81.5 290 SER A O 1
ATOM 2348 N N . GLY A 1 291 ? -1.584 -11.047 8.164 1 88.25 291 GLY A N 1
ATOM 2349 C CA . GLY A 1 291 ? -0.457 -10.539 8.93 1 88.25 291 GLY A CA 1
ATOM 2350 C C . GLY A 1 291 ? 0.876 -10.742 8.234 1 88.25 291 GLY A C 1
ATOM 2351 O O . GLY A 1 291 ? 1.065 -10.289 7.102 1 88.25 291 GLY A O 1
ATOM 2352 N N . LEU A 1 292 ? 1.74 -11.539 8.93 1 92.94 292 LEU A N 1
ATOM 2353 C CA . LEU A 1 292 ? 3.08 -11.758 8.391 1 92.94 292 LEU A CA 1
ATOM 2354 C C . LEU A 1 292 ? 3.195 -13.141 7.758 1 92.94 292 LEU A C 1
ATOM 2356 O O . LEU A 1 292 ? 4.301 -13.609 7.48 1 92.94 292 LEU A O 1
ATOM 2360 N N . SER A 1 293 ? 1.998 -13.727 7.484 1 89.56 293 SER A N 1
ATOM 2361 C CA . SER A 1 293 ? 1.99 -15.07 6.914 1 89.56 293 SER A CA 1
ATOM 2362 C C . SER A 1 293 ? 1.396 -15.07 5.508 1 89.56 293 SER A C 1
ATOM 2364 O O . SER A 1 293 ? 0.542 -14.234 5.191 1 89.56 293 SER A O 1
ATOM 2366 N N . CYS A 1 294 ? 2.006 -16 4.73 1 88.75 294 CYS A N 1
ATOM 2367 C CA . CYS A 1 294 ? 1.444 -16.156 3.395 1 88.75 294 CYS A CA 1
ATOM 2368 C C . CYS A 1 294 ? 1.532 -17.594 2.924 1 88.75 294 CYS A C 1
ATOM 2370 O O . CYS A 1 294 ? 2.33 -18.375 3.447 1 88.75 294 CYS A O 1
ATOM 2372 N N . ALA A 1 295 ? 0.592 -17.906 2.037 1 86.19 295 ALA A N 1
ATOM 2373 C CA . ALA A 1 295 ? 0.611 -19.219 1.376 1 86.19 295 ALA A CA 1
ATOM 2374 C C . ALA A 1 295 ? 0.168 -19.094 -0.079 1 86.19 295 ALA A C 1
ATOM 2376 O O . ALA A 1 295 ? -0.794 -18.391 -0.387 1 86.19 295 ALA A O 1
ATOM 2377 N N . MET A 1 296 ? 0.952 -19.734 -0.861 1 87.69 296 MET A N 1
ATOM 2378 C CA . MET A 1 296 ? 0.604 -19.75 -2.279 1 87.69 296 MET A CA 1
ATOM 2379 C C . MET A 1 296 ? -0.304 -20.922 -2.613 1 87.69 296 MET A C 1
ATOM 2381 O O . MET A 1 296 ? -0.103 -22.031 -2.107 1 87.69 296 MET A O 1
ATOM 2385 N N . ILE A 1 297 ? -1.241 -20.641 -3.479 1 83.44 297 ILE A N 1
ATOM 2386 C CA . ILE A 1 297 ? -2.148 -21.672 -3.957 1 83.44 297 ILE A CA 1
ATOM 2387 C C . ILE A 1 297 ? -2.203 -21.641 -5.484 1 83.44 297 ILE A C 1
ATOM 2389 O O . ILE A 1 297 ? -2.299 -20.578 -6.086 1 83.44 297 ILE A O 1
ATOM 2393 N N . GLU A 1 298 ? -2.082 -22.781 -6.02 1 85.56 298 GLU A N 1
ATOM 2394 C CA . GLU A 1 298 ? -2.207 -22.922 -7.469 1 85.56 298 GLU A CA 1
ATOM 2395 C C . GLU A 1 298 ? -3.379 -23.828 -7.836 1 85.56 298 GLU A C 1
ATOM 2397 O O . GLU A 1 298 ? -3.648 -24.812 -7.141 1 85.56 298 GLU A O 1
ATOM 2402 N N . LEU A 1 299 ? -4.078 -23.406 -8.828 1 85.12 299 LEU A N 1
ATOM 2403 C CA . LEU A 1 299 ? -5.141 -24.266 -9.359 1 85.12 299 LEU A CA 1
ATOM 2404 C C . LEU A 1 299 ? -4.918 -24.531 -10.844 1 85.12 299 LEU A C 1
ATOM 2406 O O . LEU A 1 299 ? -4.676 -23.609 -11.625 1 85.12 299 LEU A O 1
ATOM 2410 N N . ASP A 1 300 ? -4.898 -25.766 -11.141 1 84.06 300 ASP A N 1
ATOM 2411 C CA . ASP A 1 300 ? -4.832 -26.156 -12.547 1 84.06 300 ASP A CA 1
ATOM 2412 C C . ASP A 1 300 ? -5.883 -27.219 -12.867 1 84.06 300 ASP A C 1
ATOM 2414 O O . ASP A 1 300 ? -6.672 -27.594 -12 1 84.06 300 ASP A O 1
ATOM 2418 N N . ARG A 1 301 ? -5.891 -27.578 -14.164 1 83.5 301 ARG A N 1
ATOM 2419 C CA . ARG A 1 301 ? -6.875 -28.547 -14.625 1 83.5 301 ARG A CA 1
ATOM 2420 C C . ARG A 1 301 ? -6.195 -29.703 -15.352 1 83.5 301 ARG A C 1
ATOM 2422 O O . ARG A 1 301 ? -6.066 -29.688 -16.578 1 83.5 301 ARG A O 1
ATOM 2429 N N . PRO A 1 302 ? -5.914 -30.734 -14.539 1 83.12 302 PRO A N 1
ATOM 2430 C CA . PRO A 1 302 ? -5.246 -31.891 -15.172 1 83.12 302 PRO A CA 1
ATOM 2431 C C . PRO A 1 302 ? -6.133 -32.594 -16.188 1 83.12 302 PRO A C 1
ATOM 2433 O O . PRO A 1 302 ? -5.625 -33.219 -17.109 1 83.12 302 PRO A O 1
ATOM 2436 N N . THR A 1 303 ? -7.422 -32.531 -15.945 1 84.56 303 THR A N 1
ATOM 2437 C CA . THR A 1 303 ? -8.367 -33.125 -16.875 1 84.56 303 THR A CA 1
ATOM 2438 C C . THR A 1 303 ? -9.508 -32.156 -17.188 1 84.56 303 THR A C 1
ATOM 2440 O O . THR A 1 303 ? -9.516 -31.031 -16.688 1 84.56 303 THR A O 1
ATOM 2443 N N . THR A 1 304 ? -10.453 -32.625 -17.906 1 80.75 304 THR A N 1
ATOM 2444 C CA . THR A 1 304 ? -11.547 -31.797 -18.391 1 80.75 304 THR A CA 1
ATOM 2445 C C . THR A 1 304 ? -12.414 -31.328 -17.219 1 80.75 304 THR A C 1
ATOM 2447 O O . THR A 1 304 ? -12.898 -30.188 -17.219 1 80.75 304 THR A O 1
ATOM 2450 N N . TYR A 1 305 ? -12.594 -32.125 -16.281 1 84.56 305 TYR A N 1
ATOM 2451 C CA . TYR A 1 305 ? -13.625 -31.812 -15.289 1 84.56 305 TYR A CA 1
ATOM 2452 C C . TYR A 1 305 ? -13 -31.453 -13.945 1 84.56 305 TYR A C 1
ATOM 2454 O O . TYR A 1 305 ? -13.555 -30.656 -13.188 1 84.56 305 TYR A O 1
ATOM 2462 N N . VAL A 1 306 ? -11.852 -32.031 -13.68 1 88.56 306 VAL A N 1
ATOM 2463 C CA . VAL A 1 306 ? -11.297 -31.938 -12.336 1 88.56 306 VAL A CA 1
ATOM 2464 C C . VAL A 1 306 ? -10.266 -30.812 -12.289 1 88.56 306 VAL A C 1
ATOM 2466 O O . VAL A 1 306 ? -9.406 -30.703 -13.172 1 88.56 306 VAL A O 1
ATOM 2469 N N . SER A 1 307 ? -10.438 -29.938 -11.305 1 87.31 307 SER A N 1
ATOM 2470 C CA . SER A 1 307 ? -9.414 -28.953 -10.977 1 87.31 307 SER A CA 1
ATOM 2471 C C . SER A 1 307 ? -8.602 -29.391 -9.758 1 87.31 307 SER A C 1
ATOM 2473 O O . SER A 1 307 ? -9.117 -30.078 -8.875 1 87.31 307 SER A O 1
ATOM 2475 N N . ARG A 1 308 ? -7.391 -29.031 -9.773 1 88.19 308 ARG A N 1
ATOM 2476 C CA . ARG A 1 308 ? -6.488 -29.438 -8.703 1 88.19 308 ARG A CA 1
ATOM 2477 C C . ARG A 1 308 ? -5.867 -28.219 -8.023 1 88.19 308 ARG A C 1
ATOM 2479 O O . ARG A 1 308 ? -5.379 -27.312 -8.695 1 88.19 308 ARG A O 1
ATOM 2486 N N . VAL A 1 309 ? -5.953 -28.281 -6.715 1 84.81 309 VAL A N 1
ATOM 2487 C CA . VAL A 1 309 ? -5.305 -27.25 -5.91 1 84.81 309 VAL A CA 1
ATOM 2488 C C . VAL A 1 309 ? -3.943 -27.75 -5.43 1 84.81 309 VAL A C 1
ATOM 2490 O O . VAL A 1 309 ? -3.818 -28.891 -4.98 1 84.81 309 VAL A O 1
ATOM 2493 N N . SER A 1 310 ? -2.973 -27 -5.664 1 83.38 310 SER A N 1
ATOM 2494 C CA . SER A 1 310 ? -1.657 -27.203 -5.062 1 83.38 310 SER A CA 1
ATOM 2495 C C . SER A 1 310 ? -1.308 -26.062 -4.109 1 83.38 310 SER A C 1
ATOM 2497 O O . SER A 1 310 ? -1.482 -24.891 -4.445 1 83.38 310 SER A O 1
ATOM 2499 N N . ARG A 1 311 ? -0.896 -26.453 -2.959 1 80.06 311 ARG A N 1
ATOM 2500 C CA . ARG A 1 311 ? -0.592 -25.438 -1.949 1 80.06 311 ARG A CA 1
ATOM 2501 C C . ARG A 1 311 ? 0.892 -25.453 -1.598 1 80.06 311 ARG A C 1
ATOM 2503 O O . ARG A 1 311 ? 1.484 -26.516 -1.405 1 80.06 311 ARG A O 1
ATOM 2510 N N . GLY A 1 312 ? 1.36 -24.266 -1.578 1 79.19 312 GLY A N 1
ATOM 2511 C CA . GLY A 1 312 ? 2.713 -24.125 -1.063 1 79.19 312 GLY A CA 1
ATOM 2512 C C . GLY A 1 312 ? 2.777 -24.125 0.452 1 79.19 312 GLY A C 1
ATOM 2513 O O . GLY A 1 312 ? 1.743 -24.094 1.123 1 79.19 312 GLY A O 1
ATOM 2514 N N . GLN A 1 313 ? 3.965 -24.266 0.831 1 82.62 313 GLN A N 1
ATOM 2515 C CA . GLN A 1 313 ? 4.168 -24.203 2.275 1 82.62 313 GLN A CA 1
ATOM 2516 C C . GLN A 1 313 ? 3.818 -22.828 2.82 1 82.62 313 GLN A C 1
ATOM 2518 O O . GLN A 1 313 ? 4.074 -21.812 2.17 1 82.62 313 GLN A O 1
ATOM 2523 N N . LYS A 1 314 ? 3.199 -22.906 4.008 1 85.94 314 LYS A N 1
ATOM 2524 C CA . LYS A 1 314 ? 2.951 -21.641 4.699 1 85.94 314 LYS A CA 1
ATOM 2525 C C . LYS A 1 314 ? 4.262 -20.984 5.129 1 85.94 314 LYS A C 1
ATOM 2527 O O . LYS A 1 314 ? 5.137 -21.641 5.691 1 85.94 314 LYS A O 1
ATOM 2532 N N . ILE A 1 315 ? 4.344 -19.781 4.816 1 91.81 315 ILE A N 1
ATOM 2533 C CA . ILE A 1 315 ? 5.516 -19 5.18 1 91.81 315 ILE A CA 1
ATOM 2534 C C . ILE A 1 315 ? 5.129 -17.953 6.215 1 91.81 315 ILE A C 1
ATOM 2536 O O . ILE A 1 315 ? 4.109 -17.266 6.066 1 91.81 315 ILE A O 1
ATOM 2540 N N . GLU A 1 316 ? 5.918 -17.906 7.223 1 92.94 316 GLU A N 1
ATOM 2541 C CA . GLU A 1 316 ? 5.715 -16.875 8.242 1 92.94 316 GLU A CA 1
ATOM 2542 C C . GLU A 1 316 ? 6.961 -16.016 8.422 1 92.94 316 GLU A C 1
ATOM 2544 O O . GLU A 1 316 ? 8.016 -16.516 8.828 1 92.94 316 GLU A O 1
ATOM 2549 N N . ILE A 1 317 ? 6.805 -14.75 8.109 1 96 317 ILE A N 1
ATOM 2550 C CA . ILE A 1 317 ? 7.906 -13.812 8.297 1 96 317 ILE A CA 1
ATOM 2551 C C . ILE A 1 317 ? 8.07 -13.5 9.781 1 96 317 ILE A C 1
ATOM 2553 O O . ILE A 1 317 ? 7.102 -13.117 10.453 1 96 317 ILE A O 1
ATOM 2557 N N . SER A 1 318 ? 9.242 -13.695 10.234 1 96.62 318 SER A N 1
ATOM 2558 C CA . SER A 1 318 ? 9.523 -13.406 11.641 1 96.62 318 SER A CA 1
ATOM 2559 C C . SER A 1 318 ? 9.609 -11.906 11.891 1 96.62 318 SER A C 1
ATOM 2561 O O . SER A 1 318 ? 10.109 -11.156 11.055 1 96.62 318 SER A O 1
ATOM 2563 N N . SER A 1 319 ? 9.203 -11.562 13.125 1 95.25 319 SER A N 1
ATOM 2564 C CA . SER A 1 319 ? 9.367 -10.172 13.531 1 95.25 319 SER A CA 1
ATOM 2565 C C . SER A 1 319 ? 10.797 -9.883 13.961 1 95.25 319 SER A C 1
ATOM 2567 O O . SER A 1 319 ? 11.164 -8.727 14.195 1 95.25 319 SER A O 1
ATOM 2569 N N . LYS A 1 320 ? 11.578 -10.922 14.039 1 96.25 320 LYS A N 1
ATOM 2570 C CA . LYS A 1 320 ? 12.961 -10.766 14.461 1 96.25 320 LYS A CA 1
ATOM 2571 C C . LYS A 1 320 ? 13.906 -10.734 13.258 1 96.25 320 LYS A C 1
ATOM 2573 O O . LYS A 1 320 ? 13.945 -11.68 12.469 1 96.25 320 LYS A O 1
ATOM 2578 N N . ILE A 1 321 ? 14.727 -9.734 13.219 1 96.81 321 ILE A N 1
ATOM 2579 C CA . ILE A 1 321 ? 15.609 -9.516 12.07 1 96.81 321 ILE A CA 1
ATOM 2580 C C . ILE A 1 321 ? 16.625 -10.656 11.977 1 96.81 321 ILE A C 1
ATOM 2582 O O . ILE A 1 321 ? 17.141 -10.953 10.891 1 96.81 321 ILE A O 1
ATOM 2586 N N . GLU A 1 322 ? 16.875 -11.367 13.102 1 97.5 322 GLU A N 1
ATOM 2587 C CA . GLU A 1 322 ? 17.812 -12.484 13.117 1 97.5 322 GLU A CA 1
ATOM 2588 C C . GLU A 1 322 ? 17.359 -13.609 12.195 1 97.5 322 GLU A C 1
ATOM 2590 O O . GLU A 1 322 ? 18.156 -14.453 11.781 1 97.5 322 GLU A O 1
ATOM 2595 N N . LYS A 1 323 ? 16.109 -13.57 11.914 1 97.38 323 LYS A N 1
ATOM 2596 C CA . LYS A 1 323 ? 15.539 -14.6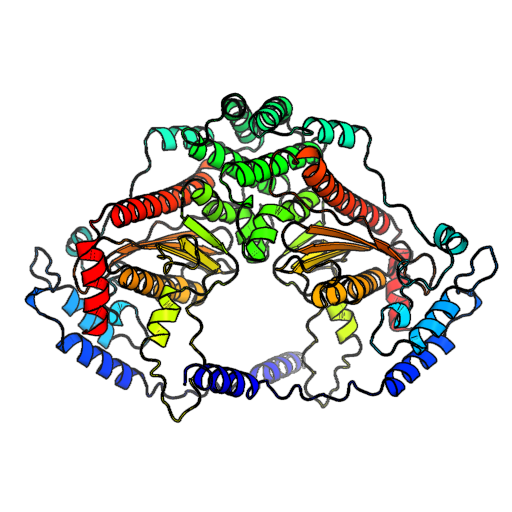33 11.094 1 97.38 323 LYS A CA 1
ATOM 2597 C C . LYS A 1 323 ? 15.203 -14.125 9.695 1 97.38 323 LYS A C 1
ATOM 2599 O O . LYS A 1 323 ? 14.391 -14.727 8.984 1 97.38 323 LYS A O 1
ATOM 2604 N N . PHE A 1 324 ? 15.797 -13.016 9.289 1 97.69 324 PHE A N 1
ATOM 2605 C CA . PHE A 1 324 ? 15.492 -12.406 8 1 97.69 324 PHE A CA 1
ATOM 2606 C C . PHE A 1 324 ? 15.711 -13.391 6.863 1 97.69 324 PHE A C 1
ATOM 2608 O O . PHE A 1 324 ? 14.805 -13.648 6.07 1 97.69 324 PHE A O 1
ATOM 2615 N N . GLY A 1 325 ? 16.828 -14.016 6.773 1 96.75 325 GLY A N 1
ATOM 2616 C CA . GLY A 1 325 ? 17.156 -14.938 5.695 1 96.75 325 GLY A CA 1
ATOM 2617 C C . GLY A 1 325 ? 16.219 -16.125 5.621 1 96.75 325 GLY A C 1
ATOM 2618 O O . GLY A 1 325 ? 15.688 -16.438 4.555 1 96.75 325 GLY A O 1
ATOM 2619 N N . SER A 1 326 ? 15.891 -16.656 6.719 1 95.88 326 SER A N 1
ATOM 2620 C CA . SER A 1 326 ? 15.164 -17.922 6.75 1 95.88 326 SER A CA 1
ATOM 2621 C C . SER A 1 326 ? 13.664 -17.703 6.586 1 95.88 326 SER A C 1
ATOM 2623 O O . SER A 1 326 ? 12.93 -18.641 6.277 1 95.88 326 SER A O 1
ATOM 2625 N N . THR A 1 327 ? 13.227 -16.469 6.77 1 96.69 327 THR A N 1
ATOM 2626 C CA . THR A 1 327 ? 11.781 -16.312 6.754 1 96.69 327 THR A CA 1
ATOM 2627 C C . THR A 1 327 ? 11.352 -15.305 5.699 1 96.69 327 THR A C 1
ATOM 2629 O O . THR A 1 327 ? 10.281 -15.43 5.102 1 96.69 327 THR A O 1
ATOM 2632 N N . VAL A 1 328 ? 12.164 -14.312 5.441 1 97.75 328 VAL A N 1
ATOM 2633 C CA . VAL A 1 328 ? 11.812 -13.273 4.48 1 97.75 328 VAL A CA 1
ATOM 2634 C C . VAL A 1 328 ? 12.109 -13.758 3.064 1 97.75 328 VAL A C 1
ATOM 2636 O O . VAL A 1 328 ? 11.297 -13.562 2.154 1 97.75 328 VAL A O 1
ATOM 2639 N N . LEU A 1 329 ? 13.227 -14.43 2.875 1 97.81 329 LEU A N 1
ATOM 2640 C CA . LEU A 1 329 ? 13.656 -14.805 1.532 1 97.81 329 LEU A CA 1
ATOM 2641 C C . LEU A 1 329 ? 12.688 -15.805 0.914 1 97.81 329 LEU A C 1
ATOM 2643 O O . LEU A 1 329 ? 12.352 -15.703 -0.268 1 97.81 329 LEU A O 1
ATOM 2647 N N . PRO A 1 330 ? 12.164 -16.75 1.715 1 95.5 330 PRO A N 1
ATOM 2648 C CA . PRO A 1 330 ? 11.148 -17.625 1.146 1 95.5 330 PRO A CA 1
ATOM 2649 C C . PRO A 1 330 ? 9.898 -16.875 0.693 1 95.5 330 PRO A C 1
ATOM 2651 O O . PRO A 1 330 ? 9.266 -17.266 -0.295 1 95.5 330 PRO A O 1
ATOM 2654 N N . ALA A 1 331 ? 9.539 -15.867 1.422 1 96 331 ALA A N 1
ATOM 2655 C CA . ALA A 1 331 ? 8.383 -15.062 1.029 1 96 331 ALA A CA 1
ATOM 2656 C C . ALA A 1 331 ? 8.633 -14.344 -0.292 1 96 331 ALA A C 1
ATOM 2658 O O . ALA A 1 331 ? 7.762 -14.312 -1.165 1 96 331 ALA A O 1
ATOM 2659 N N . ILE A 1 332 ? 9.82 -13.789 -0.44 1 97.12 332 ILE A N 1
ATOM 2660 C CA . ILE A 1 332 ? 10.203 -13.125 -1.681 1 97.12 332 ILE A CA 1
ATOM 2661 C C . ILE A 1 332 ? 10.195 -14.133 -2.828 1 97.12 332 ILE A C 1
ATOM 2663 O O . ILE A 1 332 ? 9.672 -13.852 -3.906 1 97.12 332 ILE A O 1
ATOM 2667 N N . LEU A 1 333 ? 10.703 -15.266 -2.541 1 95.25 333 LEU A N 1
ATOM 2668 C CA . LEU A 1 333 ? 10.75 -16.328 -3.547 1 95.25 333 LEU A CA 1
ATOM 2669 C C . LEU A 1 333 ? 9.344 -16.734 -3.969 1 95.25 333 LEU A C 1
ATOM 2671 O O . LEU A 1 333 ? 9.078 -16.906 -5.16 1 95.25 333 LEU A O 1
ATOM 2675 N N . SER A 1 334 ? 8.531 -16.891 -3.051 1 92.69 334 SER A N 1
ATOM 2676 C CA . SER A 1 334 ? 7.156 -17.281 -3.342 1 92.69 334 SER A CA 1
ATOM 2677 C C . SER A 1 334 ? 6.469 -16.25 -4.234 1 92.69 334 SER A C 1
ATOM 2679 O O . SER A 1 334 ? 5.75 -16.609 -5.168 1 92.69 334 SER A O 1
ATOM 2681 N N . SER A 1 335 ? 6.688 -15.008 -3.928 1 93.69 335 SER A N 1
ATOM 2682 C CA . SER A 1 335 ? 6.129 -13.938 -4.746 1 93.69 335 SER A CA 1
ATOM 2683 C C . SER A 1 335 ? 6.672 -13.992 -6.172 1 93.69 335 SER A C 1
ATOM 2685 O O . SER A 1 335 ? 5.922 -13.812 -7.133 1 93.69 335 SER A O 1
ATOM 2687 N N . TRP A 1 336 ? 7.91 -14.258 -6.285 1 94.75 336 TRP A N 1
ATOM 2688 C CA . TRP A 1 336 ? 8.547 -14.359 -7.594 1 94.75 336 TRP A CA 1
ATOM 2689 C C . TRP A 1 336 ? 7.98 -15.531 -8.391 1 94.75 336 TRP A C 1
ATOM 2691 O O . TRP A 1 336 ? 7.68 -15.391 -9.578 1 94.75 336 TRP A O 1
ATOM 2701 N N . VAL A 1 337 ? 7.816 -16.625 -7.719 1 91.75 337 VAL A N 1
ATOM 2702 C CA . VAL A 1 337 ? 7.277 -17.828 -8.367 1 91.75 337 VAL A CA 1
ATOM 2703 C C . VAL A 1 337 ? 5.863 -17.547 -8.867 1 91.75 337 VAL A C 1
ATOM 2705 O O . VAL A 1 337 ? 5.5 -17.938 -9.977 1 91.75 337 VAL A O 1
ATOM 2708 N N . CYS A 1 338 ? 5.133 -16.906 -8.031 1 90 338 CYS A N 1
ATOM 2709 C CA . CYS A 1 338 ? 3.781 -16.516 -8.422 1 90 338 CYS A CA 1
ATOM 2710 C C . CYS A 1 338 ? 3.797 -15.719 -9.719 1 90 338 CYS A C 1
ATOM 2712 O O . CYS A 1 338 ? 3.049 -16.016 -10.648 1 90 338 CYS A O 1
ATOM 2714 N N . CYS A 1 339 ? 4.637 -14.797 -9.758 1 92.44 339 CYS A N 1
ATOM 2715 C CA . CYS A 1 339 ? 4.762 -13.938 -10.93 1 92.44 339 CYS A CA 1
ATOM 2716 C C . CYS A 1 339 ? 5.199 -14.742 -12.148 1 92.44 339 CYS A C 1
ATOM 2718 O O . CYS A 1 339 ? 4.652 -14.57 -13.242 1 92.44 339 CYS A O 1
ATOM 2720 N N . GLU A 1 340 ? 6.113 -15.641 -11.984 1 90.56 340 GLU A N 1
ATOM 2721 C CA . GLU A 1 340 ? 6.637 -16.438 -13.086 1 90.56 340 GLU A CA 1
ATOM 2722 C C . GLU A 1 340 ? 5.57 -17.375 -13.641 1 90.56 340 GLU A C 1
ATOM 2724 O O . GLU A 1 340 ? 5.508 -17.609 -14.852 1 90.56 340 GLU A O 1
ATOM 2729 N N . ILE A 1 341 ? 4.805 -17.859 -12.797 1 86.69 341 ILE A N 1
ATOM 2730 C CA . ILE A 1 341 ? 3.725 -18.75 -13.234 1 86.69 341 ILE A CA 1
ATOM 2731 C C . ILE A 1 341 ? 2.744 -17.969 -14.109 1 86.69 341 ILE A C 1
ATOM 2733 O O . ILE A 1 341 ? 2.355 -18.422 -15.188 1 86.69 341 ILE A O 1
ATOM 2737 N N . VAL A 1 342 ? 2.369 -16.828 -13.633 1 88 342 VAL A N 1
ATOM 2738 C CA . VAL A 1 342 ? 1.439 -15.992 -14.391 1 88 342 VAL A CA 1
ATOM 2739 C C . VAL A 1 342 ? 2.053 -15.633 -15.734 1 88 342 VA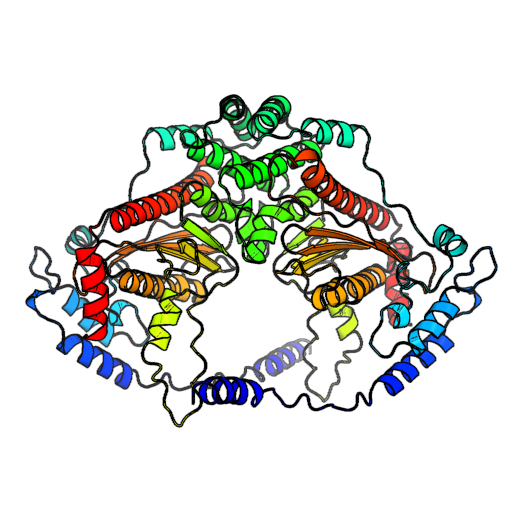L A C 1
ATOM 2741 O O . VAL A 1 342 ? 1.373 -15.672 -16.766 1 88 342 VAL A O 1
ATOM 2744 N N . LYS A 1 343 ? 3.291 -15.266 -15.719 1 88.38 343 LYS A N 1
ATOM 2745 C CA . LYS A 1 343 ? 3.998 -14.938 -16.953 1 88.38 343 LYS A CA 1
ATOM 2746 C C . LYS A 1 343 ? 3.986 -16.109 -17.922 1 88.38 343 LYS A C 1
ATOM 2748 O O . LYS A 1 343 ? 3.758 -15.938 -19.125 1 88.38 343 LYS A O 1
ATOM 2753 N N . ASP A 1 344 ? 4.207 -17.266 -17.406 1 84.94 344 ASP A N 1
ATOM 2754 C CA . ASP A 1 344 ? 4.211 -18.484 -18.219 1 84.94 344 ASP A CA 1
ATOM 2755 C C . ASP A 1 344 ? 2.836 -18.734 -18.828 1 84.94 344 ASP A C 1
ATOM 2757 O O . ASP A 1 344 ? 2.729 -19.094 -20 1 84.94 344 ASP A O 1
ATOM 2761 N N . VAL A 1 345 ? 1.87 -18.562 -18.062 1 83.69 345 VAL A N 1
ATOM 2762 C CA . VAL A 1 345 ? 0.505 -18.781 -18.531 1 83.69 345 VAL A CA 1
ATOM 2763 C C . VAL A 1 345 ? 0.162 -17.75 -19.594 1 83.69 345 VAL A C 1
ATOM 2765 O O . VAL A 1 345 ? -0.419 -18.078 -20.625 1 83.69 345 VAL A O 1
ATOM 2768 N N . LEU A 1 346 ? 0.506 -16.562 -19.312 1 84.06 346 LEU A N 1
ATOM 2769 C CA . LEU A 1 346 ? 0.273 -15.492 -20.281 1 84.06 346 LEU A CA 1
ATOM 2770 C C . LEU A 1 346 ? 0.935 -15.812 -21.625 1 84.06 346 LEU A C 1
ATOM 2772 O O . LEU A 1 346 ? 0.312 -15.672 -22.672 1 84.06 346 LEU A O 1
ATOM 2776 N N . ASN A 1 347 ? 2.123 -16.219 -21.578 1 83.75 347 ASN A N 1
ATOM 2777 C CA . ASN A 1 347 ? 2.857 -16.578 -22.781 1 83.75 347 ASN A CA 1
ATOM 2778 C C . ASN A 1 347 ? 2.191 -17.734 -23.516 1 83.75 347 ASN A C 1
ATOM 2780 O O . ASN A 1 347 ? 2.143 -17.734 -24.75 1 83.75 347 ASN A O 1
ATOM 2784 N N . SER A 1 348 ? 1.73 -18.641 -22.797 1 78.12 348 SER A N 1
ATOM 2785 C CA . SER A 1 348 ? 1.062 -19.797 -23.391 1 78.12 348 SER A CA 1
ATOM 2786 C C . SER A 1 348 ? -0.238 -19.391 -24.062 1 78.12 348 SER A C 1
ATOM 2788 O O . SER A 1 348 ? -0.558 -19.891 -25.156 1 78.12 348 SER A O 1
ATOM 2790 N N . VAL A 1 349 ? -0.975 -18.516 -23.438 1 75 349 VAL A N 1
ATOM 2791 C CA . VAL A 1 349 ? -2.248 -18.047 -23.984 1 75 349 VAL A CA 1
ATOM 2792 C C . VAL A 1 349 ? -2.002 -17.203 -25.234 1 75 349 VAL A C 1
ATOM 2794 O O . VAL A 1 349 ? -2.738 -17.312 -26.219 1 75 349 VAL A O 1
ATOM 2797 N N . GLU A 1 350 ? -1.042 -16.375 -25.188 1 74.75 350 GLU A N 1
ATOM 2798 C CA . GLU A 1 350 ? -0.74 -15.492 -26.312 1 74.75 350 GLU A CA 1
ATOM 2799 C C . GLU A 1 350 ? -0.192 -16.266 -27.5 1 74.75 350 GLU A C 1
ATOM 2801 O O . GLU A 1 350 ? -0.382 -15.875 -28.656 1 74.75 350 GLU A O 1
ATOM 2806 N N . ASN A 1 351 ? 0.416 -17.281 -27.266 1 71.38 351 ASN A N 1
ATOM 2807 C CA . ASN A 1 351 ? 1.024 -18.047 -28.344 1 71.38 351 ASN A CA 1
ATOM 2808 C C . ASN A 1 351 ? 0.094 -19.156 -28.828 1 71.38 351 ASN A C 1
ATOM 2810 O O . ASN A 1 351 ? 0.429 -19.891 -29.75 1 71.38 351 ASN A O 1
ATOM 2814 N N . THR A 1 352 ? -0.986 -19.406 -28.109 1 63 352 THR A N 1
ATOM 2815 C CA . THR A 1 352 ? -1.961 -20.375 -28.609 1 63 352 THR A CA 1
ATOM 2816 C C . THR A 1 352 ? -2.734 -19.797 -29.797 1 63 352 THR A C 1
ATOM 2818 O O . THR A 1 352 ? -3.258 -18.688 -29.703 1 63 352 THR A O 1
ATOM 2821 N N . PRO A 1 353 ? -2.6 -20.359 -31.078 1 53.75 353 PRO A N 1
ATOM 2822 C CA . PRO A 1 353 ? -3.232 -19.891 -32.312 1 53.75 353 PRO A CA 1
ATOM 2823 C C . PRO A 1 353 ? -4.723 -19.594 -32.125 1 53.75 353 PRO A C 1
ATOM 2825 O O . PRO A 1 353 ? -5.387 -20.25 -31.328 1 53.75 353 PRO A O 1
ATOM 2828 N N . MET A 1 354 ? -5.277 -18.422 -32.688 1 48.72 354 MET A N 1
ATOM 2829 C CA . MET A 1 354 ? -6.602 -17.797 -32.688 1 48.72 354 MET A CA 1
ATOM 2830 C C . MET A 1 354 ? -7.684 -18.844 -32.938 1 48.72 354 MET A C 1
ATOM 2832 O O . MET A 1 354 ? -8.828 -18.672 -32.531 1 48.72 354 MET A O 1
ATOM 2836 N N . GLN A 1 355 ? -7.52 -19.734 -33.812 1 43.38 355 GLN A N 1
ATOM 2837 C CA . GLN A 1 355 ? -8.555 -20.688 -34.188 1 43.38 355 GLN A CA 1
ATOM 2838 C C . GLN A 1 355 ? -9.086 -21.406 -32.938 1 43.38 355 GLN A C 1
ATOM 2840 O O . GLN A 1 355 ? -10.289 -21.672 -32.844 1 43.38 355 GLN A O 1
ATOM 2845 N N . ILE A 1 356 ? -8.328 -21.656 -32.156 1 40.25 356 ILE A N 1
ATOM 2846 C CA . ILE A 1 356 ? -8.742 -22.375 -30.953 1 40.25 356 ILE A CA 1
ATOM 2847 C C . ILE A 1 356 ? -9.32 -21.375 -29.953 1 40.25 356 ILE A C 1
ATOM 2849 O O . ILE A 1 356 ? -10.25 -21.719 -29.203 1 40.25 356 ILE A O 1
ATOM 2853 N N . LYS A 1 357 ? -8.938 -20.234 -30.047 1 42.31 357 LYS A N 1
ATOM 2854 C CA . LYS A 1 357 ? -9.484 -19.188 -29.172 1 42.31 357 LYS A CA 1
ATOM 2855 C C . LYS A 1 357 ? -10.945 -18.891 -29.5 1 42.31 357 LYS A C 1
ATOM 2857 O O . LYS A 1 357 ? -11.766 -18.719 -28.609 1 42.31 357 LYS A O 1
ATOM 2862 N N . THR A 1 358 ? -11.281 -18.797 -30.781 1 39.12 358 THR A N 1
ATOM 2863 C CA . THR A 1 358 ? -12.625 -18.609 -31.312 1 39.12 358 THR A CA 1
ATOM 2864 C C . THR A 1 358 ? -13.5 -19.812 -31.016 1 39.12 358 THR A C 1
ATOM 2866 O O . THR A 1 358 ? -14.695 -19.672 -30.734 1 39.12 358 THR A O 1
ATOM 2869 N N . MET A 1 359 ? -13.055 -20.906 -31.203 1 34.94 359 MET A N 1
ATOM 2870 C CA . MET A 1 359 ? -13.852 -22.094 -30.938 1 34.94 359 MET A CA 1
ATOM 2871 C C . MET A 1 359 ? -14.203 -22.203 -29.469 1 34.94 359 MET A C 1
ATOM 2873 O O . MET A 1 359 ? -15.258 -22.75 -29.109 1 34.94 359 MET A O 1
ATOM 2877 N N . ILE A 1 360 ? -13.453 -21.734 -28.719 1 37.97 360 ILE A N 1
ATOM 2878 C CA . ILE A 1 360 ? -13.672 -21.734 -27.281 1 37.97 360 ILE A CA 1
ATOM 2879 C C . ILE A 1 360 ? -14.734 -20.703 -26.922 1 37.97 360 ILE A C 1
ATOM 2881 O O . ILE A 1 360 ? -15.602 -20.969 -26.078 1 37.97 360 ILE A O 1
ATOM 2885 N N . PHE A 1 361 ? -14.805 -19.609 -27.594 1 34.88 361 PHE A N 1
ATOM 2886 C CA . PHE A 1 361 ? -15.883 -18.641 -27.453 1 34.88 361 PHE A CA 1
ATOM 2887 C C . PHE A 1 361 ? -17.203 -19.219 -27.922 1 34.88 361 PHE A C 1
ATOM 2889 O O . PHE A 1 361 ? -18.25 -18.969 -27.328 1 34.88 361 PHE A O 1
ATOM 2896 N N . LEU A 1 362 ? -17.219 -19.922 -28.953 1 32.47 362 LEU A N 1
ATOM 2897 C CA . LEU A 1 362 ? -18.422 -20.484 -29.531 1 32.47 362 LEU A CA 1
ATOM 2898 C C . LEU A 1 362 ? -18.891 -21.703 -28.734 1 32.47 362 LEU A C 1
ATOM 2900 O O . LEU A 1 362 ? -20.094 -21.953 -28.641 1 32.47 362 LEU A O 1
ATOM 2904 N N . GLY A 1 363 ? -18.094 -22.438 -28.234 1 31.98 363 GLY A N 1
ATOM 2905 C CA . GLY A 1 363 ? -18.531 -23.594 -27.469 1 31.98 363 GLY A CA 1
ATOM 2906 C C . GLY A 1 363 ? -19.172 -23.234 -26.141 1 31.98 363 GLY A C 1
ATOM 2907 O O . GLY A 1 363 ? -19.828 -24.062 -25.516 1 31.98 363 GLY A O 1
ATOM 2908 N N . LEU A 1 364 ? -18.922 -22.156 -25.547 1 34.22 364 LEU A N 1
ATOM 2909 C CA . LEU A 1 364 ? -19.562 -21.719 -24.312 1 34.22 364 LEU A CA 1
ATOM 2910 C C . LEU A 1 364 ? -20.984 -21.234 -24.578 1 34.22 364 LEU A C 1
ATOM 2912 O O . LEU A 1 364 ? -21.797 -21.125 -23.656 1 34.22 364 LEU A O 1
ATOM 2916 N N . ILE A 1 365 ? -21.281 -20.703 -25.703 1 29.98 365 ILE A N 1
ATOM 2917 C CA . ILE A 1 365 ? -22.672 -20.375 -26 1 29.98 365 ILE A CA 1
ATOM 2918 C C . ILE A 1 365 ? -23.516 -21.641 -26.078 1 29.98 365 ILE A C 1
ATOM 2920 O O . ILE A 1 365 ? -24.703 -21.625 -25.734 1 29.98 365 ILE A O 1
ATOM 2924 N N . CYS A 1 366 ? -22.938 -22.703 -26.562 1 27.84 366 CYS A N 1
ATOM 2925 C CA . CYS A 1 366 ? -23.781 -23.875 -26.766 1 27.84 366 CYS A CA 1
ATOM 2926 C C . CYS A 1 366 ? -23.719 -24.797 -25.562 1 27.84 366 CYS A C 1
ATOM 2928 O O . CYS A 1 366 ? -24.375 -25.844 -25.547 1 27.84 366 CYS A O 1
ATOM 2930 N N . ALA A 1 367 ? -22.703 -24.734 -24.688 1 29.17 367 ALA A N 1
ATOM 2931 C CA . ALA A 1 367 ? -22.875 -25.688 -23.594 1 29.17 367 ALA A CA 1
ATOM 2932 C C . ALA A 1 367 ? -23.547 -25.031 -22.391 1 29.17 367 ALA A C 1
ATOM 2934 O O . ALA A 1 367 ? -23.297 -23.859 -22.094 1 29.17 367 ALA A O 1
ATOM 2935 N N . MET B 1 1 ? -37.156 7.191 -38.312 1 24.23 1 MET B N 1
ATOM 2936 C CA . MET B 1 1 ? -37.406 6.004 -37.5 1 24.23 1 MET B CA 1
ATOM 2937 C C . MET B 1 1 ? -36.312 5.801 -36.469 1 24.23 1 MET B C 1
ATOM 2939 O O . MET B 1 1 ? -36.375 4.848 -35.688 1 24.23 1 MET B O 1
ATOM 2943 N N . LYS B 1 2 ? -35.094 6.336 -36.906 1 28.97 2 LYS B N 1
ATOM 2944 C CA . LYS B 1 2 ? -33.844 6.172 -36.219 1 28.97 2 LYS B CA 1
ATOM 2945 C C . LYS B 1 2 ? -33.875 6.863 -34.844 1 28.97 2 LYS B C 1
ATOM 2947 O O . LYS B 1 2 ? -32.969 6.648 -34 1 28.97 2 LYS B O 1
ATOM 2952 N N . ASN B 1 3 ? -34.719 7.832 -34.594 1 25.86 3 ASN B N 1
ATOM 2953 C CA . ASN B 1 3 ? -34.75 8.781 -33.469 1 25.86 3 ASN B CA 1
ATOM 2954 C C . ASN B 1 3 ? -35.375 8.156 -32.219 1 25.86 3 ASN B C 1
ATOM 2956 O O . ASN B 1 3 ? -35.375 8.766 -31.156 1 25.86 3 ASN B O 1
ATOM 2960 N N . LYS B 1 4 ? -36.188 7.164 -32.406 1 29.23 4 LYS B N 1
ATOM 2961 C CA . LYS B 1 4 ? -37.062 6.699 -31.312 1 29.23 4 LYS B CA 1
ATOM 2962 C C . LYS B 1 4 ? -36.25 5.891 -30.297 1 29.23 4 LYS B C 1
ATOM 2964 O O . LYS B 1 4 ? -36.625 5.863 -29.109 1 29.23 4 LYS B O 1
ATOM 2969 N N . ALA B 1 5 ? -35.469 5.004 -30.875 1 30.98 5 ALA B N 1
ATOM 2970 C CA . ALA B 1 5 ? -34.906 3.953 -30.016 1 30.98 5 ALA B CA 1
ATOM 2971 C C . ALA B 1 5 ? -33.938 4.527 -29 1 30.98 5 ALA B C 1
ATOM 2973 O O . ALA B 1 5 ? -33.656 3.902 -27.969 1 30.98 5 ALA B O 1
ATOM 2974 N N . VAL B 1 6 ? -33.188 5.527 -29.359 1 32.66 6 VAL B N 1
ATOM 2975 C CA . VAL B 1 6 ? -32.219 6.195 -28.5 1 32.66 6 VAL B CA 1
ATOM 2976 C C . VAL B 1 6 ? -32.969 6.871 -27.328 1 32.66 6 VAL B C 1
ATOM 2978 O O . VAL B 1 6 ? -32.406 7.027 -26.25 1 32.66 6 VAL B O 1
ATOM 2981 N N . GLU B 1 7 ? -34.219 7.184 -27.547 1 29.78 7 GLU B N 1
ATOM 2982 C CA . GLU B 1 7 ? -35.031 7.934 -26.594 1 29.78 7 GLU B CA 1
ATOM 2983 C C . GLU B 1 7 ? -35.438 7.059 -25.406 1 29.78 7 GLU B C 1
ATOM 2985 O O . GLU B 1 7 ? -35.562 7.539 -24.281 1 29.78 7 GLU B O 1
ATOM 2990 N N . SER B 1 8 ? -35.75 5.785 -25.812 1 28.41 8 SER B N 1
ATOM 2991 C CA . SER B 1 8 ? -36.406 4.977 -24.797 1 28.41 8 SER B CA 1
ATOM 2992 C C . SER B 1 8 ? -35.406 4.543 -23.719 1 28.41 8 SER B C 1
ATOM 2994 O O . SER B 1 8 ? -35.781 4.316 -22.562 1 28.41 8 SER B O 1
ATOM 2996 N N . GLU B 1 9 ? -34.125 4.184 -24.219 1 28.53 9 GLU B N 1
ATOM 2997 C CA . GLU B 1 9 ? -33.188 3.609 -23.25 1 28.53 9 GLU B CA 1
ATOM 2998 C C . GLU B 1 9 ? -32.688 4.664 -22.266 1 28.53 9 GLU B C 1
ATOM 3000 O O . GLU B 1 9 ? -32.281 4.336 -21.156 1 28.53 9 GLU B O 1
ATOM 3005 N N . ILE B 1 10 ? -32.625 5.977 -22.625 1 29.8 10 ILE B N 1
ATOM 3006 C CA . ILE B 1 10 ? -32.312 7.082 -21.734 1 29.8 10 ILE B CA 1
ATOM 3007 C C . ILE B 1 10 ? -33.406 7.215 -20.672 1 29.8 10 ILE B C 1
ATOM 3009 O O . ILE B 1 10 ? -33.125 7.684 -19.562 1 29.8 10 ILE B O 1
ATOM 3013 N N . ALA B 1 11 ? -34.656 6.883 -21.016 1 28.5 11 ALA B N 1
ATOM 3014 C CA . ALA B 1 11 ? -35.812 7.086 -20.156 1 28.5 11 ALA B CA 1
ATOM 3015 C C . ALA B 1 11 ? -35.75 6.176 -18.922 1 28.5 11 ALA B C 1
ATOM 3017 O O . ALA B 1 11 ? -36.156 6.57 -17.828 1 28.5 11 ALA B O 1
ATOM 3018 N N . MET B 1 12 ? -35.406 4.871 -19.203 1 29.55 12 MET B N 1
ATOM 3019 C CA . MET B 1 12 ? -35.5 3.947 -18.062 1 29.55 12 MET B CA 1
ATOM 3020 C C . MET B 1 12 ? -34.406 4.246 -17.031 1 29.55 12 MET B C 1
ATOM 3022 O O . MET B 1 12 ? -34.5 3.779 -15.898 1 29.55 12 MET B O 1
ATOM 3026 N N . LEU B 1 13 ? -33.188 4.652 -17.562 1 29.27 13 LEU B N 1
ATOM 3027 C CA . LEU B 1 13 ? -32.125 4.984 -16.625 1 29.27 13 LEU B CA 1
ATOM 3028 C C . LEU B 1 13 ? -32.531 6.18 -15.766 1 29.27 13 LEU B C 1
ATOM 3030 O O . LEU B 1 13 ? -31.906 6.434 -14.727 1 29.27 13 LEU B O 1
ATOM 3034 N N . GLU B 1 14 ? -33.375 7.051 -16.344 1 29.28 14 GLU B N 1
ATOM 3035 C CA . GLU B 1 14 ? -33.812 8.242 -15.625 1 29.28 14 GLU B CA 1
ATOM 3036 C C . GLU B 1 14 ? -34.656 7.875 -14.414 1 29.28 14 GLU B C 1
ATOM 3038 O O . GLU B 1 14 ? -34.781 8.664 -13.477 1 29.28 14 GLU B O 1
ATOM 3043 N N . SER B 1 15 ? -35.5 6.879 -14.688 1 29.22 15 SER B N 1
ATOM 3044 C CA . SER B 1 15 ? -36.594 6.824 -13.719 1 29.22 15 SER B CA 1
ATOM 3045 C C . SER B 1 15 ? -36.094 6.488 -12.32 1 29.22 15 SER B C 1
ATOM 3047 O O . SER B 1 15 ? -36.75 6.824 -11.328 1 29.22 15 SER B O 1
ATOM 3049 N N . GLN B 1 16 ? -35.344 5.383 -12.305 1 27.64 16 GLN B N 1
ATOM 3050 C CA . GLN B 1 16 ? -35.25 5 -10.898 1 27.64 16 GLN B CA 1
ATOM 3051 C C . GLN B 1 16 ? -34.25 5.906 -10.156 1 27.64 16 GLN B C 1
ATOM 3053 O O . GLN B 1 16 ? -33.188 5.469 -9.75 1 27.64 16 GLN B O 1
ATOM 3058 N N . ALA B 1 17 ? -34.031 7.113 -10.75 1 26.09 17 ALA B N 1
ATOM 3059 C CA . ALA B 1 17 ? -33.344 8.109 -9.93 1 26.09 17 ALA B CA 1
ATOM 3060 C C . ALA B 1 17 ? -33.969 8.203 -8.539 1 26.09 17 ALA B C 1
ATOM 3062 O O . ALA B 1 17 ? -35.188 8.336 -8.406 1 26.09 17 ALA B O 1
ATOM 3063 N N . PRO B 1 18 ? -33.438 7.469 -7.633 1 28.72 18 PRO B N 1
ATOM 3064 C CA . PRO B 1 18 ? -34.219 7.781 -6.426 1 28.72 18 PRO B CA 1
ATOM 3065 C C . PRO B 1 18 ? -34.719 9.227 -6.402 1 28.72 18 PRO B C 1
ATOM 3067 O O . PRO B 1 18 ? -34.125 10.102 -7.031 1 28.72 18 PRO B O 1
ATOM 3070 N N . GLU B 1 19 ? -36.031 9.43 -6.57 1 27.44 19 GLU B N 1
ATOM 3071 C CA . GLU B 1 19 ? -36.562 10.742 -6.242 1 27.44 19 GLU B CA 1
ATOM 3072 C C . GLU B 1 19 ? -35.656 11.492 -5.277 1 27.44 19 GLU B C 1
ATOM 3074 O O . GLU B 1 19 ? -35.281 10.961 -4.234 1 27.44 19 GLU B O 1
ATOM 3079 N N . SER B 1 20 ? -34.781 12.242 -5.883 1 28.7 20 SER B N 1
ATOM 3080 C CA . SER B 1 20 ? -34.219 13.344 -5.102 1 28.7 20 SER B CA 1
ATOM 3081 C C . SER B 1 20 ? -35.312 13.961 -4.203 1 28.7 20 SER B C 1
ATOM 3083 O O . SER B 1 20 ? -36.156 14.695 -4.676 1 28.7 20 SER B O 1
ATOM 3085 N N . HIS B 1 21 ? -36.094 13.125 -3.467 1 29.75 21 HIS B N 1
ATOM 3086 C CA . HIS B 1 21 ? -36.875 13.898 -2.492 1 29.75 21 HIS B CA 1
ATOM 3087 C C . HIS B 1 21 ? -36.125 15.18 -2.107 1 29.75 21 HIS B C 1
ATOM 3089 O O . HIS B 1 21 ? -34.969 15.133 -1.662 1 29.75 21 HIS B O 1
ATOM 3095 N N . THR B 1 22 ? -36.344 16.203 -2.842 1 30.72 22 THR B N 1
ATOM 3096 C CA . THR B 1 22 ? -36.188 17.594 -2.441 1 30.72 22 THR B CA 1
ATOM 3097 C C . THR B 1 22 ? -36.469 17.766 -0.952 1 30.72 22 THR B C 1
ATOM 3099 O O . THR B 1 22 ? -37.625 17.938 -0.549 1 30.72 22 THR B O 1
ATOM 3102 N N . GLN B 1 23 ? -36.312 16.766 -0.16 1 32.03 23 GLN B N 1
ATOM 3103 C CA . GLN B 1 23 ? -36.438 17.156 1.237 1 32.03 23 GLN B CA 1
ATOM 3104 C C . GLN B 1 23 ? -35.969 18.594 1.456 1 32.03 23 GLN B C 1
ATOM 3106 O O . GLN B 1 23 ? -34.844 18.938 1.126 1 32.03 23 GLN B O 1
ATOM 3111 N N . SER B 1 24 ? -36.812 19.562 1.165 1 34.94 24 SER B N 1
ATOM 3112 C CA . SER B 1 24 ? -36.719 20.922 1.692 1 34.94 24 SER B CA 1
ATOM 3113 C C . SER B 1 24 ? -35.781 20.984 2.889 1 34.94 24 SER B C 1
ATOM 3115 O O . SER B 1 24 ? -35.906 20.219 3.838 1 34.94 24 SER B O 1
ATOM 3117 N N . SER B 1 25 ? -34.625 21.203 2.598 1 38.19 25 SER B N 1
ATOM 3118 C CA . SER B 1 25 ? -33.594 21.344 3.623 1 38.19 25 SER B CA 1
ATOM 3119 C C . SER B 1 25 ? -34.125 22.062 4.855 1 38.19 25 SER B C 1
ATOM 3121 O O . SER B 1 25 ? -34.312 23.281 4.84 1 38.19 25 SER B O 1
ATOM 3123 N N . PRO B 1 26 ? -35.312 21.719 5.25 1 46.19 26 PRO B N 1
ATOM 3124 C CA . PRO B 1 26 ? -35.812 22.344 6.473 1 46.19 26 PRO B CA 1
ATOM 3125 C C . PRO B 1 26 ? -34.719 23.062 7.27 1 46.19 26 PRO B C 1
ATOM 3127 O O . PRO B 1 26 ? -35.031 23.781 8.234 1 46.19 26 PRO B O 1
ATOM 3130 N N . ASP B 1 27 ? -33.438 22.531 7.328 1 52.25 27 ASP B N 1
ATOM 3131 C CA . ASP B 1 27 ? -32.312 22.328 8.25 1 52.25 27 ASP B CA 1
ATOM 3132 C C . ASP B 1 27 ? -31.359 23.5 8.234 1 52.25 27 ASP B C 1
ATOM 3134 O O . ASP B 1 27 ? -30.484 23.625 9.102 1 52.25 27 ASP B O 1
ATOM 3138 N N . VAL B 1 28 ? -31.375 24.25 7.281 1 58.91 28 VAL B N 1
ATOM 3139 C CA . VAL B 1 28 ? -30.484 25.406 7.309 1 58.91 28 VAL B CA 1
ATOM 3140 C C . VAL B 1 28 ? -30.875 26.312 8.469 1 58.91 28 VAL B C 1
ATOM 3142 O O . VAL B 1 28 ? -30 26.828 9.18 1 58.91 28 VAL B O 1
ATOM 3145 N N . GLU B 1 29 ? -32.188 26.531 8.609 1 62.72 29 GLU B N 1
ATOM 3146 C CA . GLU B 1 29 ? -32.594 27.391 9.703 1 62.72 29 GLU B CA 1
ATOM 3147 C C . GLU B 1 29 ? -32.188 26.812 11.062 1 62.72 29 GLU B C 1
ATOM 3149 O O . GLU B 1 29 ? -31.734 27.547 11.938 1 62.72 29 GLU B O 1
ATOM 3154 N N . GLU B 1 30 ? -32.438 25.609 11.133 1 66.44 30 GLU B N 1
ATOM 3155 C CA . GLU B 1 30 ? -32.062 24.969 12.383 1 66.44 30 GLU B CA 1
ATOM 3156 C C . GLU B 1 30 ? -30.531 25.016 12.578 1 66.44 30 GLU B C 1
ATOM 3158 O O . GLU B 1 30 ? -30.062 25.297 13.68 1 66.44 30 GLU B O 1
ATOM 3163 N N . HIS B 1 31 ? -29.891 24.891 11.477 1 72.31 31 HIS B N 1
ATOM 3164 C CA . HIS B 1 31 ? -28.438 24.938 11.562 1 72.31 31 HIS B CA 1
ATOM 3165 C C . HIS B 1 31 ? -27.953 26.359 11.875 1 72.31 31 HIS B C 1
ATOM 3167 O O . HIS B 1 31 ? -27 26.531 12.641 1 72.31 31 HIS B O 1
ATOM 3173 N N . ASN B 1 32 ? -28.734 27.219 11.414 1 82.38 32 ASN B N 1
ATOM 3174 C CA . ASN B 1 32 ? -28.375 28.594 11.688 1 82.38 32 ASN B CA 1
ATOM 3175 C C . ASN B 1 32 ? -28.641 28.969 13.141 1 82.38 32 ASN B C 1
ATOM 3177 O O . ASN B 1 32 ? -27.859 29.688 13.758 1 82.38 32 ASN B O 1
ATOM 3181 N N . ALA B 1 33 ? -29.656 28.422 13.617 1 80.5 33 ALA B N 1
ATOM 3182 C CA . ALA B 1 33 ? -30 28.734 15 1 80.5 33 ALA B CA 1
ATOM 3183 C C . ALA B 1 33 ? -28.938 28.203 15.961 1 80.5 33 ALA B C 1
ATOM 3185 O O . ALA B 1 33 ? -28.547 28.891 16.906 1 80.5 33 ALA B O 1
ATOM 3186 N N . GLU B 1 34 ? -28.531 27.047 15.695 1 80.25 34 GLU B N 1
ATOM 3187 C CA . GLU B 1 34 ? -27.484 26.453 16.531 1 80.25 34 GLU B CA 1
ATOM 3188 C C . GLU B 1 34 ? -26.188 27.25 16.438 1 80.25 34 GLU B C 1
ATOM 3190 O O . GLU B 1 34 ? -25.5 27.453 17.438 1 80.25 34 GLU B O 1
ATOM 3195 N N . PHE B 1 35 ? -25.953 27.688 15.258 1 86.69 35 PHE B N 1
ATOM 3196 C CA . PHE B 1 35 ? -24.734 28.453 15.023 1 86.69 35 PHE B CA 1
ATOM 3197 C C . PHE B 1 35 ? -24.812 29.812 15.711 1 86.69 35 PHE B C 1
ATOM 3199 O O . PHE B 1 35 ? -23.844 30.25 16.328 1 86.69 35 PHE B O 1
ATOM 3206 N N . GLU B 1 36 ? -25.938 30.328 15.703 1 89.38 36 GLU B N 1
ATOM 3207 C CA . GLU B 1 36 ? -26.141 31.609 16.375 1 89.38 36 GLU B CA 1
ATOM 3208 C C . GLU B 1 36 ? -26.016 31.484 17.875 1 89.38 36 GLU B C 1
ATOM 3210 O O . GLU B 1 36 ? -25.406 32.312 18.531 1 89.38 36 GLU B O 1
ATOM 3215 N N . ALA B 1 37 ? -26.516 30.453 18.297 1 87.56 37 ALA B N 1
ATOM 3216 C CA . ALA B 1 37 ? -26.453 30.219 19.734 1 87.56 37 ALA B CA 1
ATOM 3217 C C . ALA B 1 37 ? -25.016 30 20.188 1 87.56 37 ALA B C 1
ATOM 3219 O O . ALA B 1 37 ? -24.594 30.531 21.234 1 87.56 37 ALA B O 1
ATOM 3220 N N . MET B 1 38 ? -24.312 29.328 19.438 1 86.5 38 MET B N 1
ATOM 3221 C CA . MET B 1 38 ? -22.906 29.078 19.75 1 86.5 38 MET B CA 1
ATOM 3222 C C . MET B 1 38 ? -22.109 30.375 19.719 1 86.5 38 MET B C 1
ATOM 3224 O O . MET B 1 38 ? -21.297 30.625 20.625 1 86.5 38 MET B O 1
ATOM 3228 N N . PHE B 1 39 ? -22.391 31.172 18.734 1 91.62 39 PHE B N 1
ATOM 3229 C CA . PHE B 1 39 ? -21.609 32.406 18.531 1 91.62 39 PHE B CA 1
ATOM 3230 C C . PHE B 1 39 ? -21.875 33.406 19.656 1 91.62 39 PHE B C 1
ATOM 3232 O O . PHE B 1 39 ? -20.969 34.094 20.094 1 91.62 39 PHE B O 1
ATOM 3239 N N . LYS B 1 40 ? -23.094 33.375 20.141 1 90.88 40 LYS B N 1
ATOM 3240 C CA . LYS B 1 40 ? -23.5 34.312 21.188 1 90.88 40 LYS B CA 1
ATOM 3241 C C . LYS B 1 40 ? -22.797 34 22.5 1 90.88 40 LYS B C 1
ATOM 3243 O O . LYS B 1 40 ? -22.609 34.875 23.344 1 90.88 40 LYS B O 1
ATOM 3248 N N . LYS B 1 41 ? -22.359 32.781 22.625 1 89.75 41 LYS B N 1
ATOM 3249 C CA . LYS B 1 41 ? -21.75 32.344 23.875 1 89.75 41 LYS B CA 1
ATOM 3250 C C . LYS B 1 41 ? -20.266 32.656 23.891 1 89.75 41 LYS B C 1
ATOM 3252 O O . LYS B 1 41 ? -19.594 32.5 24.922 1 89.75 41 LYS B O 1
ATOM 3257 N N . LEU B 1 42 ? -19.766 33.156 22.828 1 90.75 42 LEU B N 1
ATOM 3258 C CA . LEU B 1 42 ? -18.312 33.406 22.75 1 90.75 42 LEU B CA 1
ATOM 3259 C C . LEU B 1 42 ? -17.906 34.594 23.609 1 90.75 42 LEU B C 1
ATOM 3261 O O . LEU B 1 42 ? -18.641 35.594 23.656 1 90.75 42 LEU B O 1
ATOM 3265 N N . ASP B 1 43 ? -16.781 34.406 24.25 1 91.06 43 ASP B N 1
ATOM 3266 C CA . ASP B 1 43 ? -16.188 35.531 25 1 91.06 43 ASP B CA 1
ATOM 3267 C C . ASP B 1 43 ? -15.531 36.531 24.062 1 91.06 43 ASP B C 1
ATOM 3269 O O . ASP B 1 43 ? -14.531 36.219 23.406 1 91.06 43 ASP B O 1
ATOM 3273 N N . ASN B 1 44 ? -15.984 37.719 24.062 1 90.75 44 ASN B N 1
ATOM 3274 C CA . ASN B 1 44 ? -15.523 38.75 23.141 1 90.75 44 ASN B CA 1
ATOM 3275 C C . ASN B 1 44 ? -14.055 39.062 23.344 1 90.75 44 ASN B C 1
ATOM 3277 O O . ASN B 1 44 ? -13.359 39.469 22.406 1 90.75 44 ASN B O 1
ATOM 3281 N N . SER B 1 45 ? -13.586 38.906 24.516 1 91.12 45 SER B N 1
ATOM 3282 C CA . SER B 1 45 ? -12.203 39.219 24.828 1 91.12 45 SER B CA 1
ATOM 3283 C C . SER B 1 45 ? -11.234 38.219 24.219 1 91.12 45 SER B C 1
ATOM 3285 O O . SER B 1 45 ? -10.031 38.469 24.109 1 91.12 45 SER B O 1
ATOM 3287 N N . LYS B 1 46 ? -11.758 37.125 23.781 1 91.25 46 LYS B N 1
ATOM 3288 C CA . LYS B 1 46 ? -10.906 36.062 23.25 1 91.25 46 LYS B CA 1
ATOM 3289 C C . LYS B 1 46 ? -11.023 35.969 21.734 1 91.25 46 LYS B C 1
ATOM 3291 O O . LYS B 1 46 ? -10.453 35.062 21.109 1 91.25 46 LYS B O 1
ATOM 3296 N N . LYS B 1 47 ? -11.703 36.875 21.188 1 92.69 47 LYS B N 1
ATOM 3297 C CA . LYS B 1 47 ? -11.875 36.875 19.75 1 92.69 47 LYS B CA 1
ATOM 3298 C C . LYS B 1 47 ? -10.609 37.375 19.047 1 92.69 47 LYS B C 1
ATOM 3300 O O . LYS B 1 47 ? -9.758 38 19.672 1 92.69 47 LYS B O 1
ATOM 3305 N N . TRP B 1 48 ? -10.508 37.031 17.75 1 94.06 48 TRP B N 1
ATOM 3306 C CA . TRP B 1 48 ? -9.32 37.375 16.969 1 94.06 48 TRP B CA 1
ATOM 3307 C C . TRP B 1 48 ? -9.516 38.688 16.234 1 94.06 48 TRP B C 1
ATOM 3309 O O . TRP B 1 48 ? -10.266 38.781 15.258 1 94.06 48 TRP B O 1
ATOM 3319 N N . PHE B 1 49 ? -8.734 39.656 16.734 1 94.38 49 PHE B N 1
ATOM 3320 C CA . PHE B 1 49 ? -8.766 40.969 16.094 1 94.38 49 PHE B CA 1
ATOM 3321 C C . PHE B 1 49 ? -7.496 41.188 15.281 1 94.38 49 PHE B C 1
ATOM 3323 O O . PHE B 1 49 ? -6.391 41.031 15.805 1 94.38 49 PHE B O 1
ATOM 3330 N N . LEU B 1 50 ? -7.723 41.594 14.008 1 94.12 50 LEU B N 1
ATOM 3331 C CA . LEU B 1 50 ? -6.598 41.969 13.164 1 94.12 50 LEU B CA 1
ATOM 3332 C C . LEU B 1 50 ? -6.094 43.344 13.508 1 94.12 50 LEU B C 1
ATOM 3334 O O . LEU B 1 50 ? -6.762 44.094 14.227 1 94.12 50 LEU B O 1
ATOM 3338 N N . SER B 1 51 ? -4.953 43.656 13.039 1 92.56 51 SER B N 1
ATOM 3339 C CA . SER B 1 51 ? -4.312 44.938 13.352 1 92.56 51 SER B CA 1
ATOM 3340 C C . SER B 1 51 ? -5.172 46.094 12.898 1 92.56 51 SER B C 1
ATOM 3342 O O . SER B 1 51 ? -5.18 47.156 13.539 1 92.56 51 SER B O 1
ATOM 3344 N N . ILE B 1 52 ? -5.91 45.875 11.828 1 92 52 ILE B N 1
ATOM 3345 C CA . ILE B 1 52 ? -6.719 46.938 11.258 1 92 52 ILE B CA 1
ATOM 3346 C C . ILE B 1 52 ? -8.047 47.031 12.008 1 92 52 ILE B C 1
ATOM 3348 O O . ILE B 1 52 ? -8.875 47.906 11.695 1 92 52 ILE B O 1
ATOM 3352 N N . GLY B 1 53 ? -8.305 46.156 12.992 1 91.25 53 GLY B N 1
ATOM 3353 C CA . GLY B 1 53 ? -9.461 46.25 13.867 1 91.25 53 GLY B CA 1
ATOM 3354 C C . GLY B 1 53 ? -10.57 45.281 13.492 1 91.25 53 GLY B C 1
ATOM 3355 O O . GLY B 1 53 ? -11.555 45.156 14.227 1 91.25 53 GLY B O 1
ATOM 3356 N N . LYS B 1 54 ? -10.445 44.625 12.414 1 93.62 54 LYS B N 1
ATOM 3357 C CA . LYS B 1 54 ? -11.469 43.656 11.977 1 93.62 54 LYS B CA 1
ATOM 3358 C C . LYS B 1 54 ? -11.461 42.406 12.844 1 93.62 54 LYS B C 1
ATOM 3360 O O . LYS B 1 54 ? -10.391 41.875 13.172 1 93.62 54 LYS B O 1
ATOM 3365 N N . CYS B 1 55 ? -12.656 42.031 13.234 1 95.19 55 CYS B N 1
ATOM 3366 C CA . CYS B 1 55 ? -12.797 40.844 14.031 1 95.19 55 CYS B CA 1
ATOM 3367 C C . CYS B 1 55 ? -13.062 39.625 13.133 1 95.19 55 CYS B C 1
ATOM 3369 O O . CYS B 1 55 ? -14.125 39.531 12.523 1 95.19 55 CYS B O 1
ATOM 3371 N N . VAL B 1 56 ? -12.172 38.688 13.141 1 94.75 56 VAL B N 1
ATOM 3372 C CA . VAL B 1 56 ? -12.234 37.531 12.25 1 94.75 56 VAL B CA 1
ATOM 3373 C C . VAL B 1 56 ? -13.438 36.688 12.602 1 94.75 56 VAL B C 1
ATOM 3375 O O . VAL B 1 56 ? -14.172 36.219 11.719 1 94.75 56 VAL B O 1
ATOM 3378 N N . ASP B 1 57 ? -13.742 36.469 13.906 1 94.44 57 ASP B N 1
ATOM 3379 C CA . ASP B 1 57 ? -14.875 35.656 14.367 1 94.44 57 ASP B CA 1
ATOM 3380 C C . ASP B 1 57 ? -16.188 36.188 13.797 1 94.44 57 ASP B C 1
ATOM 3382 O O . ASP B 1 57 ? -17.016 35.438 13.305 1 94.44 57 ASP B O 1
ATOM 3386 N N . ASN B 1 58 ? -16.25 37.469 13.883 1 94.5 58 ASN B N 1
ATOM 3387 C CA . ASN B 1 58 ? -17.469 38.094 13.4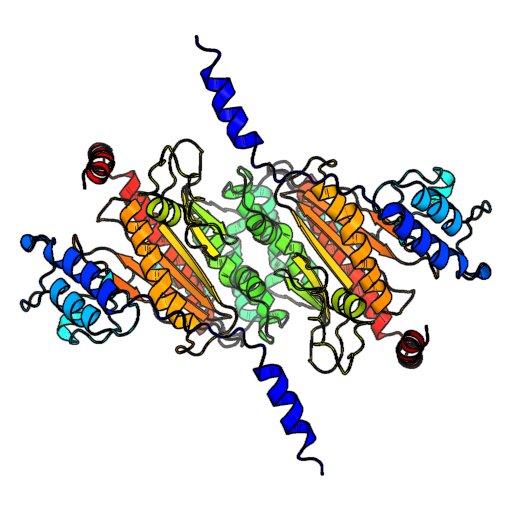14 1 94.5 58 ASN B CA 1
ATOM 3388 C C . ASN B 1 58 ? -17.656 37.938 11.914 1 94.5 58 ASN B C 1
ATOM 3390 O O . ASN B 1 58 ? -18.766 37.688 11.43 1 94.5 58 ASN B O 1
ATOM 3394 N N . GLU B 1 59 ? -16.578 38.156 11.234 1 94.31 59 GLU B N 1
ATOM 3395 C CA . GLU B 1 59 ? -16.656 38 9.781 1 94.31 59 GLU B CA 1
ATOM 3396 C C . GLU B 1 59 ? -17.031 36.594 9.383 1 94.31 59 GLU B C 1
ATOM 3398 O O . GLU B 1 59 ? -17.812 36.375 8.445 1 94.31 59 GLU B O 1
ATOM 3403 N N . LEU B 1 60 ? -16.453 35.625 10.078 1 93.12 60 LEU B N 1
ATOM 3404 C CA . LEU B 1 60 ? -16.781 34.219 9.812 1 93.12 60 LEU B CA 1
ATOM 3405 C C . LEU B 1 60 ? -18.25 33.938 10.117 1 93.12 60 LEU B C 1
ATOM 3407 O O . LEU B 1 60 ? -18.906 33.188 9.391 1 93.12 60 LEU B O 1
ATOM 3411 N N . PHE B 1 61 ? -18.656 34.5 11.164 1 93.5 61 PHE B N 1
ATOM 3412 C CA . PHE B 1 61 ? -20.062 34.312 11.547 1 93.5 61 PHE B CA 1
ATOM 3413 C C . PHE B 1 61 ? -20.984 34.844 10.469 1 93.5 61 PHE B C 1
ATOM 3415 O O . PHE B 1 61 ? -21.922 34.156 10.055 1 93.5 61 PHE B O 1
ATOM 3422 N N . VAL B 1 62 ? -20.75 36.031 10.086 1 92.81 62 VAL B N 1
ATOM 3423 C CA . VAL B 1 62 ? -21.578 36.688 9.07 1 92.81 62 VAL B CA 1
ATOM 3424 C C . VAL B 1 62 ? -21.562 35.844 7.789 1 92.81 62 VAL B C 1
ATOM 3426 O O . VAL B 1 62 ? -22.609 35.594 7.184 1 92.81 62 VAL B O 1
ATOM 3429 N N . PHE B 1 63 ? -20.422 35.469 7.402 1 91.44 63 PHE B N 1
ATOM 3430 C CA . PHE B 1 63 ? -20.266 34.656 6.207 1 91.44 63 PHE B CA 1
ATOM 3431 C C . PHE B 1 63 ? -21 33.312 6.363 1 91.44 63 PHE B C 1
ATOM 3433 O O . PHE B 1 63 ? -21.703 32.875 5.449 1 91.44 63 PHE B O 1
ATOM 3440 N N . GLY B 1 64 ? -20.828 32.656 7.488 1 89.12 64 GLY B N 1
ATOM 3441 C CA . GLY B 1 64 ? -21.438 31.359 7.75 1 89.12 64 GLY B CA 1
ATOM 3442 C C . GLY B 1 64 ? -22.953 31.391 7.672 1 89.12 64 GLY B C 1
ATOM 3443 O O . GLY B 1 64 ? -23.562 30.453 7.145 1 89.12 64 GLY B O 1
ATOM 3444 N N . ILE B 1 65 ? -23.484 32.406 8.172 1 89.25 65 ILE B N 1
ATOM 3445 C CA . ILE B 1 65 ? -24.938 32.531 8.188 1 89.25 65 ILE B CA 1
ATOM 3446 C C . ILE B 1 65 ? -25.453 32.688 6.754 1 89.25 65 ILE B C 1
ATOM 3448 O O . ILE B 1 65 ? -26.547 32.219 6.426 1 89.25 65 ILE B O 1
ATOM 3452 N N . GLN B 1 66 ? -24.672 33.219 5.895 1 87.44 66 GLN B N 1
ATOM 3453 C CA . GLN B 1 66 ? -25.062 33.5 4.516 1 87.44 66 GLN B CA 1
ATOM 3454 C C . GLN B 1 66 ? -24.906 32.25 3.643 1 87.44 66 GLN B C 1
ATOM 3456 O O . GLN B 1 66 ? -25.438 32.188 2.529 1 87.44 66 GLN B O 1
ATOM 3461 N N . CYS B 1 67 ? -24.141 31.344 4.129 1 83.56 67 CYS B N 1
ATOM 3462 C CA . CYS B 1 67 ? -23.906 30.141 3.35 1 83.56 67 CYS B CA 1
ATOM 3463 C C . CYS B 1 67 ? -25.156 29.281 3.277 1 83.56 67 CYS B C 1
ATOM 3465 O O . CYS B 1 67 ? -25.812 29.047 4.297 1 83.56 67 CYS B O 1
ATOM 3467 N N . SER B 1 68 ? -25.484 28.844 2.127 1 75.38 68 SER B N 1
ATOM 3468 C CA . SER B 1 68 ? -26.656 28.016 1.907 1 75.38 68 SER B CA 1
ATOM 3469 C C . SER B 1 68 ? -26.391 26.562 2.258 1 75.38 68 SER B C 1
ATOM 3471 O O . SER B 1 68 ? -27.312 25.797 2.545 1 75.38 68 SER B O 1
ATOM 3473 N N . ALA B 1 69 ? -25.188 26.188 2.133 1 71.25 69 ALA B N 1
ATOM 3474 C CA . ALA B 1 69 ? -24.766 24.828 2.447 1 71.25 69 ALA B CA 1
ATOM 3475 C C . ALA B 1 69 ? -23.797 24.812 3.617 1 71.25 69 ALA B C 1
ATOM 3477 O O . ALA B 1 69 ? -23.312 25.875 4.051 1 71.25 69 ALA B O 1
ATOM 3478 N N . ASP B 1 70 ? -23.578 23.609 4.102 1 73.56 70 ASP B N 1
ATOM 3479 C CA . ASP B 1 70 ? -22.625 23.469 5.195 1 73.56 70 ASP B CA 1
ATOM 3480 C C . ASP B 1 70 ? -21.234 23.938 4.777 1 73.56 70 ASP B C 1
ATOM 3482 O O . ASP B 1 70 ? -20.781 23.656 3.666 1 73.56 70 ASP B O 1
ATOM 3486 N N . HIS B 1 71 ? -20.719 24.828 5.582 1 81.06 71 HIS B N 1
ATOM 3487 C CA . HIS B 1 71 ? -19.406 25.406 5.336 1 81.06 71 HIS B CA 1
ATOM 3488 C C . HIS B 1 71 ? -18.562 25.422 6.609 1 81.06 71 HIS B C 1
ATOM 3490 O O . HIS B 1 71 ? -19.094 25.656 7.699 1 81.06 71 HIS B O 1
ATOM 3496 N N . PRO B 1 72 ? -17.281 25.281 6.434 1 82.81 72 PRO B N 1
ATOM 3497 C CA . PRO B 1 72 ? -16.406 25.234 7.605 1 82.81 72 PRO B CA 1
ATOM 3498 C C . PRO B 1 72 ? -16.469 26.516 8.438 1 82.81 72 PRO B C 1
ATOM 3500 O O . PRO B 1 72 ? -16.156 26.484 9.633 1 82.81 72 PRO B O 1
ATOM 3503 N N . SER B 1 73 ? -16.891 27.609 7.871 1 85.44 73 SER B N 1
ATOM 3504 C CA . SER B 1 73 ? -17.031 28.859 8.625 1 85.44 73 SER B CA 1
ATOM 3505 C C . SER B 1 73 ? -18.016 28.703 9.773 1 85.44 73 SER B C 1
ATOM 3507 O O . SER B 1 73 ? -17.906 29.391 10.789 1 85.44 73 SER B O 1
ATOM 3509 N N . ARG B 1 74 ? -18.891 27.781 9.68 1 82.94 74 ARG B N 1
ATOM 3510 C CA . ARG B 1 74 ? -19.875 27.531 10.727 1 82.94 74 ARG B CA 1
ATOM 3511 C C . ARG B 1 74 ? -19.234 26.859 11.93 1 82.94 74 ARG B C 1
ATOM 3513 O O . ARG B 1 74 ? -19.844 26.797 13 1 82.94 74 ARG B O 1
ATOM 3520 N N . SER B 1 75 ? -18.078 26.438 11.758 1 82.44 75 SER B N 1
ATOM 3521 C CA . SER B 1 75 ? -17.266 25.922 12.852 1 82.44 75 SER B CA 1
ATOM 3522 C C . SER B 1 75 ? -16.109 26.859 13.172 1 82.44 75 SER B C 1
ATOM 3524 O O . SER B 1 75 ? -15.117 26.453 13.797 1 82.44 75 SER B O 1
ATOM 3526 N N . LEU B 1 76 ? -16.141 28.078 12.664 1 88.56 76 LEU B N 1
ATOM 3527 C CA . LEU B 1 76 ? -15.164 29.141 12.836 1 88.56 76 LEU B CA 1
ATOM 3528 C C . LEU B 1 76 ? -13.797 28.734 12.305 1 88.56 76 LEU B C 1
ATOM 3530 O O . LEU B 1 76 ? -12.773 28.938 12.961 1 88.56 76 LEU B O 1
ATOM 3534 N N . ILE B 1 77 ? -13.852 28.031 11.195 1 87.19 77 ILE B N 1
ATOM 3535 C CA . ILE B 1 77 ? -12.641 27.703 10.461 1 87.19 77 ILE B CA 1
ATOM 3536 C C . ILE B 1 77 ? -12.453 28.688 9.312 1 87.19 77 ILE B C 1
ATOM 3538 O O . ILE B 1 77 ? -13.336 28.828 8.461 1 87.19 77 ILE B O 1
ATOM 3542 N N . ILE B 1 78 ? -11.352 29.344 9.352 1 88.5 78 ILE B N 1
ATOM 3543 C CA . ILE B 1 78 ? -11.07 30.281 8.281 1 88.5 78 ILE B CA 1
ATOM 3544 C C . ILE B 1 78 ? -10.273 29.594 7.176 1 88.5 78 ILE B C 1
ATOM 3546 O O . ILE B 1 78 ? -9.289 28.906 7.449 1 88.5 78 ILE B O 1
ATOM 3550 N N . ASP B 1 79 ? -10.781 29.672 6.039 1 83.62 79 ASP B N 1
ATOM 3551 C CA . ASP B 1 79 ? -10.062 29.297 4.824 1 83.62 79 ASP B CA 1
ATOM 3552 C C . ASP B 1 79 ? -9.719 30.531 3.992 1 83.62 79 ASP B C 1
ATOM 3554 O O . ASP B 1 79 ? -10.609 31.203 3.461 1 83.62 79 ASP B O 1
ATOM 3558 N N . PRO B 1 80 ? -8.492 30.766 3.877 1 78.31 80 PRO B N 1
ATOM 3559 C CA . PRO B 1 80 ? -8.102 32 3.184 1 78.31 80 PRO B CA 1
ATOM 3560 C C . PRO B 1 80 ? -8.602 32.062 1.744 1 78.31 80 PRO B C 1
ATOM 3562 O O . PRO B 1 80 ? -8.609 33.125 1.129 1 78.31 80 PRO B O 1
ATOM 3565 N N . HIS B 1 81 ? -9.141 31.016 1.249 1 76 81 HIS B N 1
ATOM 3566 C CA . HIS B 1 81 ? -9.617 30.984 -0.13 1 76 81 HIS B CA 1
ATOM 3567 C C . HIS B 1 81 ? -11.078 31.406 -0.219 1 76 81 HIS B C 1
ATOM 3569 O O . HIS B 1 81 ? -11.594 31.641 -1.313 1 76 81 HIS B O 1
ATOM 3575 N N . ASP B 1 82 ? -11.828 31.484 0.842 1 78.06 82 ASP B N 1
ATOM 3576 C CA . ASP B 1 82 ? -13.234 31.875 0.859 1 78.06 82 ASP B CA 1
ATOM 3577 C C . ASP B 1 82 ? -13.398 33.344 0.482 1 78.06 82 ASP B C 1
ATOM 3579 O O . ASP B 1 82 ? -14.523 33.812 0.257 1 78.06 82 ASP B O 1
ATOM 3583 N N . LYS B 1 83 ? -12.461 34.125 0.245 1 79.94 83 LYS B N 1
ATOM 3584 C CA . LYS B 1 83 ? -12.453 35.5 -0.194 1 79.94 83 LYS B CA 1
ATOM 3585 C C . LYS B 1 83 ? -13.273 36.375 0.745 1 79.94 83 LYS B C 1
ATOM 3587 O O . LYS B 1 83 ? -14.031 37.25 0.293 1 79.94 83 LYS B O 1
ATOM 3592 N N . ILE B 1 84 ? -13.281 36.094 1.99 1 87.31 84 ILE B N 1
ATOM 3593 C CA . ILE B 1 84 ? -13.945 36.875 3.031 1 87.31 84 ILE B CA 1
ATOM 3594 C C . ILE B 1 84 ? -13.078 38.062 3.412 1 87.31 84 ILE B C 1
ATOM 3596 O O . ILE B 1 84 ? -13.602 39.125 3.816 1 87.31 84 ILE B O 1
ATOM 3600 N N . PHE B 1 85 ? -11.82 38 3.193 1 91.5 85 PHE B N 1
ATOM 3601 C CA . PHE B 1 85 ? -10.867 39 3.658 1 91.5 85 PHE B CA 1
ATOM 3602 C C . PHE B 1 85 ? -10.117 39.625 2.482 1 91.5 85 PHE B C 1
ATOM 3604 O O . PHE B 1 85 ? -9.938 39 1.445 1 91.5 85 PHE B O 1
ATOM 3611 N N . ILE B 1 86 ? -9.727 40.875 2.699 1 90.12 86 ILE B N 1
ATOM 3612 C CA . ILE B 1 86 ? -8.953 41.562 1.674 1 90.12 86 ILE B CA 1
ATOM 3613 C C . ILE B 1 86 ? -7.484 41.125 1.757 1 90.12 86 ILE B C 1
ATOM 3615 O O . ILE B 1 86 ? -7.059 40.562 2.758 1 90.12 86 ILE B O 1
ATOM 3619 N N . PRO B 1 87 ? -6.711 41.438 0.749 1 90.25 87 PRO B N 1
ATOM 3620 C CA . PRO B 1 87 ? -5.332 40.938 0.674 1 90.25 87 PRO B CA 1
ATOM 3621 C C . PRO B 1 87 ? -4.488 41.344 1.871 1 90.25 87 PRO B C 1
ATOM 3623 O O . PRO B 1 87 ? -3.719 40.562 2.406 1 90.25 87 PRO B O 1
ATOM 3626 N N . GLU B 1 88 ? -4.68 42.594 2.305 1 90.06 88 GLU B N 1
ATOM 3627 C CA . GLU B 1 88 ? -3.922 43.094 3.451 1 90.06 88 GLU B CA 1
ATOM 3628 C C . GLU B 1 88 ? -4.266 42.312 4.715 1 90.06 88 GLU B C 1
ATOM 3630 O O . GLU B 1 88 ? -3.385 42 5.52 1 90.06 88 GLU B O 1
ATOM 3635 N N . GLU B 1 89 ? -5.484 41.969 4.883 1 92.31 89 GLU B N 1
ATOM 3636 C CA . GLU B 1 89 ? -5.949 41.188 6.02 1 92.31 89 GLU B CA 1
ATOM 3637 C C . GLU B 1 89 ? -5.445 39.75 5.93 1 92.31 89 GLU B C 1
ATOM 3639 O O . GLU B 1 89 ? -5.055 39.156 6.938 1 92.31 89 GLU B O 1
ATOM 3644 N N . LEU B 1 90 ? -5.398 39.219 4.707 1 90.75 90 LEU B N 1
ATOM 3645 C CA . LEU B 1 90 ? -4.977 37.844 4.477 1 90.75 90 LEU B CA 1
ATOM 3646 C C . LEU B 1 90 ? -3.502 37.656 4.816 1 90.75 90 LEU B C 1
ATOM 3648 O O . LEU B 1 90 ? -3.096 36.594 5.285 1 90.75 90 LEU B O 1
ATOM 3652 N N . GLU B 1 91 ? -2.775 38.688 4.578 1 88.69 91 GLU B N 1
ATOM 3653 C CA . GLU B 1 91 ? -1.355 38.625 4.91 1 88.69 91 GLU B CA 1
ATOM 3654 C C . GLU B 1 91 ? -1.15 38.406 6.406 1 88.69 91 GLU B C 1
ATOM 3656 O O . GLU B 1 91 ? -0.224 37.719 6.816 1 88.69 91 GLU B O 1
ATOM 3661 N N . GLU B 1 92 ? -2.002 39 7.211 1 88.88 92 GLU B N 1
ATOM 3662 C CA . GLU B 1 92 ? -1.934 38.812 8.656 1 88.88 92 GLU B CA 1
ATOM 3663 C C . GLU B 1 92 ? -2.477 37.469 9.086 1 88.88 92 GLU B C 1
ATOM 3665 O O . GLU B 1 92 ? -2.025 36.875 10.078 1 88.88 92 GLU B O 1
ATOM 3670 N N . ILE B 1 93 ? -3.365 36.969 8.32 1 89.62 93 ILE B N 1
ATOM 3671 C CA . ILE B 1 93 ? -4.055 35.719 8.68 1 89.62 93 ILE B CA 1
ATOM 3672 C C . ILE B 1 93 ? -3.225 34.531 8.242 1 89.62 93 ILE B C 1
ATOM 3674 O O . ILE B 1 93 ? -3.152 33.5 8.953 1 89.62 93 ILE B O 1
ATOM 3678 N N . LYS B 1 94 ? -2.596 34.625 7.125 1 85.69 94 LYS B N 1
ATOM 3679 C CA . LYS B 1 94 ? -1.874 33.5 6.543 1 85.69 94 LYS B CA 1
ATOM 3680 C C . LYS B 1 94 ? -0.625 33.156 7.355 1 85.69 94 LYS B C 1
ATOM 3682 O O . LYS B 1 94 ? -0.003 34.062 7.938 1 85.69 94 LYS B O 1
ATOM 3687 N N . LYS B 1 95 ? -0.385 31.859 7.445 1 78 95 LYS B N 1
ATOM 3688 C CA . LYS B 1 95 ? 0.83 31.328 8.047 1 78 95 LYS B CA 1
ATOM 3689 C C . LYS B 1 95 ? 1.67 30.578 7.012 1 78 95 LYS B C 1
ATOM 3691 O O . LYS B 1 95 ? 1.156 29.734 6.285 1 78 95 LYS B O 1
ATOM 3696 N N . PRO B 1 96 ? 2.953 31.031 7.016 1 71.94 96 PRO B N 1
ATOM 3697 C CA . PRO B 1 96 ? 3.797 30.297 6.059 1 71.94 96 PRO B CA 1
ATOM 3698 C C . PRO B 1 96 ? 4.062 28.859 6.48 1 71.94 96 PRO B C 1
ATOM 3700 O O . PRO B 1 96 ? 4.133 28.562 7.676 1 71.94 96 PRO B O 1
ATOM 3703 N N . MET B 1 97 ? 4.148 28.016 5.504 1 72.56 97 MET B N 1
ATOM 3704 C CA . MET B 1 97 ? 4.492 26.625 5.754 1 72.56 97 MET B CA 1
ATOM 3705 C C . MET B 1 97 ? 5.965 26.484 6.125 1 72.56 97 MET B C 1
ATOM 3707 O O . MET B 1 97 ? 6.805 27.25 5.652 1 72.56 97 MET B O 1
ATOM 3711 N N . PRO B 1 98 ? 6.246 25.516 6.992 1 73.5 98 PRO B N 1
ATOM 3712 C CA . PRO B 1 98 ? 7.656 25.297 7.332 1 73.5 98 PRO B CA 1
ATOM 3713 C C . PRO B 1 98 ? 8.516 24.969 6.113 1 73.5 98 PRO B C 1
ATOM 3715 O O . PRO B 1 98 ? 8.047 24.312 5.18 1 73.5 98 PRO B O 1
ATOM 3718 N N . LEU B 1 99 ? 9.727 25.531 6.184 1 79.38 99 LEU B N 1
ATOM 3719 C CA . LEU B 1 99 ? 10.68 25.281 5.105 1 79.38 99 LEU B CA 1
ATOM 3720 C C . LEU B 1 99 ? 11.602 24.125 5.457 1 79.38 99 LEU B C 1
ATOM 3722 O O . LEU B 1 99 ? 11.953 23.938 6.625 1 79.38 99 LEU B O 1
ATOM 3726 N N . PRO B 1 100 ? 11.93 23.344 4.465 1 84.12 100 PRO B N 1
ATOM 3727 C CA . PRO B 1 100 ? 12.891 22.266 4.723 1 84.12 100 PRO B CA 1
ATOM 3728 C C . PRO B 1 100 ? 14.289 22.781 5.027 1 84.12 100 PRO B C 1
ATOM 3730 O O . PRO B 1 100 ? 14.594 23.953 4.746 1 84.12 100 PRO B O 1
ATOM 3733 N N . THR B 1 101 ? 15.094 21.953 5.625 1 87.56 101 THR B N 1
ATOM 3734 C CA . THR B 1 101 ? 16.484 22.297 5.855 1 87.56 101 THR B CA 1
ATOM 3735 C C . THR B 1 101 ? 17.25 22.391 4.531 1 87.56 101 THR B C 1
ATOM 3737 O O . THR B 1 101 ? 16.859 21.766 3.543 1 87.56 101 THR B O 1
ATOM 3740 N N . LYS B 1 102 ? 18.281 23.172 4.586 1 91 102 LYS B N 1
ATOM 3741 C CA . LYS B 1 102 ? 19.109 23.328 3.391 1 91 102 LYS B CA 1
ATOM 3742 C C . LYS B 1 102 ? 19.734 22 2.98 1 91 102 LYS B C 1
ATOM 3744 O O . LYS B 1 102 ? 19.828 21.688 1.79 1 91 102 LYS B O 1
ATOM 3749 N N . GLU B 1 103 ? 20.156 21.266 3.939 1 90.25 103 GLU B N 1
ATOM 3750 C CA . GLU B 1 103 ? 20.797 19.984 3.691 1 90.25 103 GLU B CA 1
ATOM 3751 C C . GLU B 1 103 ? 19.828 19.016 3.014 1 90.25 103 GLU B C 1
ATOM 3753 O O . GLU B 1 103 ? 20.188 18.344 2.041 1 90.25 103 GLU B O 1
ATOM 3758 N N . PHE B 1 104 ? 18.641 19.047 3.51 1 92.94 104 PHE B N 1
ATOM 3759 C CA . PHE B 1 104 ? 17.656 18.141 2.934 1 92.94 104 PHE B CA 1
ATOM 3760 C C . PHE B 1 104 ? 17.297 18.562 1.512 1 92.94 104 PHE B C 1
ATOM 3762 O O . PHE B 1 104 ? 17.188 17.719 0.619 1 92.94 104 PHE B O 1
ATOM 3769 N N . LYS B 1 105 ? 17.203 19.797 1.364 1 93.62 105 LYS B N 1
ATOM 3770 C CA . LYS B 1 105 ? 16.891 20.328 0.035 1 93.62 105 LYS B CA 1
ATOM 3771 C C . LYS B 1 105 ? 18 19.984 -0.958 1 93.62 105 LYS B C 1
ATOM 3773 O O . LYS B 1 105 ? 17.719 19.609 -2.1 1 93.62 105 LYS B O 1
ATOM 3778 N N . ALA B 1 106 ? 19.188 20.109 -0.507 1 94.56 106 ALA B N 1
ATOM 3779 C CA . ALA B 1 106 ? 20.328 19.797 -1.368 1 94.56 106 ALA B CA 1
ATOM 3780 C C . ALA B 1 106 ? 20.344 18.312 -1.744 1 94.56 106 ALA B C 1
ATOM 3782 O O . ALA B 1 106 ? 20.594 17.969 -2.902 1 94.56 106 ALA B O 1
ATOM 3783 N N . PHE B 1 107 ? 20.156 17.516 -0.792 1 94.69 107 PHE B N 1
ATOM 3784 C CA . PHE B 1 107 ? 20.109 16.094 -1.054 1 94.69 107 PHE B CA 1
ATOM 3785 C C . PHE B 1 107 ? 18.984 15.75 -2.035 1 94.69 107 PHE B C 1
ATOM 3787 O O . PHE B 1 107 ? 19.203 15.016 -3 1 94.69 107 PHE B O 1
ATOM 3794 N N . LEU B 1 108 ? 17.797 16.297 -1.779 1 96.31 108 LEU B N 1
ATOM 3795 C CA . LEU B 1 108 ? 16.656 16.078 -2.666 1 96.31 108 LEU B CA 1
ATOM 3796 C C . LEU B 1 108 ? 16.984 16.547 -4.082 1 96.31 108 LEU B C 1
ATOM 3798 O O . LEU B 1 108 ? 16.641 15.859 -5.055 1 96.31 108 LEU B O 1
ATOM 3802 N N . ASN B 1 109 ? 17.672 17.609 -4.18 1 96.31 109 ASN B N 1
ATOM 3803 C CA . ASN B 1 109 ? 17.984 18.203 -5.469 1 96.31 109 ASN B CA 1
ATOM 3804 C C . ASN B 1 109 ? 18.969 17.344 -6.262 1 96.31 109 ASN B C 1
ATOM 3806 O O . ASN B 1 109 ? 19.109 17.5 -7.477 1 96.31 109 ASN B O 1
ATOM 3810 N N . SER B 1 110 ? 19.672 16.484 -5.641 1 95.69 110 SER B N 1
ATOM 3811 C CA . SER B 1 110 ? 20.578 15.57 -6.34 1 95.69 110 SER B CA 1
ATOM 3812 C C . SER B 1 110 ? 19.812 14.625 -7.258 1 95.69 110 SER B C 1
ATOM 3814 O O . SER B 1 110 ? 20.391 14 -8.141 1 95.69 110 SER B O 1
ATOM 3816 N N . TYR B 1 111 ? 18.5 14.539 -7.074 1 97.12 111 TYR B N 1
ATOM 3817 C CA . TYR B 1 111 ? 17.672 13.68 -7.906 1 97.12 111 TYR B CA 1
ATOM 3818 C C . TYR B 1 111 ? 16.906 14.5 -8.938 1 97.12 111 TYR B C 1
ATOM 3820 O O . TYR B 1 111 ? 15.984 14 -9.594 1 97.12 111 TYR B O 1
ATOM 3828 N N . ASN B 1 112 ? 17.281 15.805 -9.047 1 97.88 112 ASN B N 1
ATOM 3829 C CA . ASN B 1 112 ? 16.641 16.672 -10.031 1 97.88 112 ASN B CA 1
ATOM 3830 C C . ASN B 1 112 ? 17.125 16.359 -11.445 1 97.88 112 ASN B C 1
ATOM 3832 O O . ASN B 1 112 ? 17.938 17.094 -11.992 1 97.88 112 ASN B O 1
ATOM 3836 N N . HIS B 1 113 ? 16.562 15.242 -11.992 1 97.06 113 HIS B N 1
ATOM 3837 C CA . HIS B 1 113 ? 16.938 14.75 -13.312 1 97.06 113 HIS B CA 1
ATOM 3838 C C . HIS B 1 113 ? 15.711 14.461 -14.164 1 97.06 113 HIS B C 1
ATOM 3840 O O . HIS B 1 113 ? 14.586 14.484 -13.664 1 97.06 113 HIS B O 1
ATOM 3846 N N . ASP B 1 114 ? 15.961 14.227 -15.492 1 95.75 114 ASP B N 1
ATOM 3847 C CA . ASP B 1 114 ? 14.836 14.156 -16.422 1 95.75 114 ASP B CA 1
ATOM 3848 C C . ASP B 1 114 ? 14.836 12.82 -17.172 1 95.75 114 ASP B C 1
ATOM 3850 O O . ASP B 1 114 ? 14.195 12.688 -18.219 1 95.75 114 ASP B O 1
ATOM 3854 N N . SER B 1 115 ? 15.641 11.898 -16.719 1 95.44 115 SER B N 1
ATOM 3855 C CA . SER B 1 115 ? 15.648 10.562 -17.297 1 95.44 115 SER B CA 1
ATOM 3856 C C . SER B 1 115 ? 15.891 9.492 -16.25 1 95.44 115 SER B C 1
ATOM 3858 O O . SER B 1 115 ? 16.531 9.758 -15.227 1 95.44 115 SER B O 1
ATOM 3860 N N . SER B 1 116 ? 15.383 8.297 -16.562 1 94.69 116 SER B N 1
ATOM 3861 C CA . SER B 1 116 ? 15.547 7.188 -15.633 1 94.69 116 SER B CA 1
ATOM 3862 C C . SER B 1 116 ? 17.016 6.852 -15.422 1 94.69 116 SER B C 1
ATOM 3864 O O . SER B 1 116 ? 17.438 6.574 -14.297 1 94.69 116 SER B O 1
ATOM 3866 N N . GLN B 1 117 ? 17.781 6.938 -16.469 1 93.38 117 GLN B N 1
ATOM 3867 C CA . GLN B 1 117 ? 19.203 6.621 -16.375 1 93.38 117 GLN B CA 1
ATOM 3868 C C . GLN B 1 117 ? 19.922 7.57 -15.422 1 93.38 117 GLN B C 1
ATOM 3870 O O . GLN B 1 117 ? 20.734 7.141 -14.609 1 93.38 117 GLN B O 1
ATOM 3875 N N . LYS B 1 118 ? 19.656 8.82 -15.547 1 95.06 118 LYS B N 1
ATOM 3876 C CA . LYS B 1 118 ? 20.297 9.812 -14.688 1 95.06 118 LYS B CA 1
ATOM 3877 C C . LYS B 1 118 ? 19.844 9.648 -13.234 1 95.06 118 LYS B C 1
ATOM 3879 O O . LYS B 1 118 ? 20.656 9.797 -12.312 1 95.06 118 LYS B O 1
ATOM 3884 N N . ILE B 1 119 ? 18.578 9.367 -13.023 1 96 119 ILE B N 1
ATOM 3885 C CA . ILE B 1 119 ? 18.047 9.18 -11.68 1 96 119 ILE B CA 1
ATOM 3886 C C . ILE B 1 119 ? 18.688 7.938 -11.047 1 96 119 ILE B C 1
ATOM 3888 O O . ILE B 1 119 ? 19.078 7.965 -9.883 1 96 119 ILE B O 1
ATOM 3892 N N . ARG B 1 120 ? 18.781 6.855 -11.859 1 93.94 120 ARG B N 1
ATOM 3893 C CA . ARG B 1 120 ? 19.438 5.645 -11.375 1 93.94 120 ARG B CA 1
ATOM 3894 C C . ARG B 1 120 ? 20.891 5.906 -11.039 1 93.94 120 ARG B C 1
ATOM 3896 O O . ARG B 1 120 ? 21.422 5.375 -10.062 1 93.94 120 ARG B O 1
ATOM 3903 N N . THR B 1 121 ? 21.531 6.684 -11.852 1 91.88 121 THR B N 1
ATOM 3904 C CA . THR B 1 121 ? 22.922 7.055 -11.562 1 91.88 121 THR B CA 1
ATOM 3905 C C . THR B 1 121 ? 23.016 7.789 -10.227 1 91.88 121 THR B C 1
ATOM 3907 O O . THR B 1 121 ? 23.906 7.516 -9.43 1 91.88 121 THR B O 1
ATOM 3910 N N . ALA B 1 122 ? 22.141 8.68 -9.992 1 92.75 122 ALA B N 1
ATOM 3911 C CA . ALA B 1 122 ? 22.094 9.406 -8.727 1 92.75 122 ALA B CA 1
ATOM 3912 C C . ALA B 1 122 ? 21.844 8.453 -7.559 1 92.75 122 ALA B C 1
ATOM 3914 O O . ALA B 1 122 ? 22.438 8.594 -6.492 1 92.75 122 ALA B O 1
ATOM 3915 N N . LEU B 1 123 ? 20.922 7.461 -7.773 1 92.31 123 LEU B N 1
ATOM 3916 C CA . LEU B 1 123 ? 20.656 6.449 -6.758 1 92.31 123 LEU B CA 1
ATOM 3917 C C . LEU B 1 123 ? 21.922 5.68 -6.41 1 92.31 123 LEU B C 1
ATOM 3919 O O . LEU B 1 123 ? 22.203 5.426 -5.234 1 92.31 123 LEU B O 1
ATOM 3923 N N . GLY B 1 124 ? 22.656 5.32 -7.41 1 87.25 124 GLY B N 1
ATOM 3924 C CA . GLY B 1 124 ? 23.906 4.617 -7.195 1 87.25 124 GLY B CA 1
ATOM 3925 C C . GLY B 1 124 ? 24.922 5.434 -6.422 1 87.25 124 GLY B C 1
ATOM 3926 O O . GLY B 1 124 ? 25.641 4.898 -5.574 1 87.25 124 GLY B O 1
ATOM 3927 N N . ALA B 1 125 ? 24.938 6.664 -6.645 1 85.31 125 ALA B N 1
ATOM 3928 C CA . ALA B 1 125 ? 25.875 7.555 -5.98 1 85.31 125 ALA B CA 1
ATOM 3929 C C . ALA B 1 125 ? 25.484 7.781 -4.523 1 85.31 125 ALA B C 1
ATOM 3931 O O . ALA B 1 125 ? 26.359 7.938 -3.658 1 85.31 125 ALA B O 1
ATOM 3932 N N . ASN B 1 126 ? 24.234 7.793 -4.277 1 80.38 126 ASN B N 1
ATOM 3933 C CA . ASN B 1 126 ? 23.719 8.086 -2.943 1 80.38 126 ASN B CA 1
ATOM 3934 C C . ASN B 1 126 ? 23.594 6.82 -2.104 1 80.38 126 ASN B C 1
ATOM 3936 O O . ASN B 1 126 ? 23.125 6.871 -0.961 1 80.38 126 ASN B O 1
ATOM 3940 N N . HIS B 1 127 ? 23.969 5.641 -2.68 1 69.38 127 HIS B N 1
ATOM 3941 C CA . HIS B 1 127 ? 23.828 4.348 -2.014 1 69.38 127 HIS B CA 1
ATOM 3942 C C . HIS B 1 127 ? 24.828 4.211 -0.876 1 69.38 127 HIS B C 1
ATOM 3944 O O . HIS B 1 127 ? 24.672 3.355 -0.002 1 69.38 127 HIS B O 1
ATOM 3950 N N . GLN B 1 128 ? 25.812 4.922 -0.86 1 65.62 128 GLN B N 1
ATOM 3951 C CA . GLN B 1 128 ? 26.859 4.863 0.169 1 65.62 128 GLN B CA 1
ATOM 3952 C C . GLN B 1 128 ? 26.234 4.938 1.565 1 65.62 128 GLN B C 1
ATOM 3954 O O . GLN B 1 128 ? 26.859 4.504 2.541 1 65.62 128 GLN B O 1
ATOM 3959 N N . LEU B 1 129 ? 25 5.121 1.482 1 63.97 129 LEU B N 1
ATOM 3960 C CA . LEU B 1 129 ? 24.312 5.27 2.76 1 63.97 129 LEU B CA 1
ATOM 3961 C C . LEU B 1 129 ? 24.047 3.91 3.393 1 63.97 129 LEU B C 1
ATOM 3963 O O . LEU B 1 129 ? 23.859 3.812 4.609 1 63.97 129 LEU B O 1
ATOM 3967 N N . HIS B 1 130 ? 24.25 2.844 2.59 1 75.81 130 HIS B N 1
ATOM 3968 C CA . HIS B 1 130 ? 23.953 1.527 3.148 1 75.81 130 HIS B CA 1
ATOM 3969 C C . HIS B 1 130 ? 25.109 1.023 4.004 1 75.81 130 HIS B C 1
ATOM 3971 O O . HIS B 1 130 ? 24.891 0.412 5.051 1 75.81 130 HIS B O 1
ATOM 3977 N N . ALA B 1 131 ? 26.344 1.26 3.672 1 74.06 131 ALA B N 1
ATOM 3978 C CA . ALA B 1 131 ? 27.5 0.72 4.367 1 74.06 131 ALA B CA 1
ATOM 3979 C C . ALA B 1 131 ? 27.594 1.261 5.789 1 74.06 131 ALA B C 1
ATOM 3981 O O . ALA B 1 131 ? 27.922 0.52 6.723 1 74.06 131 ALA B O 1
ATOM 3982 N N . ASN B 1 132 ? 27.281 2.43 6.098 1 81.31 132 ASN B N 1
ATOM 3983 C CA . ASN B 1 132 ? 27.359 3.049 7.418 1 81.31 132 ASN B CA 1
ATOM 3984 C C . ASN B 1 132 ? 26.031 3.684 7.824 1 81.31 132 ASN B C 1
ATOM 3986 O O . ASN B 1 132 ? 26.016 4.773 8.398 1 81.31 132 ASN B O 1
ATOM 3990 N N . TYR B 1 133 ? 25.109 2.824 7.656 1 89.38 133 TYR B N 1
ATOM 3991 C CA . TYR B 1 133 ? 23.781 3.387 7.898 1 89.38 133 TYR B CA 1
ATOM 3992 C C . TYR B 1 133 ? 23.516 3.525 9.391 1 89.38 133 TYR B C 1
ATOM 3994 O O . TYR B 1 133 ? 23.719 2.578 10.156 1 89.38 133 TYR B O 1
ATOM 4002 N N . ASP B 1 134 ? 23.172 4.793 9.711 1 89.5 134 ASP B N 1
ATOM 4003 C CA . ASP B 1 134 ? 22.656 5.125 11.031 1 89.5 134 ASP B CA 1
ATOM 4004 C C . ASP B 1 134 ? 21.25 5.688 10.953 1 89.5 134 ASP B C 1
ATOM 4006 O O . ASP B 1 134 ? 21.031 6.785 10.422 1 89.5 134 ASP B O 1
ATOM 4010 N N . LYS B 1 135 ? 20.359 4.957 11.477 1 89 135 LYS B N 1
ATOM 4011 C CA . LYS B 1 135 ? 18.953 5.309 11.32 1 89 135 LYS B CA 1
ATOM 4012 C C . LYS B 1 135 ? 18.641 6.66 11.961 1 89 135 LYS B C 1
ATOM 4014 O O . LYS B 1 135 ? 17.703 7.344 11.562 1 89 135 LYS B O 1
ATOM 4019 N N . ASP B 1 136 ? 19.391 7.047 12.961 1 88.69 136 ASP B N 1
ATOM 4020 C CA . ASP B 1 136 ? 19.141 8.305 13.656 1 88.69 136 ASP B CA 1
ATOM 4021 C C . ASP B 1 136 ? 19.688 9.492 12.867 1 88.69 136 ASP B C 1
ATOM 4023 O O . ASP B 1 136 ? 19.234 10.625 13.039 1 88.69 136 ASP B O 1
ATOM 4027 N N . ILE B 1 137 ? 20.562 9.203 11.984 1 88.62 137 ILE B N 1
ATOM 4028 C CA . ILE B 1 137 ? 21.219 10.273 11.25 1 88.62 137 ILE B CA 1
ATOM 4029 C C . ILE B 1 137 ? 20.766 10.258 9.797 1 88.62 137 ILE B C 1
ATOM 4031 O O . ILE B 1 137 ? 20.531 11.312 9.203 1 88.62 137 ILE B O 1
ATOM 4035 N N . ASN B 1 138 ? 20.562 9.039 9.266 1 91.94 138 ASN B N 1
ATOM 4036 C CA . ASN B 1 138 ? 20.438 8.883 7.82 1 91.94 138 ASN B CA 1
ATOM 4037 C C . ASN B 1 138 ? 19 8.57 7.414 1 91.94 138 ASN B C 1
ATOM 4039 O O . ASN B 1 138 ? 18.734 8.273 6.246 1 91.94 138 ASN B O 1
ATOM 4043 N N . ALA B 1 139 ? 18.047 8.711 8.266 1 93.31 139 ALA B N 1
ATOM 4044 C CA . ALA B 1 139 ? 16.688 8.234 8.016 1 93.31 139 ALA B CA 1
ATOM 4045 C C . ALA B 1 139 ? 16.047 8.984 6.855 1 93.31 139 ALA B C 1
ATOM 4047 O O . ALA B 1 139 ? 15.391 8.383 5.996 1 93.31 139 ALA B O 1
ATOM 4048 N N . ASP B 1 140 ? 16.266 10.281 6.832 1 94 140 ASP B N 1
ATOM 4049 C CA . ASP B 1 140 ? 15.633 11.094 5.793 1 94 140 ASP B CA 1
ATOM 4050 C C . ASP B 1 140 ? 16.203 10.758 4.414 1 94 140 ASP B C 1
ATOM 4052 O O . ASP B 1 140 ? 15.461 10.539 3.461 1 94 140 ASP B O 1
ATOM 4056 N N . GLU B 1 141 ? 17.469 10.688 4.355 1 93.81 141 GLU B N 1
ATOM 4057 C CA . GLU B 1 141 ? 18.125 10.398 3.084 1 93.81 141 GLU B CA 1
ATOM 4058 C C . GLU B 1 141 ? 17.781 8.992 2.6 1 93.81 141 GLU B C 1
ATOM 4060 O O . GLU B 1 141 ? 17.547 8.781 1.408 1 93.81 141 GLU B O 1
ATOM 4065 N N . ASP B 1 142 ? 17.797 8.086 3.506 1 94.69 142 ASP B N 1
ATOM 4066 C CA . ASP B 1 142 ? 17.438 6.715 3.176 1 94.69 142 ASP B CA 1
ATOM 4067 C C . ASP B 1 142 ? 16.016 6.625 2.658 1 94.69 142 ASP B C 1
ATOM 4069 O O . ASP B 1 142 ? 15.734 5.93 1.678 1 94.69 142 ASP B O 1
ATOM 4073 N N . TRP B 1 143 ? 15.148 7.336 3.34 1 95.88 143 TRP B N 1
ATOM 4074 C CA . TRP B 1 143 ? 13.75 7.387 2.924 1 95.88 143 TRP B CA 1
ATOM 4075 C C . TRP B 1 143 ? 13.625 7.957 1.517 1 95.88 143 TRP B C 1
ATOM 4077 O O . TRP B 1 143 ? 12.922 7.395 0.671 1 95.88 143 TRP B O 1
ATOM 4087 N N . VAL B 1 144 ? 14.312 8.984 1.241 1 96.44 144 VAL B N 1
ATOM 4088 C CA . VAL B 1 144 ? 14.266 9.609 -0.078 1 96.44 144 VAL B CA 1
ATOM 4089 C C . VAL B 1 144 ? 14.773 8.625 -1.132 1 96.44 144 VAL B C 1
ATOM 4091 O O . VAL B 1 144 ? 14.164 8.477 -2.191 1 96.44 144 VAL B O 1
ATOM 4094 N N . ASN B 1 145 ? 15.867 7.965 -0.839 1 94.75 145 ASN B N 1
ATOM 4095 C CA . ASN B 1 145 ? 16.406 6.969 -1.76 1 94.75 145 ASN B CA 1
ATOM 4096 C C . ASN B 1 145 ? 15.375 5.887 -2.08 1 94.75 145 ASN B C 1
ATOM 4098 O O . ASN B 1 145 ? 15.203 5.516 -3.242 1 94.75 145 ASN B O 1
ATOM 4102 N N . HIS B 1 146 ? 14.773 5.449 -1.066 1 95.25 146 HIS B N 1
ATOM 4103 C CA . HIS B 1 146 ? 13.781 4.391 -1.227 1 95.25 146 HIS B CA 1
ATOM 4104 C C . HIS B 1 146 ? 12.594 4.863 -2.057 1 95.25 146 HIS B C 1
ATOM 4106 O O . HIS B 1 146 ? 12.117 4.145 -2.938 1 95.25 146 HIS B O 1
ATOM 4112 N N . VAL B 1 147 ? 12.133 6.047 -1.755 1 97.12 147 VAL B N 1
ATOM 4113 C CA . VAL B 1 147 ? 10.984 6.609 -2.459 1 97.12 147 VAL B CA 1
ATOM 4114 C C . VAL B 1 147 ? 11.336 6.836 -3.928 1 97.12 147 VAL B C 1
ATOM 4116 O O . VAL B 1 147 ? 10.562 6.477 -4.82 1 97.12 147 VAL B O 1
ATOM 4119 N N . VAL B 1 148 ? 12.477 7.391 -4.148 1 96.94 148 VAL B N 1
ATOM 4120 C CA . VAL B 1 148 ? 12.914 7.648 -5.516 1 96.94 148 VAL B CA 1
ATOM 4121 C C . VAL B 1 148 ? 13.047 6.332 -6.273 1 96.94 148 VAL B C 1
ATOM 4123 O O . VAL B 1 148 ? 12.625 6.227 -7.426 1 96.94 148 VAL B O 1
ATOM 4126 N N . HIS B 1 149 ? 13.641 5.371 -5.645 1 95.25 149 HIS B N 1
ATOM 4127 C CA . HIS B 1 149 ? 13.75 4.051 -6.25 1 95.25 149 HIS B CA 1
ATOM 4128 C C . HIS B 1 149 ? 12.383 3.488 -6.609 1 95.25 149 HIS B C 1
ATOM 4130 O O . HIS B 1 149 ? 12.188 2.965 -7.711 1 95.25 149 HIS B O 1
ATOM 4136 N N . SER B 1 150 ? 11.477 3.588 -5.734 1 96.56 150 SER B N 1
ATOM 4137 C CA . SER B 1 150 ? 10.125 3.105 -5.977 1 96.56 150 SER B CA 1
ATOM 4138 C C . SER B 1 150 ? 9.492 3.814 -7.172 1 96.56 150 SER B C 1
ATOM 4140 O O . SER B 1 150 ? 8.906 3.17 -8.047 1 96.56 150 SER B O 1
ATOM 4142 N N . LEU B 1 151 ? 9.641 5.109 -7.195 1 97.5 151 LEU B N 1
ATOM 4143 C CA . LEU B 1 151 ? 8.945 5.898 -8.203 1 97.5 151 LEU B CA 1
ATOM 4144 C C . LEU B 1 151 ? 9.602 5.738 -9.57 1 97.5 151 LEU B C 1
ATOM 4146 O O . LEU B 1 151 ? 8.922 5.715 -10.602 1 97.5 151 LEU B O 1
ATOM 4150 N N . VAL B 1 152 ? 10.914 5.672 -9.609 1 96.62 152 VAL B N 1
ATOM 4151 C CA . VAL B 1 152 ? 11.578 5.488 -10.891 1 96.62 152 VAL B CA 1
ATOM 4152 C C . VAL B 1 152 ? 11.148 4.164 -11.516 1 96.62 152 VAL B C 1
ATOM 4154 O O . VAL B 1 152 ? 10.969 4.074 -12.734 1 96.62 152 VAL B O 1
ATOM 4157 N N . ARG B 1 153 ? 10.953 3.146 -10.727 1 96.06 153 ARG B N 1
ATOM 4158 C CA . ARG B 1 153 ? 10.469 1.861 -11.211 1 96.06 153 ARG B CA 1
ATOM 4159 C C . ARG B 1 153 ? 9.086 2.002 -11.844 1 96.06 153 ARG B C 1
ATOM 4161 O O . ARG B 1 153 ? 8.805 1.411 -12.883 1 96.06 153 ARG B O 1
ATOM 4168 N N . GLU B 1 154 ? 8.211 2.773 -11.172 1 96.5 154 GLU B N 1
ATOM 4169 C CA . GLU B 1 154 ? 6.875 2.988 -11.727 1 96.5 154 GLU B CA 1
ATOM 4170 C C . GLU B 1 154 ? 6.945 3.574 -13.133 1 96.5 154 GLU B C 1
ATOM 4172 O O . GLU B 1 154 ? 6.188 3.174 -14.016 1 96.5 154 GLU B O 1
ATOM 4177 N N . TYR B 1 155 ? 7.863 4.527 -13.312 1 96.56 155 TYR B N 1
ATOM 4178 C CA . TYR B 1 155 ? 8.047 5.129 -14.633 1 96.56 155 TYR B CA 1
ATOM 4179 C C . TYR B 1 155 ? 8.617 4.113 -15.617 1 96.56 155 TYR B C 1
ATOM 4181 O O . TYR B 1 155 ? 8.148 4.027 -16.75 1 96.56 155 TYR B O 1
ATOM 4189 N N . GLU B 1 156 ? 9.555 3.377 -15.289 1 95.69 156 GLU B N 1
ATOM 4190 C CA . GLU B 1 156 ? 10.281 2.467 -16.172 1 95.69 156 GLU B CA 1
ATOM 4191 C C . GLU B 1 156 ? 9.383 1.346 -16.672 1 95.69 156 GLU B C 1
ATOM 4193 O O . GLU B 1 156 ? 9.523 0.892 -17.812 1 95.69 156 GLU B O 1
ATOM 4198 N N . PHE B 1 157 ? 8.5 0.94 -15.844 1 94.69 157 PHE B N 1
ATOM 4199 C CA . PHE B 1 157 ? 7.656 -0.188 -16.219 1 94.69 157 PHE B CA 1
ATOM 4200 C C . PHE B 1 157 ? 6.328 0.294 -16.797 1 94.69 157 PHE B C 1
ATOM 4202 O O . PHE B 1 157 ? 5.426 -0.506 -17.031 1 94.69 157 PHE B O 1
ATOM 4209 N N . GLY B 1 158 ? 6.168 1.534 -16.938 1 92.88 158 GLY B N 1
ATOM 4210 C CA . GLY B 1 158 ? 5.047 2.105 -17.672 1 92.88 158 GLY B CA 1
ATOM 4211 C C . GLY B 1 158 ? 3.785 2.209 -16.828 1 92.88 158 GLY B C 1
ATOM 4212 O O . GLY B 1 158 ? 2.688 2.375 -17.375 1 92.88 158 GLY B O 1
ATOM 4213 N N . ASN B 1 159 ? 3.891 2.107 -15.547 1 92.81 159 ASN B N 1
ATOM 4214 C CA . ASN B 1 159 ? 2.717 2.172 -14.68 1 92.81 159 ASN B CA 1
ATOM 4215 C C . ASN B 1 159 ? 2.127 3.578 -14.641 1 92.81 159 ASN B C 1
ATOM 4217 O O . ASN B 1 159 ? 0.952 3.754 -14.312 1 92.81 159 ASN B O 1
ATOM 4221 N N . MET B 1 160 ? 2.906 4.562 -15.039 1 93.44 160 MET B N 1
ATOM 4222 C CA . MET B 1 160 ? 2.461 5.949 -14.992 1 93.44 160 MET B CA 1
ATOM 4223 C C . MET B 1 160 ? 1.612 6.289 -16.219 1 93.44 160 MET B C 1
ATOM 4225 O O . MET B 1 160 ? 1 7.355 -16.281 1 93.44 160 MET B O 1
ATOM 4229 N N . ASP B 1 161 ? 1.49 5.344 -17.172 1 89.12 161 ASP B N 1
ATOM 4230 C CA . ASP B 1 161 ? 0.902 5.656 -18.469 1 89.12 161 ASP B CA 1
ATOM 4231 C C . ASP B 1 161 ? -0.567 5.246 -18.516 1 89.12 161 ASP B C 1
ATOM 4233 O O . ASP B 1 161 ? -1.236 5.438 -19.531 1 89.12 161 ASP B O 1
ATOM 4237 N N . HIS B 1 162 ? -0.995 4.703 -17.406 1 83.94 162 HIS B N 1
ATOM 4238 C CA . HIS B 1 162 ? -2.391 4.281 -17.438 1 83.94 162 HIS B CA 1
ATOM 4239 C C . HIS B 1 162 ? -3.066 4.547 -16.094 1 83.94 162 HIS B C 1
ATOM 4241 O O . HIS B 1 162 ? -2.398 4.863 -15.102 1 83.94 162 HIS B O 1
ATOM 4247 N N . HIS B 1 163 ? -4.383 4.449 -16.109 1 82.44 163 HIS B N 1
ATOM 4248 C CA . HIS B 1 163 ? -5.164 4.707 -14.906 1 82.44 163 HIS B CA 1
ATOM 4249 C C . HIS B 1 163 ? -5.172 3.494 -13.984 1 82.44 163 HIS B C 1
ATOM 4251 O O . HIS B 1 163 ? -5.215 2.354 -14.453 1 82.44 163 HIS B O 1
ATOM 4257 N N . HIS B 1 164 ? -5.176 3.834 -12.727 1 86.38 164 HIS B N 1
ATOM 4258 C CA . HIS B 1 164 ? -5.203 2.787 -11.711 1 86.38 164 HIS B CA 1
ATOM 4259 C C . HIS B 1 164 ? -6.324 3.023 -10.703 1 86.38 164 HIS B C 1
ATOM 4261 O O . HIS B 1 164 ? -7.043 4.023 -10.789 1 86.38 164 HIS B O 1
ATOM 4267 N N . THR B 1 165 ? -6.488 2.047 -9.883 1 81.38 165 THR B N 1
ATOM 4268 C CA . THR B 1 165 ? -7.445 2.186 -8.789 1 81.38 165 THR B CA 1
ATOM 4269 C C . THR B 1 165 ? -6.938 3.174 -7.746 1 81.38 165 THR B C 1
ATOM 4271 O O . THR B 1 165 ? -5.742 3.467 -7.691 1 81.38 165 THR B O 1
ATOM 4274 N N . GLU B 1 166 ? -7.785 3.654 -6.867 1 83.62 166 GLU B N 1
ATOM 4275 C CA . GLU B 1 166 ? -7.414 4.52 -5.754 1 83.62 166 GLU B CA 1
ATOM 4276 C C . GLU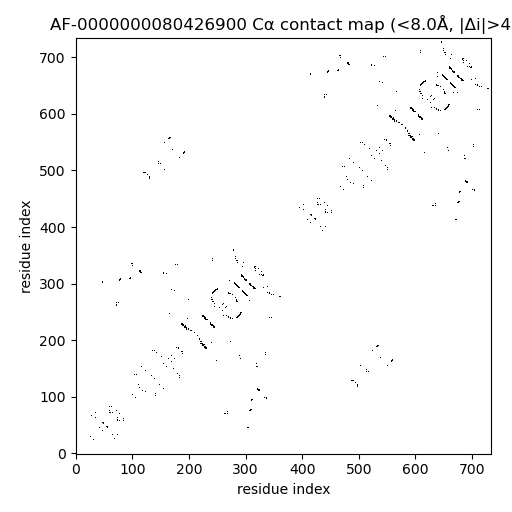 B 1 166 ? -6.387 3.846 -4.844 1 83.62 166 GLU B C 1
ATOM 4278 O O . GLU B 1 166 ? -5.418 4.477 -4.422 1 83.62 166 GLU B O 1
ATOM 4283 N N . ALA B 1 167 ? -6.574 2.605 -4.641 1 82.38 167 ALA B N 1
ATOM 4284 C CA . ALA B 1 167 ? -5.672 1.847 -3.781 1 82.38 167 ALA B CA 1
ATOM 4285 C C . ALA B 1 167 ? -4.273 1.772 -4.383 1 82.38 167 ALA B C 1
ATOM 4287 O O . ALA B 1 167 ? -3.273 1.864 -3.666 1 82.38 167 ALA B O 1
ATOM 4288 N N . TRP B 1 168 ? -4.277 1.649 -5.66 1 88 168 TRP B N 1
ATOM 4289 C CA . TRP B 1 168 ? -2.98 1.595 -6.32 1 88 168 TRP B CA 1
ATOM 4290 C C . TRP B 1 168 ? -2.195 2.881 -6.09 1 88 168 TRP B C 1
ATOM 4292 O O . TRP B 1 168 ? -1.014 2.842 -5.738 1 88 168 TRP B O 1
ATOM 4302 N N . TYR B 1 169 ? -2.816 4.027 -6.262 1 89.75 169 TYR B N 1
ATOM 4303 C CA . TYR B 1 169 ? -2.141 5.305 -6.07 1 89.75 169 TYR B CA 1
ATOM 4304 C C . TYR B 1 169 ? -1.686 5.469 -4.625 1 89.75 169 TYR B C 1
ATOM 4306 O O . TYR B 1 169 ? -0.592 5.977 -4.363 1 89.75 169 TYR B O 1
ATOM 4314 N N . GLN B 1 170 ? -2.475 5.047 -3.766 1 87.5 170 GLN B N 1
ATOM 4315 C CA . GLN B 1 170 ? -2.129 5.133 -2.35 1 87.5 170 GLN B CA 1
ATOM 4316 C C . GLN B 1 170 ? -0.881 4.312 -2.035 1 87.5 170 GLN B C 1
ATOM 4318 O O . GLN B 1 170 ? 0.017 4.785 -1.334 1 87.5 170 GLN B O 1
ATOM 4323 N N . TYR B 1 171 ? -0.766 3.221 -2.682 1 88.12 171 TYR B N 1
ATOM 4324 C CA . TYR B 1 171 ? 0.27 2.271 -2.289 1 88.12 171 TYR B CA 1
ATOM 4325 C C . TYR B 1 171 ? 1.545 2.492 -3.096 1 88.12 171 TYR B C 1
ATOM 4327 O O . TYR B 1 171 ? 2.65 2.309 -2.582 1 88.12 171 TYR B O 1
ATOM 4335 N N . HIS B 1 172 ? 1.378 2.898 -4.285 1 93.25 172 HIS B N 1
ATOM 4336 C CA . HIS B 1 172 ? 2.533 2.979 -5.172 1 93.25 172 HIS B CA 1
ATOM 4337 C C . HIS B 1 172 ? 3.113 4.387 -5.191 1 93.25 172 HIS B C 1
ATOM 4339 O O . HIS B 1 172 ? 4.32 4.566 -5.387 1 93.25 172 HIS B O 1
ATOM 4345 N N . ILE B 1 173 ? 2.23 5.309 -5.02 1 94.44 173 ILE B N 1
ATOM 4346 C CA . ILE B 1 173 ? 2.684 6.688 -5.145 1 94.44 173 ILE B CA 1
ATOM 4347 C C . ILE B 1 173 ? 2.746 7.34 -3.764 1 94.44 173 ILE B C 1
ATOM 4349 O O . ILE B 1 173 ? 3.809 7.785 -3.328 1 94.44 173 ILE B O 1
ATOM 4353 N N . TRP B 1 174 ? 1.735 7.242 -3.049 1 92.62 174 TRP B N 1
ATOM 4354 C CA . TRP B 1 174 ? 1.588 8.102 -1.876 1 92.62 174 TRP B CA 1
ATOM 4355 C C . TRP B 1 174 ? 1.981 7.355 -0.604 1 92.62 174 TRP B C 1
ATOM 4357 O O . TRP B 1 174 ? 1.986 7.934 0.484 1 92.62 174 TRP B O 1
ATOM 4367 N N . SER B 1 175 ? 2.404 6.117 -0.776 1 92.06 175 SER B N 1
ATOM 4368 C CA . SER B 1 175 ? 2.945 5.41 0.379 1 92.06 175 SER B CA 1
ATOM 4369 C C . SER B 1 175 ? 4.129 6.164 0.982 1 92.06 175 SER B C 1
ATOM 4371 O O . SER B 1 175 ? 4.5 5.922 2.133 1 92.06 175 SER B O 1
ATOM 4373 N N . MET B 1 176 ? 4.672 7.086 0.223 1 95.06 176 MET B N 1
ATOM 4374 C CA . MET B 1 176 ? 5.789 7.887 0.71 1 95.06 176 MET B CA 1
ATOM 4375 C C . MET B 1 176 ? 5.375 8.727 1.914 1 95.06 176 MET B C 1
ATOM 4377 O O . MET B 1 176 ? 6.203 9.039 2.771 1 95.06 176 MET B O 1
ATOM 4381 N N . ILE B 1 177 ? 4.129 9.055 2.008 1 92.31 177 ILE B N 1
ATOM 4382 C CA . ILE B 1 177 ? 3.641 9.805 3.16 1 92.31 177 ILE B CA 1
ATOM 4383 C C . ILE B 1 177 ? 3.725 8.938 4.414 1 92.31 177 ILE B C 1
ATOM 4385 O O . ILE B 1 177 ? 4.258 9.367 5.438 1 92.31 177 ILE B O 1
ATOM 4389 N N . GLU B 1 178 ? 3.336 7.742 4.285 1 91.56 178 GLU B N 1
ATOM 4390 C CA . GLU B 1 178 ? 3.316 6.816 5.414 1 91.56 178 GLU B CA 1
ATOM 4391 C C . GLU B 1 178 ? 4.73 6.461 5.863 1 91.56 178 GLU B C 1
ATOM 4393 O O . GLU B 1 178 ? 5.039 6.516 7.055 1 91.56 178 GLU B O 1
ATOM 4398 N N . THR B 1 179 ? 5.512 6.141 4.949 1 95.12 179 THR B N 1
ATOM 4399 C CA . THR B 1 179 ? 6.836 5.625 5.277 1 95.12 179 THR B CA 1
ATOM 4400 C C . THR B 1 179 ? 7.73 6.734 5.816 1 95.12 179 THR B C 1
ATOM 4402 O O . THR B 1 179 ? 8.734 6.465 6.48 1 95.12 179 THR B O 1
ATOM 4405 N N . CYS B 1 180 ? 7.359 7.953 5.523 1 95.06 180 CYS B N 1
ATOM 4406 C CA . CYS B 1 180 ? 8.125 9.07 6.062 1 95.06 180 CYS B CA 1
ATOM 4407 C C . CYS B 1 180 ? 8.023 9.109 7.582 1 95.06 180 CYS B C 1
ATOM 4409 O O . CYS B 1 180 ? 8.938 9.594 8.258 1 95.06 180 CYS B O 1
ATOM 4411 N N . PHE B 1 181 ? 7.016 8.594 8.141 1 93.25 181 PHE B N 1
ATOM 4412 C CA . PHE B 1 181 ? 6.738 8.68 9.57 1 93.25 181 PHE B CA 1
ATOM 4413 C C . PHE B 1 181 ? 7.477 7.59 10.336 1 93.25 181 PHE B C 1
ATOM 4415 O O . PHE B 1 181 ? 7.531 7.617 11.562 1 93.25 181 PHE B O 1
ATOM 4422 N N . ASP B 1 182 ? 8.062 6.691 9.57 1 92.94 182 ASP B N 1
ATOM 4423 C CA . ASP B 1 182 ? 8.781 5.602 10.227 1 92.94 182 ASP B CA 1
ATOM 4424 C C . ASP B 1 182 ? 9.828 6.141 11.195 1 92.94 182 ASP B C 1
ATOM 4426 O O . ASP B 1 182 ? 10.078 5.547 12.25 1 92.94 182 ASP B O 1
ATOM 4430 N N . LYS B 1 183 ? 10.359 7.246 10.938 1 92.62 183 LYS B N 1
ATOM 4431 C CA . LYS B 1 183 ? 11.469 7.797 11.711 1 92.62 183 LYS B CA 1
ATOM 4432 C C . LYS B 1 183 ? 10.969 8.461 12.992 1 92.62 183 LYS B C 1
ATOM 4434 O O . LYS B 1 183 ? 11.766 8.812 13.867 1 92.62 183 LYS B O 1
ATOM 4439 N N . VAL B 1 184 ? 9.672 8.695 13.031 1 92.25 184 VAL B N 1
ATOM 4440 C CA . VAL B 1 184 ? 9.125 9.391 14.188 1 92.25 184 VAL B CA 1
ATOM 4441 C C . VAL B 1 184 ? 8.703 8.383 15.25 1 92.25 184 VAL B C 1
ATOM 4443 O O . VAL B 1 184 ? 7.668 7.723 15.117 1 92.25 184 VAL B O 1
ATOM 4446 N N . LYS B 1 185 ? 9.5 8.344 16.266 1 87.5 185 LYS B N 1
ATOM 4447 C CA . LYS B 1 185 ? 9.219 7.383 17.328 1 87.5 185 LYS B CA 1
ATOM 4448 C C . LYS B 1 185 ? 7.887 7.684 18.016 1 87.5 185 LYS B C 1
ATOM 4450 O O . LYS B 1 185 ? 7.605 8.836 18.359 1 87.5 185 LYS B O 1
ATOM 4455 N N . GLY B 1 186 ? 7.078 6.719 18.125 1 85.38 186 GLY B N 1
ATOM 4456 C CA . GLY B 1 186 ? 5.844 6.844 18.875 1 85.38 186 GLY B CA 1
ATOM 4457 C C . GLY B 1 186 ? 4.652 7.203 18 1 85.38 186 GLY B C 1
ATOM 4458 O O . GLY B 1 186 ? 3.527 7.316 18.5 1 85.38 186 GLY B O 1
ATOM 4459 N N . ILE B 1 187 ? 4.941 7.453 16.719 1 88.06 187 ILE B N 1
ATOM 4460 C CA . ILE B 1 187 ? 3.859 7.809 15.805 1 88.06 187 ILE B CA 1
ATOM 4461 C C . ILE B 1 187 ? 3.723 6.742 14.727 1 88.06 187 ILE B C 1
ATOM 4463 O O . ILE B 1 187 ? 4.719 6.156 14.289 1 88.06 187 ILE B O 1
ATOM 4467 N N . GLU B 1 188 ? 2.504 6.492 14.383 1 86.31 188 GLU B N 1
ATOM 4468 C CA . GLU B 1 188 ? 2.236 5.617 13.242 1 86.31 188 GLU B CA 1
ATOM 4469 C C . GLU B 1 188 ? 1.256 6.266 12.273 1 86.31 188 GLU B C 1
ATOM 4471 O O . GLU B 1 188 ? 0.402 7.059 12.672 1 86.31 188 GLU B O 1
ATOM 4476 N N . ALA B 1 189 ? 1.522 6.004 11.055 1 86.75 189 ALA B N 1
ATOM 4477 C CA . ALA B 1 189 ? 0.521 6.293 10.031 1 86.75 189 ALA B CA 1
ATOM 4478 C C . ALA B 1 189 ? -0.397 5.094 9.805 1 86.75 189 ALA B C 1
ATOM 4480 O O . ALA B 1 189 ? 0.021 4.082 9.242 1 86.75 189 ALA B O 1
ATOM 4481 N N . VAL B 1 190 ? -1.62 5.199 10.289 1 79.81 190 VAL B N 1
ATOM 4482 C CA . VAL B 1 190 ? -2.553 4.078 10.227 1 79.81 190 VAL B CA 1
ATOM 4483 C C . VAL B 1 190 ? -3.371 4.156 8.938 1 79.81 190 VAL B C 1
ATOM 4485 O O . VAL B 1 190 ? -4.07 5.141 8.703 1 79.81 190 VAL B O 1
ATOM 4488 N N . THR B 1 191 ? -3.227 3.043 8.188 1 79 191 THR B N 1
ATOM 4489 C CA . THR B 1 191 ? -3.93 2.986 6.91 1 79 191 THR B CA 1
ATOM 4490 C C . THR B 1 191 ? -5.199 2.145 7.027 1 79 191 THR B C 1
ATOM 4492 O O . THR B 1 191 ? -5.332 1.344 7.953 1 79 191 THR B O 1
ATOM 4495 N N . GLY B 1 192 ? -6.219 2.189 6.027 1 65.44 192 GLY B N 1
ATOM 4496 C CA . GLY B 1 192 ? -7.359 1.297 5.898 1 65.44 192 GLY B CA 1
ATOM 4497 C C . GLY B 1 192 ? -8.609 1.821 6.578 1 65.44 192 GLY B C 1
ATOM 4498 O O . GLY B 1 192 ? -9.281 1.087 7.309 1 65.44 192 GLY B O 1
ATOM 4499 N N . GLU B 1 193 ? -8.977 2.99 6.34 1 58.06 193 GLU B N 1
ATOM 4500 C CA . GLU B 1 193 ? -10.219 3.605 6.785 1 58.06 193 GLU B CA 1
ATOM 4501 C C . GLU B 1 193 ? -10.352 3.561 8.305 1 58.06 193 GLU B C 1
ATOM 4503 O O . GLU B 1 193 ? -11.391 3.17 8.836 1 58.06 193 GLU B O 1
ATOM 4508 N N . SER B 1 194 ? -9.344 3.805 8.875 1 56.97 194 SER B N 1
ATOM 4509 C CA . SER B 1 194 ? -9.414 3.812 10.328 1 56.97 194 SER B CA 1
ATOM 4510 C C . SER B 1 194 ? -10.141 5.051 10.844 1 56.97 194 SER B C 1
ATOM 4512 O O . SER B 1 194 ? -9.984 6.141 10.289 1 56.97 194 SER B O 1
ATOM 4514 N N . ALA B 1 195 ? -11.008 4.73 11.633 1 53.69 195 ALA B N 1
ATOM 4515 C CA . ALA B 1 195 ? -11.758 5.832 12.227 1 53.69 195 ALA B CA 1
ATOM 4516 C C . ALA B 1 195 ? -10.867 6.688 13.117 1 53.69 195 ALA B C 1
ATOM 4518 O O . ALA B 1 195 ? -10.008 6.168 13.828 1 53.69 195 ALA B O 1
ATOM 4519 N N . SER B 1 196 ? -10.969 7.934 12.852 1 58.41 196 SER B N 1
ATOM 4520 C CA . SER B 1 196 ? -10.328 8.867 13.773 1 58.41 196 SER B CA 1
ATOM 4521 C C . SER B 1 196 ? -10.867 8.711 15.188 1 58.41 196 SER B C 1
ATOM 4523 O O . SER B 1 196 ? -12.078 8.758 15.406 1 58.41 196 SER B O 1
ATOM 4525 N N . LEU B 1 197 ? -10.023 8.422 16.062 1 56.22 197 LEU B N 1
ATOM 4526 C CA . LEU B 1 197 ? -10.422 8.281 17.469 1 56.22 197 LEU B CA 1
ATOM 4527 C C . LEU B 1 197 ? -10.922 9.609 18.031 1 56.22 197 LEU B C 1
ATOM 4529 O O . LEU B 1 197 ? -11.852 9.641 18.828 1 56.22 197 LEU B O 1
ATOM 4533 N N . GLY B 1 198 ? -10.258 10.68 17.531 1 49.66 198 GLY B N 1
ATOM 4534 C CA . GLY B 1 198 ? -10.727 11.992 17.938 1 49.66 198 GLY B CA 1
ATOM 4535 C C . GLY B 1 198 ? -12.156 12.273 17.547 1 49.66 198 GLY B C 1
ATOM 4536 O O . GLY B 1 198 ? -12.961 12.734 18.359 1 49.66 198 GLY B O 1
ATOM 4537 N N . SER B 1 199 ? -12.43 11.852 16.328 1 51.84 199 SER B N 1
ATOM 4538 C CA . SER B 1 199 ? -13.797 12.07 15.859 1 51.84 199 SER B CA 1
ATOM 4539 C C . SER B 1 199 ? -14.781 11.156 16.578 1 51.84 199 SER B C 1
ATOM 4541 O O . SER B 1 199 ? -15.906 11.562 16.875 1 51.84 199 SER B O 1
ATOM 4543 N N . LYS B 1 200 ? -14.367 9.977 16.812 1 51.66 200 LYS B N 1
ATOM 4544 C CA . LYS B 1 200 ? -15.211 9.039 17.547 1 51.66 200 LYS B CA 1
ATOM 4545 C C . LYS B 1 200 ? -15.555 9.578 18.922 1 51.66 200 LYS B C 1
ATOM 4547 O O . LYS B 1 200 ? -16.703 9.508 19.359 1 51.66 200 LYS B O 1
ATOM 4552 N N . ARG B 1 201 ? -14.688 10.094 19.547 1 52.94 201 ARG B N 1
ATOM 4553 C CA . ARG B 1 201 ? -14.891 10.609 20.891 1 52.94 201 ARG B CA 1
ATOM 4554 C C . ARG B 1 201 ? -15.852 11.789 20.891 1 52.94 201 ARG B C 1
ATOM 4556 O O . ARG B 1 201 ? -16.75 11.875 21.734 1 52.94 201 ARG B O 1
ATOM 4563 N N . ARG B 1 202 ? -15.711 12.641 20 1 48.06 202 ARG B N 1
ATOM 4564 C CA . ARG B 1 202 ? -16.562 13.828 19.938 1 48.06 202 ARG B CA 1
ATOM 4565 C C . ARG B 1 202 ? -18 13.461 19.625 1 48.06 202 ARG B C 1
ATOM 4567 O O . ARG B 1 202 ? -18.922 14.023 20.219 1 48.06 202 ARG B O 1
ATOM 4574 N N . MET B 1 203 ? -18.062 12.508 18.75 1 51.5 203 MET B N 1
ATOM 4575 C CA . MET B 1 203 ? -19.391 12.102 18.344 1 51.5 203 MET B CA 1
ATOM 4576 C C . MET B 1 203 ? -20.125 11.391 19.469 1 51.5 203 MET B C 1
ATOM 4578 O O . MET B 1 203 ? -21.344 11.414 19.547 1 51.5 203 MET B O 1
ATOM 4582 N N . ASN B 1 204 ? -19.281 10.773 20.297 1 48.66 204 ASN B N 1
ATOM 4583 C CA . ASN B 1 204 ? -19.906 9.984 21.359 1 48.66 204 ASN B CA 1
ATOM 4584 C C . ASN B 1 204 ? -19.859 10.711 22.703 1 48.66 204 ASN B C 1
ATOM 4586 O O . ASN B 1 204 ? -20.156 10.125 23.734 1 48.66 204 ASN B O 1
ATOM 4590 N N . GLN B 1 205 ? -19.359 11.82 22.641 1 48.53 205 GLN B N 1
ATOM 4591 C CA . GLN B 1 205 ? -19.219 12.578 23.875 1 48.53 205 GLN B CA 1
ATOM 4592 C C . GLN B 1 205 ? -20.547 12.703 24.609 1 48.53 205 GLN B C 1
ATOM 4594 O O . GLN B 1 205 ? -20.609 12.633 25.844 1 48.53 205 GLN B O 1
ATOM 4599 N N . ASN B 1 206 ? -21.531 12.906 23.797 1 45.81 206 ASN B N 1
ATOM 4600 C CA . ASN B 1 206 ? -22.828 13.117 24.453 1 45.81 206 ASN B CA 1
ATOM 4601 C C . ASN B 1 206 ? -23.625 11.82 24.547 1 45.81 206 ASN B C 1
ATOM 4603 O O . ASN B 1 206 ? -24.828 11.844 24.828 1 45.81 206 ASN B O 1
ATOM 4607 N N . SER B 1 207 ? -22.906 10.812 24.078 1 46.06 207 SER B N 1
ATOM 4608 C CA . SER B 1 207 ? -23.641 9.562 24.203 1 46.06 207 SER B CA 1
ATOM 4609 C C . SER B 1 207 ? -23.844 9.172 25.656 1 46.06 207 SER B C 1
ATOM 4611 O O . SER B 1 207 ? -22.875 9.023 26.406 1 46.06 207 SER B O 1
ATOM 4613 N N . THR B 1 208 ? -24.812 9.789 26.328 1 41.59 208 THR B N 1
ATOM 4614 C CA . THR B 1 208 ? -25.203 9.453 27.688 1 41.59 208 THR B CA 1
ATOM 4615 C C . THR B 1 208 ? -25.797 8.047 27.75 1 41.59 208 THR B C 1
ATOM 4617 O O . THR B 1 208 ? -26.609 7.676 26.906 1 41.59 208 THR B O 1
ATOM 4620 N N . PRO B 1 209 ? -25.047 7.215 28.516 1 39.75 209 PRO B N 1
ATOM 4621 C CA . PRO B 1 209 ? -25.719 5.93 28.75 1 39.75 209 PRO B CA 1
ATOM 4622 C C . PRO B 1 209 ? -27.172 6.082 29.156 1 39.75 209 PRO B C 1
ATOM 4624 O O . PRO B 1 209 ? -27.484 6.812 30.109 1 39.75 209 PRO B O 1
ATOM 4627 N N . THR B 1 210 ? -27.953 6.375 28.25 1 37.31 210 THR B N 1
ATOM 4628 C CA . THR B 1 210 ? -29.312 6.383 28.781 1 37.31 210 THR B CA 1
ATOM 4629 C C . THR B 1 210 ? -29.703 4.992 29.266 1 37.31 210 THR B C 1
ATOM 4631 O O . THR B 1 210 ? -29.453 3.994 28.594 1 37.31 210 THR B O 1
ATOM 4634 N N . ALA B 1 211 ? -29.812 4.863 30.641 1 40.75 211 ALA B N 1
ATOM 4635 C CA . ALA B 1 211 ? -30.297 3.656 31.312 1 40.75 211 ALA B CA 1
ATOM 4636 C C . ALA B 1 211 ? -31.312 2.916 30.438 1 40.75 211 ALA B C 1
ATOM 4638 O O . ALA B 1 211 ? -31.422 1.688 30.516 1 40.75 211 ALA B O 1
ATOM 4639 N N . ILE B 1 212 ? -32.312 3.564 30.047 1 41.12 212 ILE B N 1
ATOM 4640 C CA . ILE B 1 212 ? -33.5 2.91 29.484 1 41.12 212 ILE B CA 1
ATOM 4641 C C . ILE B 1 212 ? -33.188 2.445 28.062 1 41.12 212 ILE B C 1
ATOM 4643 O O . ILE B 1 212 ? -33.594 1.356 27.656 1 41.12 212 ILE B O 1
ATOM 4647 N N . ASN B 1 213 ? -32.812 3.43 27.156 1 38.69 213 ASN B N 1
ATOM 4648 C CA . ASN B 1 213 ? -32.781 3.135 25.734 1 38.69 213 ASN B CA 1
ATOM 4649 C C . ASN B 1 213 ? -31.422 2.562 25.312 1 38.69 213 ASN B C 1
ATOM 4651 O O . ASN B 1 213 ? -30.406 2.824 25.969 1 38.69 213 ASN B O 1
ATOM 4655 N N . ASN B 1 214 ? -31.453 1.5 24.547 1 40 214 ASN B N 1
ATOM 4656 C CA . ASN B 1 214 ? -30.344 0.798 23.922 1 40 214 ASN B CA 1
ATOM 4657 C C . ASN B 1 214 ? -29.25 1.766 23.484 1 40 214 ASN B C 1
ATOM 4659 O O . ASN B 1 214 ? -29.531 2.83 22.938 1 40 214 ASN B O 1
ATOM 4663 N N . MET B 1 215 ? -28.266 1.851 24.25 1 40.84 215 MET B N 1
ATOM 4664 C CA . MET B 1 215 ? -27.094 2.664 23.922 1 40.84 215 MET B CA 1
ATOM 4665 C C . MET B 1 215 ? -26.922 2.768 22.406 1 40.84 215 MET B C 1
ATOM 4667 O O . MET B 1 215 ? -26.969 1.756 21.703 1 40.84 215 MET B O 1
ATOM 4671 N N . SER B 1 216 ? -27.312 3.799 21.891 1 43.41 216 SER B N 1
ATOM 4672 C CA . SER B 1 216 ? -27.078 4.02 20.469 1 43.41 216 SER B CA 1
ATOM 4673 C C . SER B 1 216 ? -25.656 3.637 20.078 1 43.41 216 SER B C 1
ATOM 4675 O O . SER B 1 216 ? -24.734 3.734 20.891 1 43.41 216 SER B O 1
ATOM 4677 N N . ARG B 1 217 ? -25.562 2.824 19.156 1 48.19 217 ARG B N 1
ATOM 4678 C CA . ARG B 1 217 ? -24.281 2.416 18.609 1 48.19 217 ARG B CA 1
ATOM 4679 C C . ARG B 1 217 ? -23.344 3.607 18.469 1 48.19 217 ARG B C 1
ATOM 4681 O O . ARG B 1 217 ? -23.75 4.695 18.078 1 48.19 217 ARG B O 1
ATOM 4688 N N . LEU B 1 218 ? -22.25 3.523 19.078 1 46.38 218 LEU B N 1
ATOM 4689 C CA . LEU B 1 218 ? -21.219 4.547 19.016 1 46.38 218 LEU B CA 1
ATOM 4690 C C . LEU B 1 218 ? -20.938 4.941 17.562 1 46.38 218 LEU B C 1
ATOM 4692 O O . LEU B 1 218 ? -20.906 4.086 16.688 1 46.38 218 LEU B O 1
ATOM 4696 N N . ALA B 1 219 ? -21.078 6.23 17.281 1 40.47 219 ALA B N 1
ATOM 4697 C CA . ALA B 1 219 ? -20.75 6.723 15.945 1 40.47 219 ALA B CA 1
ATOM 4698 C C . ALA B 1 219 ? -19.312 6.352 15.562 1 40.47 219 ALA B C 1
ATOM 4700 O O . ALA B 1 219 ? -18.422 6.336 16.422 1 40.47 219 ALA B O 1
ATOM 4701 N N . TYR B 1 220 ? -19.234 5.805 14.398 1 46.59 220 TYR B N 1
ATOM 4702 C CA . TYR B 1 220 ? -17.906 5.551 13.852 1 46.59 220 TYR B CA 1
ATOM 4703 C C . TYR B 1 220 ? -17.219 6.852 13.453 1 46.59 220 TYR B C 1
ATOM 4705 O O . TYR B 1 220 ? -17.859 7.758 12.914 1 46.59 220 TYR B O 1
ATOM 4713 N N . GLY B 1 221 ? -16.266 7.344 14.281 1 48.03 221 GLY B N 1
ATOM 4714 C CA . GLY B 1 221 ? -15.453 8.477 13.859 1 48.03 221 GLY B CA 1
ATOM 4715 C C . GLY B 1 221 ? -15.297 8.562 12.352 1 48.03 221 GLY B C 1
ATOM 4716 O O . GLY B 1 221 ? -15.648 7.633 11.625 1 48.03 221 GLY B O 1
ATOM 4717 N N . TYR B 1 222 ? -15 9.82 11.812 1 55.28 222 TYR B N 1
ATOM 4718 C CA . TYR B 1 222 ? -14.719 10.023 10.398 1 55.28 222 TYR B CA 1
ATOM 4719 C C . TYR B 1 222 ? -13.633 9.062 9.922 1 55.28 222 TYR B C 1
ATOM 4721 O O . TYR B 1 222 ? -12.617 8.883 10.602 1 55.28 222 TYR B O 1
ATOM 4729 N N . LYS B 1 223 ? -13.953 8.352 8.953 1 61.19 223 LYS B N 1
ATOM 4730 C CA . LYS B 1 223 ? -12.977 7.434 8.375 1 61.19 223 LYS B CA 1
ATOM 4731 C C . LYS B 1 223 ? -12.055 8.156 7.395 1 61.19 223 LYS B C 1
ATOM 4733 O O . LYS B 1 223 ? -12.508 8.969 6.586 1 61.19 223 LYS B O 1
ATOM 4738 N N . CYS B 1 224 ? -10.789 8.07 7.781 1 71.69 224 CYS B N 1
ATOM 4739 C CA . CYS B 1 224 ? -9.766 8.617 6.891 1 71.69 224 CYS B CA 1
ATOM 4740 C C . CYS B 1 224 ? -8.938 7.496 6.273 1 71.69 224 CYS B C 1
ATOM 4742 O O . CYS B 1 224 ? -8.891 6.387 6.801 1 71.69 224 CYS B O 1
ATOM 4744 N N . ASP B 1 225 ? -8.438 7.824 5.195 1 75.31 225 ASP B N 1
ATOM 4745 C CA . ASP B 1 225 ? -7.59 6.84 4.527 1 75.31 225 ASP B CA 1
ATOM 4746 C C . ASP B 1 225 ? -6.289 6.621 5.297 1 75.31 225 ASP B C 1
ATOM 4748 O O . ASP B 1 225 ? -5.754 5.512 5.316 1 75.31 225 ASP B O 1
ATOM 4752 N N . LEU B 1 226 ? -5.832 7.727 5.871 1 83.38 226 LEU B N 1
ATOM 4753 C CA . LEU B 1 226 ? -4.656 7.684 6.738 1 83.38 226 LEU B CA 1
ATOM 4754 C C . LEU B 1 226 ? -4.859 8.555 7.973 1 83.38 226 LEU B C 1
ATOM 4756 O O . LEU B 1 226 ? -5.438 9.641 7.883 1 83.38 226 LEU B O 1
ATOM 4760 N N . VAL B 1 227 ? -4.426 8.055 9.141 1 83.56 227 VAL B N 1
ATOM 4761 C CA . VAL B 1 227 ? -4.434 8.844 10.359 1 83.56 227 VAL B CA 1
ATOM 4762 C C . VAL B 1 227 ? -3.055 8.797 11.016 1 83.56 227 VAL B C 1
ATOM 4764 O O . VAL B 1 227 ? -2.471 7.723 11.172 1 83.56 227 VAL B O 1
ATOM 4767 N N . PHE B 1 228 ? -2.561 9.938 11.289 1 85.88 228 PHE B N 1
ATOM 4768 C CA . PHE B 1 228 ? -1.314 10.008 12.039 1 85.88 228 PHE B CA 1
ATOM 4769 C C . PHE B 1 228 ? -1.588 10.039 13.539 1 85.88 228 PHE B C 1
ATOM 4771 O O . PHE B 1 228 ? -2.215 10.969 14.047 1 85.88 228 PHE B O 1
ATOM 4778 N N . ARG B 1 229 ? -1.142 9 14.258 1 84.81 229 ARG B N 1
ATOM 4779 C CA . ARG B 1 229 ? -1.466 8.977 15.68 1 84.81 229 ARG B CA 1
ATOM 4780 C C . ARG B 1 229 ? -0.366 8.281 16.469 1 84.81 229 ARG B C 1
ATOM 4782 O O . ARG B 1 229 ? 0.481 7.594 15.906 1 84.81 229 ARG B O 1
ATOM 4789 N N . GLN B 1 230 ? -0.499 8.555 17.688 1 83.12 230 GLN B N 1
ATOM 4790 C CA . GLN B 1 230 ? 0.365 7.82 18.609 1 83.12 230 GLN B CA 1
ATOM 4791 C C . GLN B 1 230 ? -0.014 6.344 18.656 1 83.12 230 GLN B C 1
ATOM 4793 O O . GLN B 1 230 ? -1.18 5.988 18.469 1 83.12 230 GLN B O 1
ATOM 4798 N N . TYR B 1 231 ? 1.062 5.543 18.969 1 78.88 231 TYR B N 1
ATOM 4799 C CA . TYR B 1 231 ? 0.789 4.121 19.141 1 78.88 231 TYR B CA 1
ATOM 4800 C C . TYR B 1 231 ? -0.246 3.893 20.234 1 78.88 231 TYR B C 1
ATOM 4802 O O . TYR B 1 231 ? -0.197 4.531 21.297 1 78.88 231 TYR B O 1
ATOM 4810 N N . ASP B 1 232 ? -1.216 3.041 19.844 1 68.81 232 ASP B N 1
ATOM 4811 C CA . ASP B 1 232 ? -2.193 2.658 20.859 1 68.81 232 ASP B CA 1
ATOM 4812 C C . ASP B 1 232 ? -1.633 1.578 21.781 1 68.81 232 ASP B C 1
ATOM 4814 O O . ASP B 1 232 ? -1.562 0.407 21.406 1 68.81 232 ASP B O 1
ATOM 4818 N N . ASN B 1 233 ? -1.134 1.995 22.953 1 63.97 233 ASN B N 1
ATOM 4819 C CA . ASN B 1 233 ? -0.561 1.042 23.891 1 63.97 233 ASN B CA 1
ATOM 4820 C C . ASN B 1 233 ? -1.612 0.515 24.859 1 63.97 233 ASN B C 1
ATOM 4822 O O . ASN B 1 233 ? -1.289 -0.231 25.797 1 63.97 233 ASN B O 1
ATOM 4826 N N . GLY B 1 234 ? -2.848 0.812 24.609 1 62.12 234 GLY B N 1
ATOM 4827 C CA . GLY B 1 234 ? -3.932 0.327 25.453 1 62.12 234 GLY B CA 1
ATOM 4828 C C . GLY B 1 234 ? -4.027 1.049 26.781 1 62.12 234 GLY B C 1
ATOM 4829 O O . GLY B 1 234 ? -4.977 0.842 27.531 1 62.12 234 GLY B O 1
ATOM 4830 N N . HIS B 1 235 ? -2.984 1.834 27.156 1 62.62 235 HIS B N 1
ATOM 4831 C CA . HIS B 1 235 ? -2.953 2.467 28.469 1 62.62 235 HIS B CA 1
ATOM 4832 C C . HIS B 1 235 ? -3.463 3.902 28.391 1 62.62 235 HIS B C 1
ATOM 4834 O O . HIS B 1 235 ? -4.059 4.398 29.359 1 62.62 235 HIS B O 1
ATOM 4840 N N . ASN B 1 236 ? -3.135 4.574 27.312 1 60.44 236 ASN B N 1
ATOM 4841 C CA . ASN B 1 236 ? -3.527 5.969 27.125 1 60.44 236 ASN B CA 1
ATOM 4842 C C . ASN B 1 236 ? -4.227 6.168 25.781 1 60.44 236 ASN B C 1
ATOM 4844 O O . ASN B 1 236 ? -4.078 5.355 24.875 1 60.44 236 ASN B O 1
ATOM 4848 N N . LEU B 1 237 ? -5.043 7.141 25.828 1 65.62 237 LEU B N 1
ATOM 4849 C CA . LEU B 1 237 ? -5.668 7.492 24.562 1 65.62 237 LEU B CA 1
ATOM 4850 C C . LEU B 1 237 ? -4.645 8.094 23.609 1 65.62 237 LEU B C 1
ATOM 4852 O O . LEU B 1 237 ? -4.035 9.117 23.906 1 65.62 237 LEU B O 1
ATOM 4856 N N . PRO B 1 238 ? -4.453 7.426 22.531 1 74.62 238 PRO B N 1
ATOM 4857 C CA . PRO B 1 238 ? -3.467 7.969 21.594 1 74.62 238 PRO B CA 1
ATOM 4858 C C . PRO B 1 238 ? -3.889 9.312 21.016 1 74.62 238 PRO B C 1
ATOM 4860 O O . PRO B 1 238 ? -5.07 9.516 20.703 1 74.62 238 PRO B O 1
ATOM 4863 N N . LEU B 1 239 ? -2.949 10.25 20.906 1 77.69 239 LEU B N 1
ATOM 4864 C CA . LEU B 1 239 ? -3.18 11.531 20.25 1 77.69 239 LEU B CA 1
ATOM 4865 C C . LEU B 1 239 ? -3.104 11.383 18.734 1 77.69 239 LEU B C 1
ATOM 4867 O O . LEU B 1 239 ? -2.297 10.602 18.219 1 77.69 239 LEU B O 1
ATOM 4871 N N . GLU B 1 240 ? -3.963 12.102 18.141 1 82.38 240 GLU B N 1
ATOM 4872 C CA . GLU B 1 240 ? -3.945 12.164 16.672 1 82.38 240 GLU B CA 1
ATOM 4873 C C . GLU B 1 240 ? -3.422 13.516 16.188 1 82.38 240 GLU B C 1
ATOM 4875 O O . GLU B 1 240 ? -3.693 14.547 16.797 1 82.38 240 GLU B O 1
ATOM 4880 N N . PHE B 1 241 ? -2.713 13.445 15.078 1 83.88 241 PHE B N 1
ATOM 4881 C CA . PHE B 1 241 ? -2.025 14.648 14.633 1 83.88 241 PHE B CA 1
ATOM 4882 C C . PHE B 1 241 ? -2.475 15.039 13.227 1 83.88 241 PHE B C 1
ATOM 4884 O O . PHE B 1 241 ? -2.152 16.125 12.742 1 83.88 241 PHE B O 1
ATOM 4891 N N . GLY B 1 242 ? -3.152 14.219 12.602 1 85.31 242 GLY B N 1
ATOM 4892 C CA . GLY B 1 242 ? -3.609 14.5 11.25 1 85.31 242 GLY B CA 1
ATOM 4893 C C . GLY B 1 242 ? -3.992 13.25 10.484 1 85.31 242 GLY B C 1
ATOM 4894 O O . GLY B 1 242 ? -4.281 12.211 11.078 1 85.31 242 GLY B O 1
ATOM 4895 N N . GLY B 1 243 ? -4.105 13.5 9.156 1 82.69 243 GLY B N 1
ATOM 4896 C CA . GLY B 1 243 ? -4.484 12.375 8.32 1 82.69 243 GLY B CA 1
ATOM 4897 C C . GLY B 1 243 ? -4.527 12.711 6.844 1 82.69 243 GLY B C 1
ATOM 4898 O O . GLY B 1 243 ? -4.043 13.766 6.43 1 82.69 243 GLY B O 1
ATOM 4899 N N . SER B 1 244 ? -4.875 11.688 6.125 1 81.62 244 SER B N 1
ATOM 4900 C CA . SER B 1 244 ? -4.996 11.875 4.684 1 81.62 244 SER B CA 1
ATOM 4901 C C . SER B 1 244 ? -6.352 11.406 4.176 1 81.62 244 SER B C 1
ATOM 4903 O O . SER B 1 244 ? -6.965 10.516 4.762 1 81.62 244 SER B O 1
ATOM 4905 N N . GLU B 1 245 ? -6.867 12.164 3.164 1 77.69 245 GLU B N 1
ATOM 4906 C CA . GLU B 1 245 ? -8.031 11.734 2.391 1 77.69 245 GLU B CA 1
ATOM 4907 C C . GLU B 1 245 ? -7.656 11.469 0.935 1 77.69 245 GLU B C 1
ATOM 4909 O O . GLU B 1 245 ? -6.875 12.219 0.344 1 77.69 245 GLU B O 1
ATOM 4914 N N . ALA B 1 246 ? -8.102 10.258 0.486 1 70.06 246 ALA B N 1
ATOM 4915 C CA . ALA B 1 246 ? -7.77 9.852 -0.876 1 70.06 246 ALA B CA 1
ATOM 4916 C C . ALA B 1 246 ? -9.016 9.789 -1.756 1 70.06 246 ALA B C 1
ATOM 4918 O O . ALA B 1 246 ? -10.102 9.438 -1.285 1 70.06 246 ALA B O 1
ATOM 4919 N N . LYS B 1 247 ? -8.883 10.266 -2.998 1 64.94 247 LYS B N 1
ATOM 4920 C CA . LYS B 1 247 ? -9.93 10.086 -3.998 1 64.94 247 LYS B CA 1
ATOM 4921 C C . LYS B 1 247 ? -9.352 9.578 -5.316 1 64.94 247 LYS B C 1
ATOM 4923 O O . LYS B 1 247 ? -8.18 9.82 -5.621 1 64.94 247 LYS B O 1
ATOM 4928 N N . LEU B 1 248 ? -10.211 8.742 -5.996 1 57.34 248 LEU B N 1
ATOM 4929 C CA . LEU B 1 248 ? -9.758 8.094 -7.223 1 57.34 248 LEU B CA 1
ATOM 4930 C C . LEU B 1 248 ? -9.398 9.125 -8.281 1 57.34 248 LEU B C 1
ATOM 4932 O O . LEU B 1 248 ? -8.352 9.008 -8.938 1 57.34 248 LEU B O 1
ATOM 4936 N N . ARG B 1 249 ? -10.445 9.906 -8.719 1 55.66 249 ARG B N 1
ATOM 4937 C CA . ARG B 1 249 ? -10.242 10.695 -9.93 1 55.66 249 ARG B CA 1
ATOM 4938 C C . ARG B 1 249 ? -9.797 12.109 -9.594 1 55.66 249 ARG B C 1
ATOM 4940 O O . ARG B 1 249 ? -10.242 12.688 -8.602 1 55.66 249 ARG B O 1
ATOM 4947 N N . ILE B 1 250 ? -8.617 12.344 -10.398 1 48.78 250 ILE B N 1
ATOM 4948 C CA . ILE B 1 250 ? -8.234 13.75 -10.367 1 48.78 250 ILE B CA 1
ATOM 4949 C C . ILE B 1 250 ? -9.43 14.617 -10.734 1 48.78 250 ILE B C 1
ATOM 4951 O O . ILE B 1 250 ? -10.016 14.461 -11.812 1 48.78 250 ILE B O 1
ATOM 4955 N N . GLU B 1 251 ? -10.156 14.859 -9.789 1 50.78 251 GLU B N 1
ATOM 4956 C CA . GLU B 1 251 ? -11.203 15.789 -10.188 1 50.78 251 GLU B CA 1
ATOM 4957 C C . GLU B 1 251 ? -10.641 17.203 -10.391 1 50.78 251 GLU B C 1
ATOM 4959 O O . GLU B 1 251 ? -9.641 17.562 -9.773 1 50.78 251 GLU B O 1
ATOM 4964 N N . GLU B 1 252 ? -10.977 17.656 -11.523 1 51.44 252 GLU B N 1
ATOM 4965 C CA . GLU B 1 252 ? -10.641 19.078 -11.656 1 51.44 252 GLU B CA 1
ATOM 4966 C C . GLU B 1 252 ? -10.82 19.812 -10.328 1 51.44 252 GLU B C 1
ATOM 4968 O O . GLU B 1 252 ? -11.57 19.359 -9.461 1 51.44 252 GLU B O 1
ATOM 4973 N N . ASP B 1 253 ? -9.883 20.609 -9.977 1 50.41 253 ASP B N 1
ATOM 4974 C CA . ASP B 1 253 ? -9.852 21.438 -8.781 1 50.41 253 ASP B CA 1
ATOM 4975 C C . ASP B 1 253 ? -11.266 21.781 -8.32 1 50.41 253 ASP B C 1
ATOM 4977 O O . ASP B 1 253 ? -11.453 22.297 -7.211 1 50.41 253 ASP B O 1
ATOM 4981 N N . TYR B 1 254 ? -12.195 21.328 -9.281 1 50.91 254 TYR B N 1
ATOM 4982 C CA . TYR B 1 254 ? -13.539 21.797 -8.961 1 50.91 254 TYR B CA 1
ATOM 4983 C C . TYR B 1 254 ? -14.508 20.641 -8.797 1 50.91 254 TYR B C 1
ATOM 4985 O O . TYR B 1 254 ? -15.727 20.828 -8.773 1 50.91 254 TYR B O 1
ATOM 4993 N N . GLY B 1 255 ? -13.82 19.469 -8.648 1 52.12 255 GLY B N 1
ATOM 4994 C CA . GLY B 1 255 ? -14.773 18.391 -8.469 1 52.12 255 GLY B CA 1
ATOM 4995 C C . GLY B 1 255 ? -15.43 18.391 -7.105 1 52.12 255 GLY B C 1
ATOM 4996 O O . GLY B 1 255 ? -14.805 18.75 -6.105 1 52.12 255 GLY B O 1
ATOM 4997 N N . THR B 1 256 ? -16.641 18.188 -7.082 1 51.47 256 THR B N 1
ATOM 4998 C CA . THR B 1 256 ? -17.469 18.266 -5.891 1 51.47 256 THR B CA 1
ATOM 4999 C C . THR B 1 256 ? -16.906 17.391 -4.773 1 51.47 256 THR B C 1
ATOM 5001 O O . THR B 1 256 ? -16.891 17.797 -3.609 1 51.47 256 THR B O 1
ATOM 5004 N N . ASN B 1 257 ? -16.422 16.328 -5.199 1 56.94 257 ASN B N 1
ATOM 5005 C CA . ASN B 1 257 ? -15.938 15.406 -4.172 1 56.94 257 ASN B CA 1
ATOM 5006 C C . ASN B 1 257 ? -14.609 15.867 -3.582 1 56.94 257 ASN B C 1
ATOM 5008 O O . ASN B 1 257 ? -14.398 15.773 -2.373 1 56.94 257 ASN B O 1
ATOM 5012 N N . PHE B 1 258 ? -13.852 16.469 -4.418 1 56.91 258 PHE B N 1
ATOM 5013 C CA . PHE B 1 258 ? -12.57 17.016 -3.969 1 56.91 258 PHE B CA 1
ATOM 5014 C C . PHE B 1 258 ? -12.781 18.172 -3.014 1 56.91 258 PHE B C 1
ATOM 5016 O O . PHE B 1 258 ? -12.117 18.266 -1.981 1 56.91 258 PHE B O 1
ATOM 5023 N N . LEU B 1 259 ? -13.734 18.844 -3.395 1 56.28 259 LEU B N 1
ATOM 5024 C CA . LEU B 1 259 ? -14.031 20.031 -2.598 1 56.28 259 LEU B CA 1
ATOM 5025 C C . LEU B 1 259 ? -14.625 19.641 -1.249 1 56.28 259 LEU B C 1
ATOM 5027 O O . LEU B 1 259 ? -14.234 20.188 -0.214 1 56.28 259 LEU B O 1
ATOM 5031 N N . GLU B 1 260 ? -15.43 18.719 -1.343 1 63.69 260 GLU B N 1
ATOM 5032 C CA . GLU B 1 260 ? -16.078 18.312 -0.099 1 63.69 260 GLU B CA 1
ATOM 5033 C C . GLU B 1 260 ? -15.07 17.672 0.858 1 63.69 260 GLU B C 1
ATOM 5035 O O . GLU B 1 260 ? -15.07 17.969 2.053 1 63.69 260 GLU B O 1
ATOM 5040 N N . GLU B 1 261 ? -14.266 16.953 0.259 1 65.19 261 GLU B N 1
ATOM 5041 C CA . GLU B 1 261 ? -13.312 16.234 1.102 1 65.19 261 GLU B CA 1
ATOM 5042 C C . GLU B 1 261 ? -12.188 17.141 1.573 1 65.19 261 GLU B C 1
ATOM 5044 O O . GLU B 1 261 ? -11.82 17.125 2.75 1 65.19 261 GLU B O 1
ATOM 5049 N N . GLY B 1 262 ? -11.766 17.938 0.662 1 65.88 262 GLY B N 1
ATOM 5050 C CA . GLY B 1 262 ? -10.602 18.75 0.957 1 65.88 262 GLY B CA 1
ATOM 5051 C C . GLY B 1 262 ? -10.945 20.062 1.655 1 65.88 262 GLY B C 1
ATOM 5052 O O . GLY B 1 262 ? -10.133 20.594 2.404 1 65.88 262 GLY B O 1
ATOM 5053 N N . PHE B 1 263 ? -12.172 20.453 1.415 1 66.06 263 PHE B N 1
ATOM 5054 C CA . PHE B 1 263 ? -12.484 21.781 1.903 1 66.06 263 PHE B CA 1
ATOM 5055 C C . PHE B 1 263 ? -13.445 21.719 3.086 1 66.06 263 PHE B C 1
ATOM 5057 O O . PHE B 1 263 ? -13.578 22.688 3.836 1 66.06 263 PHE B O 1
ATOM 5064 N N . ILE B 1 264 ? -13.992 20.594 3.221 1 64.44 264 ILE B N 1
ATOM 5065 C CA . ILE B 1 264 ? -14.977 20.531 4.297 1 64.44 264 ILE B CA 1
ATOM 5066 C C . ILE B 1 264 ? -14.594 19.422 5.277 1 64.44 264 ILE B C 1
ATOM 5068 O O . ILE B 1 264 ? -14.32 19.688 6.449 1 64.44 264 ILE B O 1
ATOM 5072 N N . LYS B 1 265 ? -14.438 18.281 4.785 1 64.94 265 LYS B N 1
ATOM 5073 C CA . LYS B 1 265 ? -14.281 17.125 5.664 1 64.94 265 LYS B CA 1
ATOM 5074 C C . LYS B 1 265 ? -12.93 17.141 6.363 1 64.94 265 LYS B C 1
ATOM 5076 O O . LYS B 1 265 ? -12.852 17.016 7.586 1 64.94 265 LYS B O 1
ATOM 5081 N N . LEU B 1 266 ? -11.977 17.359 5.582 1 70.06 266 LEU B N 1
ATOM 5082 C CA . LEU B 1 266 ? -10.625 17.25 6.137 1 70.06 266 LEU B CA 1
ATOM 5083 C C . LEU B 1 266 ? -10.367 18.359 7.145 1 70.06 266 LEU B C 1
ATOM 5085 O O . LEU B 1 266 ? -9.938 18.109 8.266 1 70.06 266 LEU B O 1
ATOM 5089 N N . PRO B 1 267 ? -10.727 19.578 6.848 1 69.25 267 PRO B N 1
ATOM 5090 C CA . PRO B 1 267 ? -10.516 20.625 7.848 1 69.25 267 PRO B CA 1
ATOM 5091 C C . PRO B 1 267 ? -11.297 20.391 9.133 1 69.25 267 PRO B C 1
ATOM 5093 O O . PRO B 1 267 ? -10.781 20.641 10.227 1 69.25 267 PRO B O 1
ATOM 5096 N N . ARG B 1 268 ? -12.422 19.859 9.023 1 68.5 268 ARG B N 1
ATOM 5097 C CA . ARG B 1 268 ? -13.227 19.594 10.211 1 68.5 268 ARG B CA 1
ATOM 5098 C C . ARG B 1 268 ? -12.625 18.469 11.039 1 68.5 268 ARG B C 1
ATOM 5100 O O . ARG B 1 268 ? -12.609 18.531 12.273 1 68.5 268 ARG B O 1
ATOM 5107 N N . MET B 1 269 ? -12.242 17.531 10.359 1 67.69 269 MET B N 1
ATOM 5108 C CA . MET B 1 269 ? -11.586 16.422 11.055 1 67.69 269 MET B CA 1
ATOM 5109 C C . MET B 1 269 ? -10.336 16.906 11.789 1 67.69 269 MET B C 1
ATOM 5111 O O . MET B 1 269 ? -10.125 16.547 12.953 1 67.69 269 MET B O 1
ATOM 5115 N N . LEU B 1 270 ? -9.625 17.703 11.164 1 71.38 270 LEU B N 1
ATOM 5116 C CA . LEU B 1 270 ? -8.391 18.234 11.75 1 71.38 270 LEU B CA 1
ATOM 5117 C C . LEU B 1 270 ? -8.695 19.078 12.977 1 71.38 270 LEU B C 1
ATOM 5119 O O . LEU B 1 270 ? -7.957 19.031 13.961 1 71.38 270 LEU B O 1
ATOM 5123 N N . LYS B 1 271 ? -9.75 19.734 12.875 1 69.19 271 LYS B N 1
ATOM 5124 C CA . LYS B 1 271 ? -10.156 20.562 14.016 1 69.19 271 LYS B CA 1
ATOM 5125 C C . LYS B 1 271 ? -10.531 19.688 15.211 1 69.19 271 LYS B C 1
ATOM 5127 O O . LYS B 1 271 ? -10.188 20 16.344 1 69.19 271 LYS B O 1
ATOM 5132 N N . VAL B 1 272 ? -11.164 18.641 14.867 1 64.44 272 VAL B N 1
ATOM 5133 C CA . VAL B 1 272 ? -11.578 17.719 15.93 1 64.44 272 VAL B CA 1
ATOM 5134 C C . VAL B 1 272 ? -10.352 17.109 16.594 1 64.44 272 VAL B C 1
ATOM 5136 O O . VAL B 1 272 ? -10.281 17.016 17.828 1 64.44 272 VAL B O 1
ATOM 5139 N N . ILE B 1 273 ? -9.5 16.781 15.812 1 63.41 273 ILE B N 1
ATOM 5140 C CA . ILE B 1 273 ? -8.25 16.234 16.328 1 63.41 273 ILE B CA 1
ATOM 5141 C C . ILE B 1 273 ? -7.527 17.297 17.156 1 63.41 273 ILE B C 1
ATOM 5143 O O . ILE B 1 273 ? -7.012 17 18.25 1 63.41 273 ILE B O 1
ATOM 5147 N N . ASP B 1 274 ? -7.535 18.453 16.688 1 64.06 274 ASP B N 1
ATOM 5148 C CA . ASP B 1 274 ? -6.86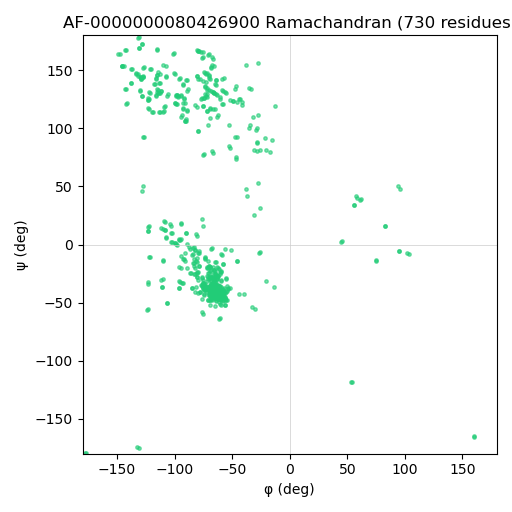7 19.562 17.344 1 64.06 274 ASP B CA 1
ATOM 5149 C C . ASP B 1 274 ? -7.48 19.859 18.703 1 64.06 274 ASP B C 1
ATOM 5151 O O . ASP B 1 274 ? -6.762 20.109 19.672 1 64.06 274 ASP B O 1
ATOM 5155 N N . TYR B 1 275 ? -8.75 19.734 18.703 1 56.91 275 TYR B N 1
ATOM 5156 C CA . TYR B 1 275 ? -9.461 20.016 19.938 1 56.91 275 TYR B CA 1
ATOM 5157 C C . TYR B 1 275 ? -9.211 18.922 20.969 1 56.91 275 TYR B C 1
ATOM 5159 O O . TYR B 1 275 ? -9.156 19.203 22.172 1 56.91 275 TYR B O 1
ATOM 5167 N N . ASP B 1 276 ? -9.133 17.766 20.406 1 54.41 276 ASP B N 1
ATOM 5168 C CA . ASP B 1 276 ? -8.883 16.656 21.312 1 54.41 276 ASP B CA 1
ATOM 5169 C C . ASP B 1 276 ? -7.5 16.766 21.953 1 54.41 276 ASP B C 1
ATOM 5171 O O . ASP B 1 276 ? -7.293 16.312 23.078 1 54.41 276 ASP B O 1
ATOM 5175 N N . ASN B 1 277 ? -6.641 17.391 21.203 1 54.62 277 ASN B N 1
ATOM 5176 C CA . ASN B 1 277 ? -5.273 17.5 21.703 1 54.62 277 ASN B CA 1
ATOM 5177 C C . ASN B 1 277 ? -5.137 18.641 22.703 1 54.62 277 ASN B C 1
ATOM 5179 O O . ASN B 1 277 ? -4.102 18.781 23.359 1 54.62 277 ASN B O 1
ATOM 5183 N N . ARG B 1 278 ? -6.223 19.266 23.141 1 51.84 278 ARG B N 1
ATOM 5184 C CA . ARG B 1 278 ? -6.477 20.172 24.25 1 51.84 278 ARG B CA 1
ATOM 5185 C C . ARG B 1 278 ? -5.391 21.25 24.328 1 51.84 278 ARG B C 1
ATOM 5187 O O . ARG B 1 278 ? -5.133 21.797 25.406 1 51.84 278 ARG B O 1
ATOM 5194 N N . SER B 1 279 ? -4.395 21.281 23.375 1 51.53 279 SER B N 1
ATOM 5195 C CA . SER B 1 279 ? -3.342 22.281 23.453 1 51.53 279 SER B CA 1
ATOM 5196 C C . SER B 1 279 ? -3.424 23.266 22.281 1 51.53 279 SER B C 1
ATOM 5198 O O . SER B 1 279 ? -3.668 22.859 21.141 1 51.53 279 SER B O 1
ATOM 5200 N N . THR B 1 280 ? -3.723 24.547 22.625 1 52.19 280 THR B N 1
ATOM 5201 C CA . THR B 1 280 ? -3.748 25.625 21.625 1 52.19 280 THR B CA 1
ATOM 5202 C C . THR B 1 280 ? -2.518 25.547 20.734 1 52.19 280 THR B C 1
ATOM 5204 O O . THR B 1 280 ? -2.473 26.203 19.688 1 52.19 280 THR B O 1
ATOM 5207 N N . ALA B 1 281 ? -1.561 24.781 21.172 1 52.84 281 ALA B N 1
ATOM 5208 C CA . ALA B 1 281 ? -0.3 24.797 20.438 1 52.84 281 ALA B CA 1
ATOM 5209 C C . ALA B 1 281 ? -0.259 23.672 19.406 1 52.84 281 ALA B C 1
ATOM 5211 O O . ALA B 1 281 ? 0.757 23.484 18.734 1 52.84 281 ALA B O 1
ATOM 5212 N N . ILE B 1 282 ? -1.492 23.203 19.141 1 64.31 282 ILE B N 1
ATOM 5213 C CA . ILE B 1 282 ? -1.385 21.984 18.344 1 64.31 282 ILE B CA 1
ATOM 5214 C C . ILE B 1 282 ? -1.862 22.25 16.922 1 64.31 282 ILE B C 1
ATOM 5216 O O . ILE B 1 282 ? -2.832 22.984 16.719 1 64.31 282 ILE B O 1
ATOM 5220 N N . ARG B 1 283 ? -0.904 22.047 16.062 1 78.12 283 ARG B N 1
ATOM 5221 C CA . ARG B 1 283 ? -1.209 22.047 14.633 1 78.12 283 ARG B CA 1
ATOM 5222 C C . ARG B 1 283 ? -1.501 20.641 14.141 1 78.12 283 ARG B C 1
ATOM 5224 O O . ARG B 1 283 ? -0.951 19.656 14.664 1 78.12 283 ARG B O 1
ATOM 5231 N N . THR B 1 284 ? -2.537 20.594 13.328 1 81.5 284 THR B N 1
ATOM 5232 C CA . THR B 1 284 ? -2.838 19.328 12.672 1 81.5 284 THR B CA 1
ATOM 5233 C C . THR B 1 284 ? -2.609 19.438 11.164 1 81.5 284 THR B C 1
ATOM 5235 O O . THR B 1 284 ? -2.703 20.516 10.594 1 81.5 284 THR B O 1
ATOM 5238 N N . ILE B 1 285 ? -2.205 18.375 10.656 1 83.19 285 ILE B N 1
ATOM 5239 C CA . ILE B 1 285 ? -1.834 18.406 9.25 1 83.19 285 ILE B CA 1
ATOM 5240 C C . ILE B 1 285 ? -2.57 17.297 8.5 1 83.19 285 ILE B C 1
ATOM 5242 O O . ILE B 1 285 ? -2.816 16.219 9.055 1 83.19 285 ILE B O 1
ATOM 5246 N N . GLY B 1 286 ? -2.898 17.656 7.277 1 84.44 286 GLY B N 1
ATOM 5247 C CA . GLY B 1 286 ? -3.555 16.703 6.398 1 84.44 286 GLY B CA 1
ATOM 5248 C C . GLY B 1 286 ? -3.025 16.734 4.977 1 84.44 286 GLY B C 1
ATOM 5249 O O . GLY B 1 286 ? -2.441 17.734 4.551 1 84.44 286 GLY B O 1
ATOM 5250 N N . ILE B 1 287 ? -3.105 15.609 4.32 1 84.56 287 ILE B N 1
ATOM 5251 C CA . ILE B 1 287 ? -2.773 15.523 2.902 1 84.56 287 ILE B CA 1
ATOM 5252 C C . ILE B 1 287 ? -3.969 14.969 2.129 1 84.56 287 ILE B C 1
ATOM 5254 O O . ILE B 1 287 ? -4.539 13.938 2.504 1 84.56 287 ILE B O 1
ATOM 5258 N N . LEU B 1 288 ? -4.328 15.758 1.171 1 83.19 288 LEU B N 1
ATOM 5259 C CA . LEU B 1 288 ? -5.32 15.297 0.21 1 83.19 288 LEU B CA 1
ATOM 5260 C C . LEU B 1 288 ? -4.652 14.82 -1.074 1 83.19 288 LEU B C 1
ATOM 5262 O O . LEU B 1 288 ? -3.881 15.555 -1.69 1 83.19 288 LEU B O 1
ATOM 5266 N N . HIS B 1 289 ? -4.91 13.555 -1.392 1 82.88 289 HIS B N 1
ATOM 5267 C CA . HIS B 1 289 ? -4.34 13.109 -2.658 1 82.88 289 HIS B CA 1
ATOM 5268 C C . HIS B 1 289 ? -5.398 12.453 -3.537 1 82.88 289 HIS B C 1
ATOM 5270 O O . HIS B 1 289 ? -6.355 11.859 -3.027 1 82.88 289 HIS B O 1
ATOM 5276 N N . SER B 1 290 ? -5.27 12.711 -4.777 1 81.75 290 SER B N 1
ATOM 5277 C CA . SER B 1 290 ? -6.117 12.156 -5.832 1 81.75 290 SER B CA 1
ATOM 5278 C C . SER B 1 290 ? -5.301 11.828 -7.082 1 81.75 290 SER B C 1
ATOM 5280 O O . SER B 1 290 ? -4.711 12.719 -7.695 1 81.75 290 SER B O 1
ATOM 5282 N N . GLY B 1 291 ? -5.402 10.508 -7.418 1 88.19 291 GLY B N 1
ATOM 5283 C CA . GLY B 1 291 ? -4.523 10.125 -8.516 1 88.19 291 GLY B CA 1
ATOM 5284 C C . GLY B 1 291 ? -3.072 10.5 -8.266 1 88.19 291 GLY B C 1
ATOM 5285 O O . GLY B 1 291 ? -2.482 10.094 -7.262 1 88.19 291 GLY B O 1
ATOM 5286 N N . LEU B 1 292 ? -2.566 11.375 -9.18 1 92.94 292 LEU B N 1
ATOM 5287 C CA . LEU B 1 292 ? -1.163 11.758 -9.094 1 92.94 292 LEU B CA 1
ATOM 5288 C C . LEU B 1 292 ? -1.021 13.156 -8.5 1 92.94 292 LEU B C 1
ATOM 5290 O O . LEU B 1 292 ? 0.053 13.758 -8.578 1 92.94 292 LEU B O 1
ATOM 5294 N N . SER B 1 293 ? -2.139 13.609 -7.871 1 89.81 293 SER B N 1
ATOM 5295 C CA . SER B 1 293 ? -2.129 14.953 -7.301 1 89.81 293 SER B CA 1
ATOM 5296 C C . SER B 1 293 ? -2.254 14.906 -5.781 1 89.81 293 SER B C 1
ATOM 5298 O O . SER B 1 293 ? -2.859 13.984 -5.23 1 89.81 293 SER B O 1
ATOM 5300 N N . CYS B 1 294 ? -1.55 15.914 -5.211 1 88.94 294 CYS B N 1
ATOM 5301 C CA . CYS B 1 294 ? -1.685 16.016 -3.764 1 88.94 294 CYS B CA 1
ATOM 5302 C C . CYS B 1 294 ? -1.633 17.484 -3.316 1 88.94 294 CYS B C 1
ATOM 5304 O O . CYS B 1 294 ? -1.153 18.344 -4.055 1 88.94 294 CYS B O 1
ATOM 5306 N N . ALA B 1 295 ? -2.283 17.703 -2.166 1 86.12 295 ALA B N 1
ATOM 5307 C CA . ALA B 1 295 ? -2.219 19 -1.521 1 86.12 295 ALA B CA 1
ATOM 5308 C C . ALA B 1 295 ? -2.162 18.875 -0.002 1 86.12 295 ALA B C 1
ATOM 5310 O O . ALA B 1 295 ? -2.875 18.047 0.58 1 86.12 295 ALA B O 1
ATOM 5311 N N . MET B 1 296 ? -1.256 19.625 0.508 1 87.75 296 MET B N 1
ATOM 5312 C CA . MET B 1 296 ? -1.142 19.609 1.964 1 87.75 296 MET B CA 1
ATOM 5313 C C . MET B 1 296 ? -2.039 20.688 2.582 1 87.75 296 MET B C 1
ATOM 5315 O O . MET B 1 296 ? -2.15 21.797 2.053 1 87.75 296 MET B O 1
ATOM 5319 N N . ILE B 1 297 ? -2.621 20.312 3.695 1 83.5 297 ILE B N 1
ATOM 5320 C CA . ILE B 1 297 ? -3.457 21.234 4.449 1 83.5 297 ILE B CA 1
ATOM 5321 C C . ILE B 1 297 ? -3.039 21.234 5.918 1 83.5 297 ILE B C 1
ATOM 5323 O O . ILE B 1 297 ? -2.811 20.172 6.504 1 83.5 297 ILE B O 1
ATOM 5327 N N . GLU B 1 298 ? -2.896 22.375 6.41 1 85.44 298 GLU B N 1
ATOM 5328 C CA . GLU B 1 298 ? -2.588 22.531 7.828 1 85.44 298 GLU B CA 1
ATOM 5329 C C . GLU B 1 298 ? -3.695 23.281 8.555 1 85.44 298 GLU B C 1
ATOM 5331 O O . GLU B 1 298 ? -4.297 24.203 7.992 1 85.44 298 GLU B O 1
ATOM 5336 N N . LEU B 1 299 ? -3.998 22.812 9.703 1 85.25 299 LEU B N 1
ATOM 5337 C CA . LEU B 1 299 ? -4.941 23.531 10.562 1 85.25 299 LEU B CA 1
ATOM 5338 C C . LEU B 1 299 ? -4.309 23.875 11.906 1 85.25 299 LEU B C 1
ATOM 5340 O O . LEU B 1 299 ? -3.723 23 12.555 1 85.25 299 LEU B O 1
ATOM 5344 N N . ASP B 1 300 ? -4.355 25.094 12.203 1 83.94 300 ASP B N 1
ATOM 5345 C CA . ASP B 1 300 ? -3.912 25.516 13.531 1 83.94 300 ASP B CA 1
ATOM 5346 C C . ASP B 1 300 ? -4.938 26.438 14.18 1 83.94 300 ASP B C 1
ATOM 5348 O O . ASP B 1 300 ? -5.996 26.703 13.602 1 83.94 300 ASP B O 1
ATOM 5352 N N . ARG B 1 301 ? -4.586 26.828 15.414 1 83.44 301 ARG B N 1
ATOM 5353 C CA . ARG B 1 301 ? -5.492 27.672 16.172 1 83.44 301 ARG B CA 1
ATOM 5354 C C . ARG B 1 301 ? -4.77 28.922 16.688 1 83.44 301 ARG B C 1
ATOM 5356 O O . ARG B 1 301 ? -4.285 28.953 17.812 1 83.44 301 ARG B O 1
ATOM 5363 N N . PRO B 1 302 ? -4.883 29.969 15.844 1 83.06 302 PRO B N 1
ATOM 5364 C CA . PRO B 1 302 ? -4.203 31.203 16.266 1 83.06 302 PRO B CA 1
ATOM 5365 C C . PRO B 1 302 ? -4.812 31.812 17.516 1 83.06 302 PRO B C 1
ATOM 5367 O O . PRO B 1 302 ? -4.129 32.531 18.266 1 83.06 302 PRO B O 1
ATOM 5370 N N . THR B 1 303 ? -6.105 31.609 17.672 1 84.5 303 THR B N 1
ATOM 5371 C CA . THR B 1 303 ? -6.789 32.094 18.859 1 84.5 303 THR B CA 1
ATOM 5372 C C . THR B 1 303 ? -7.637 31 19.484 1 84.5 303 THR B C 1
ATOM 5374 O O . THR B 1 303 ? -7.648 29.859 19 1 84.5 303 THR B O 1
ATOM 5377 N N . THR B 1 304 ? -8.359 31.359 20.484 1 80.94 304 THR B N 1
ATOM 5378 C CA . THR B 1 304 ? -9.141 30.406 21.266 1 80.94 304 THR B CA 1
ATOM 5379 C C . THR B 1 304 ? -10.258 29.797 20.422 1 80.94 304 THR B C 1
ATOM 5381 O O . THR B 1 304 ? -10.57 28.609 20.547 1 80.94 304 THR B O 1
ATOM 5384 N N . TYR B 1 305 ? -10.82 30.531 19.578 1 84.62 305 TYR B N 1
ATOM 5385 C CA . TYR B 1 305 ? -12.062 30.078 18.969 1 84.62 305 TYR B CA 1
ATOM 5386 C C . TYR B 1 305 ? -11.852 29.766 17.484 1 84.62 305 TYR B C 1
ATOM 5388 O O . TYR B 1 305 ? -12.492 28.875 16.938 1 84.62 305 TYR B O 1
ATOM 5396 N N . VAL B 1 306 ? -10.914 30.484 16.875 1 88.62 306 VAL B N 1
ATOM 5397 C CA . VAL B 1 306 ? -10.797 30.422 15.422 1 88.62 306 VAL B CA 1
ATOM 5398 C C . VAL B 1 306 ? -9.695 29.438 15.039 1 88.62 306 VAL B C 1
ATOM 5400 O O . VAL B 1 306 ? -8.609 29.453 15.609 1 88.62 306 VAL B O 1
ATOM 5403 N N . SER B 1 307 ? -10.062 28.516 14.148 1 87.44 307 SER B N 1
ATOM 5404 C CA . SER B 1 307 ? -9.07 27.672 13.492 1 87.44 307 SER B CA 1
ATOM 5405 C C . SER B 1 307 ? -8.734 28.172 12.102 1 87.44 307 SER B C 1
ATOM 5407 O O . SER B 1 307 ? -9.586 28.766 11.43 1 87.44 307 SER B O 1
ATOM 5409 N N . ARG B 1 308 ? -7.547 27.984 11.742 1 88.31 308 ARG B N 1
ATOM 5410 C CA . ARG B 1 308 ? -7.074 28.484 10.453 1 88.31 308 ARG B CA 1
ATOM 5411 C C . ARG B 1 308 ? -6.543 27.344 9.586 1 88.31 308 ARG B C 1
ATOM 5413 O O . ARG B 1 308 ? -5.762 26.516 10.062 1 88.31 308 ARG B O 1
ATOM 5420 N N . VAL B 1 309 ? -7.035 27.359 8.367 1 85 309 VAL B N 1
ATOM 5421 C CA . VAL B 1 309 ? -6.547 26.406 7.387 1 85 309 VAL B CA 1
ATOM 5422 C C . VAL B 1 309 ? -5.477 27.047 6.516 1 85 309 VAL B C 1
ATOM 5424 O O . VAL B 1 309 ? -5.645 28.188 6.066 1 85 309 VAL B O 1
ATOM 5427 N N . SER B 1 310 ? -4.383 26.438 6.426 1 83.5 310 SER B N 1
ATOM 5428 C CA . SER B 1 310 ? -3.355 26.781 5.449 1 83.5 310 SER B CA 1
ATOM 5429 C C . SER B 1 310 ? -3.18 25.672 4.414 1 83.5 310 SER B C 1
ATOM 5431 O O . SER B 1 310 ? -3.084 24.5 4.766 1 83.5 310 SER B O 1
ATOM 5433 N N . ARG B 1 311 ? -3.201 26.094 3.195 1 80.25 311 ARG B N 1
ATOM 5434 C CA . ARG B 1 311 ? -3.102 25.109 2.123 1 80.25 311 ARG B CA 1
ATOM 5435 C C . ARG B 1 311 ? -1.812 25.281 1.329 1 80.25 311 ARG B C 1
ATOM 5437 O O . ARG B 1 311 ? -1.444 26.406 0.983 1 80.25 311 ARG B O 1
ATOM 5444 N N . GLY B 1 312 ? -1.231 24.172 1.16 1 79.31 312 GLY B N 1
ATOM 5445 C CA . GLY B 1 312 ? -0.096 24.188 0.251 1 79.31 312 GLY B CA 1
ATOM 5446 C C . GLY B 1 312 ? -0.501 24.172 -1.21 1 79.31 312 GLY B C 1
ATOM 5447 O O . GLY B 1 312 ? -1.678 23.984 -1.531 1 79.31 312 GLY B O 1
ATOM 5448 N N . GLN B 1 313 ? 0.499 24.469 -1.94 1 82.75 313 GLN B N 1
ATOM 5449 C CA . GLN B 1 313 ? 0.257 24.406 -3.377 1 82.75 313 GLN B CA 1
ATOM 5450 C C . GLN B 1 313 ? -0.066 22.969 -3.812 1 82.75 313 GLN B C 1
ATOM 5452 O O . GLN B 1 313 ? 0.51 22.016 -3.295 1 82.75 313 GLN B O 1
ATOM 5457 N N . LYS B 1 314 ? -1.02 22.938 -4.75 1 86.19 314 LYS B N 1
ATOM 5458 C CA . LYS B 1 314 ? -1.312 21.641 -5.352 1 86.19 314 LYS B CA 1
ATOM 5459 C C . LYS B 1 314 ? -0.13 21.125 -6.172 1 86.19 314 LYS B C 1
ATOM 5461 O O . LYS B 1 314 ? 0.448 21.875 -6.965 1 86.19 314 LYS B O 1
ATOM 5466 N N . ILE B 1 315 ? 0.187 19.953 -5.93 1 91.81 315 ILE B N 1
ATOM 5467 C CA . ILE B 1 315 ? 1.272 19.297 -6.652 1 91.81 315 ILE B CA 1
ATOM 5468 C C . ILE B 1 315 ? 0.71 18.188 -7.535 1 91.81 315 ILE B C 1
ATOM 5470 O O . ILE B 1 315 ? -0.132 17.406 -7.094 1 91.81 315 ILE B O 1
ATOM 5474 N N . GLU B 1 316 ? 1.152 18.219 -8.734 1 92.94 316 GLU B N 1
ATOM 5475 C CA . GLU B 1 316 ? 0.763 17.156 -9.656 1 92.94 316 GLU B CA 1
ATOM 5476 C C . GLU B 1 316 ? 1.986 16.453 -10.234 1 92.94 316 GLU B C 1
ATOM 5478 O O . GLU B 1 316 ? 2.795 17.062 -10.93 1 92.94 316 GLU B O 1
ATOM 5483 N N . ILE B 1 317 ? 2.072 15.18 -9.922 1 96 317 ILE B N 1
ATOM 5484 C CA . ILE B 1 317 ? 3.162 14.375 -10.461 1 96 317 ILE B CA 1
ATOM 5485 C C . ILE B 1 317 ? 2.887 14.047 -11.93 1 96 317 ILE B C 1
ATOM 5487 O O . ILE B 1 317 ? 1.817 13.539 -12.266 1 96 317 ILE B O 1
ATOM 5491 N N . SER B 1 318 ? 3.848 14.383 -12.727 1 96.69 318 SER B N 1
ATOM 5492 C CA . SER B 1 318 ? 3.713 14.109 -14.148 1 96.69 318 SER B CA 1
ATOM 5493 C C . SER B 1 318 ? 3.885 12.617 -14.445 1 96.69 318 SER B C 1
ATOM 5495 O O . SER B 1 318 ? 4.703 11.945 -13.812 1 96.69 318 SER B O 1
ATOM 5497 N N . SER B 1 319 ? 3.146 12.195 -15.492 1 95.31 319 SER B N 1
ATOM 5498 C CA . SER B 1 319 ? 3.338 10.828 -15.953 1 95.31 319 SER B CA 1
ATOM 5499 C C . SER B 1 319 ? 4.59 10.703 -16.812 1 95.31 319 SER B C 1
ATOM 5501 O O . SER B 1 319 ? 4.996 9.594 -17.172 1 95.31 319 SER B O 1
ATOM 5503 N N . LYS B 1 320 ? 5.176 11.82 -17.109 1 96.31 320 LYS B N 1
ATOM 5504 C CA . LYS B 1 320 ? 6.371 11.828 -17.953 1 96.31 320 LYS B CA 1
ATOM 5505 C C . LYS B 1 320 ? 7.637 11.93 -17.109 1 96.31 320 LYS B C 1
ATOM 5507 O O . LYS B 1 320 ? 7.809 12.891 -16.359 1 96.31 320 LYS B O 1
ATOM 5512 N N . ILE B 1 321 ? 8.531 11.039 -17.344 1 96.75 321 ILE B N 1
ATOM 5513 C CA . ILE B 1 321 ? 9.742 10.945 -16.547 1 96.75 321 ILE B CA 1
ATOM 5514 C C . ILE B 1 321 ? 10.594 12.195 -16.75 1 96.75 321 ILE B C 1
ATOM 5516 O O . ILE B 1 321 ? 11.391 12.57 -15.883 1 96.75 321 ILE B O 1
ATOM 5520 N N . GLU B 1 322 ? 10.398 12.914 -17.875 1 97.5 322 GLU B N 1
ATOM 5521 C CA . GLU B 1 322 ? 11.148 14.133 -18.172 1 97.5 322 GLU B CA 1
ATOM 5522 C C . GLU B 1 322 ? 10.875 15.219 -17.141 1 97.5 322 GLU B C 1
ATOM 5524 O O . GLU B 1 322 ? 11.656 16.156 -16.984 1 97.5 322 GLU B O 1
ATOM 5529 N N . LYS B 1 323 ? 9.797 15.047 -16.469 1 97.38 323 LYS B N 1
ATOM 5530 C CA . LYS B 1 323 ? 9.398 16.047 -15.492 1 97.38 323 LYS B CA 1
ATOM 5531 C C . LYS B 1 323 ? 9.57 15.523 -14.07 1 97.38 323 LYS B C 1
ATOM 5533 O O . LYS B 1 323 ? 8.938 16.031 -13.141 1 97.38 323 LYS B O 1
ATOM 5538 N N . PHE B 1 324 ? 10.391 14.508 -13.898 1 97.62 324 PHE B N 1
ATOM 5539 C CA . PHE B 1 324 ? 10.57 13.883 -12.594 1 97.62 324 PHE B CA 1
ATOM 5540 C C . PHE B 1 324 ? 11.008 14.914 -11.555 1 97.62 324 PHE B C 1
ATOM 5542 O O . PHE B 1 324 ? 10.367 15.07 -10.516 1 97.62 324 PHE B O 1
ATOM 5549 N N . GLY B 1 325 ? 12.023 15.664 -11.797 1 96.75 325 GLY B N 1
ATOM 5550 C CA . GLY B 1 325 ? 12.555 16.641 -10.852 1 96.75 325 GLY B CA 1
ATOM 5551 C C . GLY B 1 325 ? 11.555 17.703 -10.469 1 96.75 325 GLY B C 1
ATOM 5552 O O . GLY B 1 325 ? 11.344 17.984 -9.281 1 96.75 325 GLY B O 1
ATOM 5553 N N . SER B 1 326 ? 10.852 18.188 -11.391 1 95.75 326 SER B N 1
ATOM 5554 C CA . SER B 1 326 ? 10.008 19.359 -11.18 1 95.75 326 SER B CA 1
ATOM 5555 C C . SER B 1 326 ? 8.672 18.969 -10.562 1 95.75 326 SER B C 1
ATOM 5557 O O . SER B 1 326 ? 7.961 19.828 -10.023 1 95.75 326 SER B O 1
ATOM 5559 N N . THR B 1 327 ? 8.344 17.688 -10.617 1 96.62 327 THR B N 1
ATOM 5560 C CA . THR B 1 327 ? 7.004 17.359 -10.156 1 96.62 327 THR B CA 1
ATOM 5561 C C . THR B 1 327 ? 7.055 16.328 -9.031 1 96.62 327 THR B C 1
ATOM 5563 O O . THR B 1 327 ? 6.215 16.344 -8.125 1 96.62 327 THR B O 1
ATOM 5566 N N . VAL B 1 328 ? 8.008 15.43 -9.086 1 97.75 328 VAL B N 1
ATOM 5567 C CA . VAL B 1 328 ? 8.102 14.375 -8.086 1 97.75 328 VAL B CA 1
ATOM 5568 C C . VAL B 1 328 ? 8.758 14.914 -6.816 1 97.75 328 VAL B C 1
ATOM 5570 O O . VAL B 1 328 ? 8.305 14.641 -5.707 1 97.75 328 VAL B O 1
ATOM 5573 N N . LEU B 1 329 ? 9.797 15.719 -6.969 1 97.88 329 LEU B N 1
ATOM 5574 C CA . LEU B 1 329 ? 10.578 16.172 -5.816 1 97.88 329 LEU B CA 1
ATOM 5575 C C . LEU B 1 329 ? 9.742 17.062 -4.91 1 97.88 329 LEU B C 1
ATOM 5577 O O . LEU B 1 329 ? 9.805 16.938 -3.684 1 97.88 329 LEU B O 1
ATOM 5581 N N . PRO B 1 330 ? 8.883 17.906 -5.48 1 95.38 330 PRO B N 1
ATOM 5582 C CA . PRO B 1 330 ? 8 18.688 -4.605 1 95.38 330 PRO B CA 1
ATOM 5583 C C . PRO B 1 330 ? 7.051 17.797 -3.803 1 95.38 330 PRO B C 1
ATOM 5585 O O . PRO B 1 330 ? 6.719 18.125 -2.658 1 95.38 330 PRO B O 1
ATOM 5588 N N . ALA B 1 331 ? 6.602 16.734 -4.402 1 96 331 ALA B N 1
ATOM 5589 C CA . ALA B 1 331 ? 5.727 15.812 -3.682 1 96 331 ALA B CA 1
ATOM 5590 C C . ALA B 1 331 ? 6.461 15.156 -2.518 1 96 331 ALA B C 1
ATOM 5592 O O . ALA B 1 331 ? 5.914 15.039 -1.418 1 96 331 ALA B O 1
ATOM 5593 N N . ILE B 1 332 ? 7.691 14.742 -2.752 1 97.06 332 ILE B N 1
ATOM 5594 C CA . ILE B 1 332 ? 8.516 14.156 -1.704 1 97.06 332 ILE B CA 1
ATOM 5595 C C . ILE B 1 332 ? 8.75 15.18 -0.593 1 97.06 332 ILE B C 1
ATOM 5597 O O . ILE B 1 332 ? 8.617 14.859 0.591 1 97.06 332 ILE B O 1
ATOM 5601 N N . LEU B 1 333 ? 9 16.344 -1.011 1 95.12 333 LEU B N 1
ATOM 5602 C CA . LEU B 1 333 ? 9.234 17.422 -0.05 1 95.12 333 LEU B CA 1
ATOM 5603 C C . LEU B 1 333 ? 7.988 17.672 0.796 1 95.12 333 LEU B C 1
ATOM 5605 O O . LEU B 1 333 ? 8.078 17.828 2.016 1 95.12 333 LEU B O 1
ATOM 5609 N N . SER B 1 334 ? 6.918 17.719 0.184 1 92.62 334 SER B N 1
ATOM 5610 C CA . SER B 1 334 ? 5.66 17.938 0.895 1 92.62 334 SER B CA 1
ATOM 5611 C C . SER B 1 334 ? 5.414 16.859 1.937 1 92.62 334 SER B C 1
ATOM 5613 O O . SER B 1 334 ? 4.984 17.156 3.055 1 92.62 334 SER B O 1
ATOM 5615 N N . SER B 1 335 ? 5.672 15.648 1.552 1 93.62 335 SER B N 1
ATOM 5616 C CA . SER B 1 335 ? 5.523 14.531 2.486 1 93.62 335 SER B CA 1
ATOM 5617 C C . SER B 1 335 ? 6.473 14.68 3.672 1 93.62 335 SER B C 1
ATOM 5619 O O . SER B 1 335 ? 6.086 14.43 4.816 1 93.62 335 SER B O 1
ATOM 5621 N N . TRP B 1 336 ? 7.648 15.094 3.4 1 94.56 336 TRP B N 1
ATOM 5622 C CA . TRP B 1 336 ? 8.648 15.289 4.449 1 94.56 336 TRP B CA 1
ATOM 5623 C C . TRP B 1 336 ? 8.219 16.406 5.398 1 94.56 336 TRP B C 1
ATOM 5625 O O . TRP B 1 336 ? 8.32 16.266 6.621 1 94.56 336 TRP B O 1
ATOM 5635 N N . VAL B 1 337 ? 7.73 17.484 4.84 1 91.5 337 VAL B N 1
ATOM 5636 C CA . VAL B 1 337 ? 7.285 18.609 5.645 1 91.5 337 VAL B CA 1
ATOM 5637 C C . VAL B 1 337 ? 6.137 18.188 6.555 1 91.5 337 VAL B C 1
ATOM 5639 O O . VAL B 1 337 ? 6.102 18.547 7.73 1 91.5 337 VAL B O 1
ATOM 5642 N N . CYS B 1 338 ? 5.262 17.438 5.973 1 89.94 338 CYS B N 1
ATOM 5643 C CA . CYS B 1 338 ? 4.156 16.906 6.762 1 89.94 338 CYS B CA 1
ATOM 5644 C C . CYS B 1 338 ? 4.664 16.141 7.973 1 89.94 338 CYS B C 1
ATOM 5646 O O . CYS B 1 338 ? 4.211 16.375 9.094 1 89.94 338 CYS B O 1
ATOM 5648 N N . CYS B 1 339 ? 5.574 15.32 7.734 1 92.19 339 CYS B N 1
ATOM 5649 C CA . CYS B 1 339 ? 6.152 14.508 8.797 1 92.19 339 CYS B CA 1
ATOM 5650 C C . CYS B 1 339 ? 6.852 15.375 9.836 1 92.19 339 CYS B C 1
ATOM 5652 O O . CYS B 1 339 ? 6.695 15.164 11.039 1 92.19 339 CYS B O 1
ATOM 5654 N N . GLU B 1 340 ? 7.57 16.375 9.414 1 90.44 340 GLU B N 1
ATOM 5655 C CA . GLU B 1 340 ? 8.312 17.25 10.312 1 90.44 340 GLU B CA 1
ATOM 5656 C C . GLU B 1 340 ? 7.367 18.062 11.188 1 90.44 340 GLU B C 1
ATOM 5658 O O . GLU B 1 340 ? 7.656 18.312 12.359 1 90.44 340 GLU B O 1
ATOM 5663 N N . ILE B 1 341 ? 6.324 18.438 10.633 1 86.31 341 ILE B N 1
ATOM 5664 C CA . ILE B 1 341 ? 5.34 19.203 11.398 1 86.31 341 ILE B CA 1
ATOM 5665 C C . ILE B 1 341 ? 4.777 18.328 12.523 1 86.31 341 ILE B C 1
ATOM 5667 O O . ILE B 1 341 ? 4.695 18.75 13.672 1 86.31 341 ILE B O 1
ATOM 5671 N N . VAL B 1 342 ? 4.398 17.141 12.156 1 87.94 342 VAL B N 1
ATOM 5672 C CA . VAL B 1 342 ? 3.852 16.219 13.156 1 87.94 342 VAL B CA 1
ATOM 5673 C C . VAL B 1 342 ? 4.891 15.961 14.242 1 87.94 342 VAL B C 1
ATOM 5675 O O . VAL B 1 342 ? 4.562 15.945 15.43 1 87.94 342 VAL B O 1
ATOM 5678 N N . LYS B 1 343 ? 6.09 15.742 13.836 1 88.19 343 LYS B N 1
ATOM 5679 C CA . LYS B 1 343 ? 7.176 15.516 14.781 1 88.19 343 LYS B CA 1
ATOM 5680 C C . LYS B 1 343 ? 7.328 16.703 15.734 1 88.19 343 LYS B C 1
ATOM 5682 O O . LYS B 1 343 ? 7.508 16.516 16.938 1 88.19 343 LYS B O 1
ATOM 5687 N N . ASP B 1 344 ? 7.25 17.875 15.195 1 84.69 344 ASP B N 1
ATOM 5688 C CA . ASP B 1 344 ? 7.367 19.094 15.992 1 84.69 344 ASP B CA 1
ATOM 5689 C C . ASP B 1 344 ? 6.227 19.203 17 1 84.69 344 ASP B C 1
ATOM 5691 O O . ASP B 1 344 ? 6.445 19.562 18.156 1 84.69 344 ASP B O 1
ATOM 5695 N N . VAL B 1 345 ? 5.086 18.906 16.547 1 83.56 345 VAL B N 1
ATOM 5696 C CA . VAL B 1 345 ? 3.918 18.953 17.422 1 83.56 345 VAL B CA 1
ATOM 5697 C C . VAL B 1 345 ? 4.051 17.922 18.531 1 83.56 345 VAL B C 1
ATOM 5699 O O . VAL B 1 345 ? 3.785 18.203 19.688 1 83.56 345 VAL B O 1
ATOM 5702 N N . LEU B 1 346 ? 4.426 16.781 18.141 1 84.06 346 LEU B N 1
ATOM 5703 C CA . LEU B 1 346 ? 4.633 15.711 19.125 1 84.06 346 LEU B CA 1
ATOM 5704 C C . LEU B 1 346 ? 5.633 16.141 20.188 1 84.06 346 LEU B C 1
ATOM 5706 O O . LEU B 1 346 ? 5.395 15.938 21.391 1 84.06 346 LEU B O 1
ATOM 5710 N N . ASN B 1 347 ? 6.695 16.672 19.781 1 83.62 347 ASN B N 1
ATOM 5711 C CA . ASN B 1 347 ? 7.719 17.141 20.703 1 83.62 347 ASN B CA 1
ATOM 5712 C C . ASN B 1 347 ? 7.184 18.234 21.641 1 83.62 347 ASN B C 1
ATOM 5714 O O . ASN B 1 347 ? 7.52 18.266 22.828 1 83.62 347 ASN B O 1
ATOM 5718 N N . SER B 1 348 ? 6.414 19.062 21.109 1 77.94 348 SER B N 1
ATOM 5719 C CA . SER B 1 348 ? 5.828 20.141 21.906 1 77.94 348 SER B CA 1
ATOM 5720 C C . SER B 1 348 ? 4.863 19.594 22.953 1 77.94 348 SER B C 1
ATOM 5722 O O . SER B 1 348 ? 4.836 20.062 24.078 1 77.94 348 SER B O 1
ATOM 5724 N N . VAL B 1 349 ? 4.078 18.625 22.578 1 74.94 349 VAL B N 1
ATOM 5725 C CA . VAL B 1 349 ? 3.1 18.031 23.469 1 74.94 349 VAL B CA 1
ATOM 5726 C C . VAL B 1 349 ? 3.816 17.234 24.562 1 74.94 349 VAL B C 1
ATOM 5728 O O . VAL B 1 349 ? 3.414 17.266 25.719 1 74.94 349 VAL B O 1
ATOM 5731 N N . GLU B 1 350 ? 4.812 16.531 24.203 1 74.81 350 GLU B N 1
ATOM 5732 C CA . GLU B 1 350 ? 5.551 15.703 25.156 1 74.81 350 GLU B CA 1
ATOM 5733 C C . GLU B 1 350 ? 6.344 16.578 26.141 1 74.81 350 GLU B C 1
ATOM 5735 O O . GLU B 1 350 ? 6.57 16.172 27.281 1 74.81 350 GLU B O 1
ATOM 5740 N N . ASN B 1 351 ? 6.719 17.641 25.75 1 70.81 351 ASN B N 1
ATOM 5741 C CA . ASN B 1 351 ? 7.531 18.516 26.594 1 70.81 351 ASN B CA 1
ATOM 5742 C C . ASN B 1 351 ? 6.672 19.5 27.375 1 70.81 351 ASN B C 1
ATOM 5744 O O . ASN B 1 351 ? 7.188 20.281 28.172 1 70.81 351 ASN B O 1
ATOM 5748 N N . THR B 1 352 ? 5.41 19.609 27.016 1 62.78 352 THR B N 1
ATOM 5749 C CA . THR B 1 352 ? 4.531 20.453 27.828 1 62.78 352 THR B CA 1
ATOM 5750 C C . THR B 1 352 ? 4.23 19.797 29.172 1 62.78 352 THR B C 1
ATOM 5752 O O . THR B 1 352 ? 3.846 18.625 29.219 1 62.78 352 THR B O 1
ATOM 5755 N N . PRO B 1 353 ? 4.676 20.391 30.391 1 54.03 353 PRO B N 1
ATOM 5756 C CA . PRO B 1 353 ? 4.516 19.859 31.734 1 54.03 353 PRO B CA 1
ATOM 5757 C C . PRO B 1 353 ? 3.094 19.375 32.031 1 54.03 353 PRO B C 1
ATOM 5759 O O . PRO B 1 353 ? 2.137 19.922 31.469 1 54.03 353 PRO B O 1
ATOM 5762 N N . MET B 1 354 ? 2.867 18.125 32.656 1 48.75 354 MET B N 1
ATOM 5763 C CA . MET B 1 354 ? 1.711 17.344 33.062 1 48.75 354 MET B CA 1
ATOM 5764 C C . MET B 1 354 ? 0.622 18.234 33.656 1 48.75 354 MET B C 1
ATOM 5766 O O . MET B 1 354 ? -0.561 17.891 33.625 1 48.75 354 MET B O 1
ATOM 5770 N N . GLN B 1 355 ? 0.916 19.188 34.469 1 42.84 355 GLN B N 1
ATOM 5771 C CA . GLN B 1 355 ? -0.088 19.984 35.125 1 42.84 355 GLN B CA 1
ATOM 5772 C C . GLN B 1 355 ? -1.069 20.609 34.125 1 42.84 355 GLN B C 1
ATOM 5774 O O . GLN B 1 355 ? -2.27 20.688 34.406 1 42.84 355 GLN B O 1
ATOM 5779 N N . ILE B 1 356 ? -0.629 20.922 33.156 1 40.16 356 ILE B N 1
ATOM 5780 C CA . ILE B 1 356 ? -1.495 21.547 32.156 1 40.16 356 ILE B CA 1
ATOM 5781 C C . ILE B 1 356 ? -2.219 20.453 31.359 1 40.16 356 ILE B C 1
ATOM 5783 O O . ILE B 1 356 ? -3.357 20.656 30.922 1 40.16 356 ILE B O 1
ATOM 5787 N N . LYS B 1 357 ? -1.693 19.375 31.297 1 42.06 357 LYS B N 1
ATOM 5788 C CA . LYS B 1 357 ? -2.324 18.234 30.625 1 42.06 357 LYS B CA 1
ATOM 5789 C C . LYS B 1 357 ? -3.559 17.766 31.391 1 42.06 357 LYS B C 1
ATOM 5791 O O . LYS B 1 357 ? -4.582 17.438 30.781 1 42.06 357 LYS B O 1
ATOM 5796 N N . THR B 1 358 ? -3.463 17.672 32.719 1 39.06 358 THR B N 1
ATOM 5797 C CA . THR B 1 358 ? -4.551 17.328 33.625 1 39.06 358 THR B CA 1
ATOM 5798 C C . THR B 1 358 ? -5.625 18.422 33.594 1 39.06 358 THR B C 1
ATOM 5800 O O . THR B 1 358 ? -6.816 18.109 33.719 1 39.06 358 THR B O 1
ATOM 5803 N N . MET B 1 359 ? -5.281 19.562 33.656 1 34.62 359 MET B N 1
ATOM 5804 C CA . MET B 1 359 ? -6.266 20.625 33.656 1 34.62 359 MET B CA 1
ATOM 5805 C C . MET B 1 359 ? -7.066 20.656 32.375 1 34.62 359 MET B C 1
ATOM 5807 O O . MET B 1 359 ? -8.234 21.047 32.344 1 34.62 359 MET B O 1
ATOM 5811 N N . ILE B 1 360 ? -6.527 20.234 31.422 1 37.78 360 ILE B N 1
ATOM 5812 C CA . ILE B 1 360 ? -7.16 20.172 30.109 1 37.78 360 ILE B CA 1
ATOM 5813 C C . ILE B 1 360 ? -8.148 19 30.078 1 37.78 360 ILE B C 1
ATOM 5815 O O . ILE B 1 360 ? -9.25 19.125 29.547 1 37.78 360 ILE B O 1
ATOM 5819 N N . PHE B 1 361 ? -7.895 17.922 30.719 1 34.66 361 PHE B N 1
ATOM 5820 C CA . PHE B 1 361 ? -8.844 16.828 30.891 1 34.66 361 PHE B CA 1
ATOM 5821 C C . PHE B 1 361 ? -10.023 17.266 31.766 1 34.66 361 PHE B C 1
ATOM 5823 O O . PHE B 1 361 ? -11.164 16.875 31.516 1 34.66 361 PHE B O 1
ATOM 5830 N N . LEU B 1 362 ? -9.797 17.984 32.75 1 32.12 362 LEU B N 1
ATOM 5831 C CA . LEU B 1 362 ? -10.844 18.422 33.688 1 32.12 362 LEU B CA 1
ATOM 5832 C C . LEU B 1 362 ? -11.672 19.547 33.062 1 32.12 362 LEU B C 1
ATOM 5834 O O . LEU B 1 362 ? -12.859 19.688 33.344 1 32.12 362 LEU B O 1
ATOM 5838 N N . GLY B 1 363 ? -11.141 20.359 32.344 1 32.31 363 GLY B N 1
ATOM 5839 C CA . GLY B 1 363 ? -11.93 21.438 31.75 1 32.31 363 GLY B CA 1
ATOM 5840 C C . GLY B 1 363 ? -12.875 20.953 30.672 1 32.31 363 GLY B C 1
ATOM 5841 O O . GLY B 1 363 ? -13.773 21.688 30.266 1 32.31 363 GLY B O 1
ATOM 5842 N N . LEU B 1 364 ? -12.688 19.906 30.016 1 34.31 364 LEU B N 1
ATOM 5843 C CA . LEU B 1 364 ? -13.609 19.328 29.031 1 34.31 364 LEU B CA 1
ATOM 5844 C C . LEU B 1 364 ? -14.836 18.734 29.719 1 34.31 364 LEU B C 1
ATOM 5846 O O . LEU B 1 364 ? -15.875 18.547 29.094 1 34.31 364 LEU B O 1
ATOM 5850 N N . ILE B 1 365 ? -14.734 18.234 30.891 1 29.98 365 ILE B N 1
ATOM 5851 C CA . ILE B 1 365 ? -15.93 17.766 31.594 1 29.98 365 ILE B CA 1
ATOM 5852 C C . ILE B 1 365 ? -16.844 18.953 31.922 1 29.98 365 ILE B C 1
ATOM 5854 O O . ILE B 1 365 ? -18.062 18.812 31.938 1 29.98 365 ILE B O 1
ATOM 5858 N N . CYS B 1 366 ? -16.266 20.094 32.188 1 27.77 366 CYS B N 1
ATOM 5859 C CA . CYS B 1 366 ? -17.125 21.172 32.656 1 27.77 366 CYS B CA 1
ATOM 5860 C C . CYS B 1 366 ? -17.516 22.078 31.5 1 27.77 366 CYS B C 1
ATOM 5862 O O . CYS B 1 366 ? -18.25 23.062 31.672 1 27.77 366 CYS B O 1
ATOM 5864 N N . ALA B 1 367 ? -16.812 22.094 30.359 1 29.03 367 ALA B N 1
ATOM 5865 C CA . ALA B 1 367 ? -17.406 23 29.375 1 29.03 367 ALA B CA 1
ATOM 5866 C C . ALA B 1 367 ? -18.312 22.234 28.406 1 29.03 367 ALA B C 1
ATOM 5868 O O . ALA B 1 367 ? -18.031 21.094 28.047 1 29.03 367 ALA B O 1
#

pLDDT: mean 74.87, std 21.23, range [24.23, 97.88]

Radius of gyration: 29.37 Å; Cα contacts (8 Å, |Δi|>4): 1069; chains: 2; bounding box: 68×95×84 Å